Protein AF-0000000086880269 (afdb_homodimer)

InterPro domains:
  IPR013022 Xylose isomerase-like, TIM barrel domain [PF01261] (25-277)
  IPR036237 Xylose isomerase-like superfamily [SSF51658] (2-289)
  IPR050312 IolE/XylA/MocC-like [PTHR12110] (1-286)

Radius of gyration: 26.89 Å; Cα contacts (8 Å, |Δi|>4): 1208; chains: 2; bounding box: 51×84×59 Å

Solvent-accessible surface area (backbone atoms only — not comparable to full-atom values): 29644 Å² total; per-residue (Å²): 115,45,50,20,39,28,46,56,27,40,35,72,39,29,62,72,59,80,31,51,75,66,50,47,49,53,49,36,44,75,61,74,31,44,28,34,30,43,36,71,64,71,52,69,40,72,90,27,61,68,54,34,51,48,45,39,51,50,24,57,74,61,62,32,44,61,60,33,38,40,47,87,36,52,34,73,49,96,43,72,68,54,36,51,51,45,52,51,53,55,49,48,42,50,52,42,37,54,73,46,68,33,46,30,35,36,37,43,47,44,51,66,78,64,60,75,79,53,48,37,64,67,45,37,62,73,43,42,66,39,31,29,52,46,48,38,55,50,31,59,62,31,48,82,72,64,23,33,30,21,41,44,37,44,38,56,47,40,15,43,54,64,49,42,49,50,48,48,62,68,38,65,45,96,45,45,42,26,33,40,39,46,37,39,20,45,45,56,66,37,50,36,65,59,36,41,69,72,41,53,89,50,41,66,33,36,36,46,38,20,31,36,75,35,57,59,89,46,80,83,73,85,77,81,62,46,67,25,76,83,48,28,35,37,26,40,18,44,41,84,69,35,67,58,66,52,62,61,47,46,36,52,45,54,74,70,62,66,65,50,54,36,29,39,46,45,62,40,87,60,63,39,67,64,38,45,44,50,21,53,52,40,51,52,50,44,54,72,70,88,115,46,50,20,38,28,46,56,25,40,34,71,39,31,62,72,58,79,32,51,75,67,50,48,50,53,49,36,46,76,61,74,31,44,27,34,29,43,35,71,65,72,51,69,40,70,90,27,61,67,55,34,50,49,46,39,52,50,25,59,73,62,64,34,43,60,60,32,38,39,45,87,35,51,35,73,48,96,42,70,66,56,36,51,51,45,52,51,53,53,50,48,43,49,52,42,37,51,74,48,68,32,47,32,36,36,38,42,47,45,52,66,78,63,60,75,79,54,50,36,67,66,44,36,62,74,45,42,64,39,33,30,50,47,49,37,56,50,32,59,61,31,48,82,73,64,24,33,30,22,40,44,38,46,39,58,45,41,15,44,53,63,49,41,50,51,48,48,61,68,38,66,45,96,44,44,42,25,32,41,38,47,37,39,20,45,46,54,64,37,51,35,66,58,36,41,69,72,42,52,88,51,41,65,32,36,36,45,41,21,31,37,75,37,57,58,90,45,80,83,73,86,76,81,63,46,67,25,76,83,47,27,36,37,28,40,18,44,43,85,70,34,67,58,66,54,63,62,46,45,35,52,45,55,75,70,63,66,65,49,52,36,29,38,44,45,61,42,86,60,65,39,68,64,37,47,45,50,21,53,51,40,52,52,50,43,55,71,73,89

Organism: NCBI:txid248903

pLDDT: mean 97.68, std 1.97, range [80.81, 98.94]

Nearest PDB structures (foldseek):
  3dx5-assembly1_A  TM=8.070E-01  e=5.006E-14  Bacillus anthracis
  5zfs-assembly1_B  TM=7.781E-01  e=6.802E-12  Arthrobacter globiformis
  7cj9-assembly4_G  TM=7.634E-01  e=8.042E-12  Methylomonas sp. DH-1
  7cj8-assembly2_D  TM=7.614E-01  e=3.433E-11  Methylomonas sp. DH-1
  3vyl-assembly1_B  TM=7.298E-01  e=2.524E-09  Mesorhizobium loti

Structure (mmCIF, N/CA/C/O backbone):
data_AF-0000000086880269-model_v1
#
loop_
_entity.id
_entity.type
_entity.pdbx_description
1 polymer 'Sugar phosphate isomerase/epimerase'
#
loop_
_atom_site.group_PDB
_atom_site.id
_atom_site.type_symbol
_atom_site.label_atom_id
_atom_site.label_alt_id
_atom_site.label_comp_id
_atom_site.label_asym_id
_atom_site.label_entity_id
_atom_site.label_seq_id
_atom_site.pdbx_PDB_ins_code
_atom_site.Cartn_x
_atom_site.Cartn_y
_atom_site.Cartn_z
_atom_site.occupancy
_atom_site.B_iso_or_equiv
_atom_site.auth_seq_id
_atom_site.auth_comp_id
_atom_site.auth_asym_id
_atom_site.auth_atom_id
_atom_site.pdbx_PDB_model_num
ATOM 1 N N . MET A 1 1 ? 13.875 -26.578 0.627 1 81.06 1 MET A N 1
ATOM 2 C CA . MET A 1 1 ? 13.148 -25.797 -0.366 1 81.06 1 MET A CA 1
ATOM 3 C C . MET A 1 1 ? 13.242 -26.453 -1.745 1 81.06 1 MET A C 1
ATOM 5 O O . MET A 1 1 ? 14.305 -26.938 -2.127 1 81.06 1 MET A O 1
ATOM 9 N N . LYS A 1 2 ? 12.117 -26.656 -2.412 1 94.06 2 LYS A N 1
ATOM 10 C CA . LYS A 1 2 ? 12.086 -27.219 -3.76 1 94.06 2 LYS A CA 1
ATOM 11 C C . LYS A 1 2 ? 11.773 -26.141 -4.793 1 94.06 2 LYS A C 1
ATOM 13 O O . LYS A 1 2 ? 10.805 -25.391 -4.641 1 94.06 2 LYS A O 1
ATOM 18 N N . VAL A 1 3 ? 12.648 -26.141 -5.777 1 97.31 3 VAL A N 1
ATOM 19 C CA . VAL A 1 3 ? 12.43 -25.203 -6.879 1 97.31 3 VAL A CA 1
ATOM 20 C C . VAL A 1 3 ? 11.68 -25.906 -8.016 1 97.31 3 VAL A C 1
ATOM 22 O O . VAL A 1 3 ? 12.008 -27.047 -8.367 1 97.31 3 VAL A O 1
ATOM 25 N N . GLY A 1 4 ? 10.664 -25.312 -8.477 1 98.62 4 GLY A N 1
ATOM 26 C CA . GLY A 1 4 ? 9.906 -25.828 -9.602 1 98.62 4 GLY A CA 1
ATOM 27 C C . GLY A 1 4 ? 9.492 -24.734 -10.586 1 98.62 4 GLY A C 1
ATOM 28 O O . GLY A 1 4 ? 10 -23.609 -10.523 1 98.62 4 GLY A O 1
ATOM 29 N N . LEU A 1 5 ? 8.703 -25.109 -11.555 1 98.88 5 LEU A N 1
ATOM 30 C CA . LEU A 1 5 ? 8.352 -24.219 -12.656 1 98.88 5 LEU A CA 1
ATOM 31 C C . LEU A 1 5 ? 6.852 -24.266 -12.938 1 98.8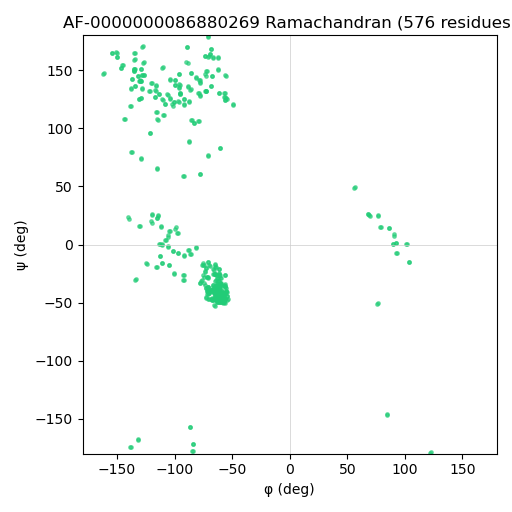8 5 LEU A C 1
ATOM 33 O O . LEU A 1 5 ? 6.25 -25.344 -12.922 1 98.88 5 LEU A O 1
ATOM 37 N N . SER A 1 6 ? 6.297 -23.094 -13.148 1 98.81 6 SER A N 1
ATOM 38 C CA . SER A 1 6 ? 4.93 -23.016 -13.656 1 98.81 6 SER A CA 1
ATOM 39 C C . SER A 1 6 ? 4.883 -23.281 -15.156 1 98.81 6 SER A C 1
ATOM 41 O O . SER A 1 6 ? 5.715 -22.766 -15.906 1 98.81 6 SER A O 1
ATOM 43 N N . THR A 1 7 ? 3.893 -24.016 -15.594 1 98.62 7 THR A N 1
ATOM 44 C CA . THR A 1 7 ? 3.752 -24.234 -17.031 1 98.62 7 THR A CA 1
ATOM 45 C C . THR A 1 7 ? 3.543 -22.922 -17.766 1 98.62 7 THR A C 1
ATOM 47 O O . THR A 1 7 ? 3.812 -22.828 -18.969 1 98.62 7 THR A O 1
ATOM 50 N N . TYR A 1 8 ? 3.107 -21.938 -17.031 1 98.06 8 TYR A N 1
ATOM 51 C CA . TYR A 1 8 ? 2.92 -20.609 -17.609 1 98.06 8 TYR A CA 1
ATOM 52 C C . TYR A 1 8 ? 4.23 -20.062 -18.172 1 98.06 8 TYR A C 1
ATOM 54 O O . TYR A 1 8 ? 4.23 -19.312 -19.141 1 98.06 8 TYR A O 1
ATOM 62 N N . SER A 1 9 ? 5.348 -20.438 -17.641 1 98.56 9 SER A N 1
ATOM 63 C CA . SER A 1 9 ? 6.664 -19.984 -18.047 1 98.56 9 SER A CA 1
ATOM 64 C C . SER A 1 9 ? 7.004 -20.453 -19.453 1 98.56 9 SER A C 1
ATOM 66 O O . SER A 1 9 ? 7.879 -19.891 -20.125 1 98.56 9 SER A O 1
ATOM 68 N N . LEU A 1 10 ? 6.332 -21.516 -19.891 1 98.25 10 LEU A N 1
ATOM 69 C CA . LEU A 1 10 ? 6.594 -22.109 -21.203 1 98.25 10 LEU A CA 1
ATOM 70 C C . LEU A 1 10 ? 5.379 -21.953 -22.109 1 98.25 10 LEU A C 1
ATOM 72 O O . LEU A 1 10 ? 5.168 -22.766 -23 1 98.25 10 LEU A O 1
ATOM 76 N N . LEU A 1 11 ? 4.605 -20.969 -21.812 1 96.62 11 LEU A N 1
ATOM 77 C CA . LEU A 1 11 ? 3.318 -20.766 -22.469 1 96.62 11 LEU A CA 1
ATOM 78 C C . LEU A 1 11 ? 3.494 -20.625 -23.984 1 96.62 11 LEU A C 1
ATOM 80 O O . LEU A 1 11 ? 2.699 -21.172 -24.75 1 96.62 11 LEU A O 1
ATOM 84 N N . ASN A 1 12 ? 4.508 -19.891 -24.438 1 95.5 12 ASN A N 1
ATOM 85 C CA . ASN A 1 12 ? 4.73 -19.703 -25.875 1 95.5 12 ASN A CA 1
ATOM 86 C C . ASN A 1 12 ? 4.906 -21.047 -26.594 1 95.5 12 ASN A C 1
ATOM 88 O O . ASN A 1 12 ? 4.352 -21.25 -27.672 1 95.5 12 ASN A O 1
ATOM 92 N N . ASP A 1 13 ? 5.641 -21.938 -25.984 1 97.06 13 ASP A N 1
ATOM 93 C CA . ASP A 1 13 ? 5.883 -23.25 -26.594 1 97.06 13 ASP A CA 1
ATOM 94 C C . ASP A 1 13 ? 4.645 -24.141 -26.5 1 97.06 13 ASP A C 1
ATOM 96 O O . ASP A 1 13 ? 4.395 -24.953 -27.391 1 97.06 13 ASP A O 1
ATOM 100 N N . LEU A 1 14 ? 3.867 -24.016 -25.438 1 97.06 14 LEU A N 1
ATOM 101 C CA . LEU A 1 14 ? 2.617 -24.75 -25.297 1 97.06 14 LEU A CA 1
ATOM 102 C C . LEU A 1 14 ? 1.605 -24.297 -26.344 1 97.06 14 LEU A C 1
ATOM 104 O O . LEU A 1 14 ? 0.978 -25.141 -27 1 97.06 14 LEU A O 1
ATOM 108 N N . LYS A 1 15 ? 1.557 -23 -26.562 1 95.75 15 LYS A N 1
ATOM 109 C CA . LYS A 1 15 ? 0.582 -22.438 -27.484 1 95.75 15 LYS A CA 1
ATOM 110 C C . LYS A 1 15 ? 0.965 -22.75 -28.938 1 95.75 15 LYS A C 1
ATOM 112 O O . LYS A 1 15 ? 0.097 -22.984 -29.781 1 95.75 15 LYS A O 1
ATOM 117 N N . SER A 1 16 ? 2.252 -22.734 -29.281 1 95.38 16 SER A N 1
ATOM 118 C CA . SER A 1 16 ? 2.723 -22.969 -30.641 1 95.38 16 SER A CA 1
ATOM 119 C C . SER A 1 16 ? 2.666 -24.453 -30.984 1 95.38 16 SER A C 1
ATOM 121 O O . SER A 1 16 ? 2.76 -24.828 -32.156 1 95.38 16 SER A O 1
ATOM 123 N N . GLY A 1 17 ? 2.576 -25.312 -29.938 1 95.38 17 GLY A N 1
ATOM 124 C CA . GLY A 1 17 ? 2.584 -26.75 -30.156 1 95.38 17 GLY A CA 1
ATOM 125 C C . GLY A 1 17 ? 3.979 -27.344 -30.141 1 95.38 17 GLY A C 1
ATOM 126 O O . GLY A 1 17 ? 4.145 -28.562 -30.312 1 95.38 17 GLY A O 1
ATOM 127 N N . GLU A 1 18 ? 4.934 -26.516 -29.938 1 96.94 18 GLU A N 1
ATOM 128 C CA . GLU A 1 18 ? 6.301 -27.016 -29.828 1 96.94 18 GLU A CA 1
ATOM 129 C C . GLU A 1 18 ? 6.438 -28 -28.672 1 96.94 18 GLU A C 1
ATOM 131 O O . GLU A 1 18 ? 7.23 -28.953 -28.75 1 96.94 18 GLU A O 1
ATOM 136 N N . MET A 1 19 ? 5.688 -27.812 -27.594 1 97.88 19 MET A N 1
ATOM 137 C CA . MET A 1 19 ? 5.652 -28.703 -26.438 1 97.88 19 MET A CA 1
ATOM 138 C C . MET A 1 19 ? 4.215 -29.031 -26.062 1 97.88 19 MET A C 1
ATOM 140 O O . MET A 1 19 ? 3.328 -28.188 -26.156 1 97.88 19 MET A O 1
ATOM 144 N N . THR A 1 20 ? 4.02 -30.25 -25.703 1 97.81 20 THR A N 1
ATOM 145 C CA . THR A 1 20 ? 2.828 -30.609 -24.938 1 97.81 20 THR A CA 1
ATOM 146 C C . THR A 1 20 ? 3.084 -30.469 -23.438 1 97.81 20 THR A C 1
ATOM 148 O O . THR A 1 20 ? 4.23 -30.297 -23.016 1 97.81 20 THR A O 1
ATOM 151 N N . VAL A 1 21 ? 1.998 -30.562 -22.656 1 98.44 21 VAL A N 1
ATOM 152 C CA . VAL A 1 21 ? 2.17 -30.453 -21.203 1 98.44 21 VAL A CA 1
ATOM 153 C C . VAL A 1 21 ? 2.99 -31.625 -20.703 1 98.44 21 VAL A C 1
ATOM 155 O O . VAL A 1 21 ? 3.742 -31.5 -19.734 1 98.44 21 VAL A O 1
ATOM 158 N N . LEU A 1 22 ? 2.889 -32.781 -21.344 1 98.69 22 LEU A N 1
ATOM 159 C CA . LEU A 1 22 ? 3.703 -33.938 -20.969 1 98.69 22 LEU A CA 1
ATOM 160 C C . LEU A 1 22 ? 5.176 -33.688 -21.266 1 98.69 22 LEU A C 1
ATOM 162 O O . LEU A 1 22 ? 6.047 -34.031 -20.484 1 98.69 22 LEU A O 1
ATOM 166 N N . ASP A 1 23 ? 5.461 -33.031 -22.375 1 98.62 23 ASP A N 1
ATOM 167 C CA . ASP A 1 23 ? 6.828 -32.625 -22.703 1 98.62 23 ASP A CA 1
ATOM 168 C C . ASP A 1 23 ? 7.375 -31.672 -21.641 1 98.62 23 ASP A C 1
ATOM 170 O O . ASP A 1 23 ? 8.57 -31.688 -21.344 1 98.62 23 ASP A O 1
ATOM 174 N N . VAL A 1 24 ? 6.527 -30.797 -21.172 1 98.69 24 VAL A N 1
ATOM 175 C CA . VAL A 1 24 ? 6.918 -29.812 -20.156 1 98.69 24 VAL A CA 1
ATOM 176 C C . VAL A 1 24 ? 7.406 -30.547 -18.906 1 98.69 24 VAL A C 1
ATOM 178 O O . VAL A 1 24 ? 8.406 -30.156 -18.297 1 98.69 24 VAL A O 1
ATOM 181 N N . ILE A 1 25 ? 6.723 -31.609 -18.484 1 98.81 25 ILE A N 1
ATOM 182 C CA . ILE A 1 25 ? 7.125 -32.406 -17.328 1 98.81 25 ILE A CA 1
ATOM 183 C C . ILE A 1 25 ? 8.547 -32.906 -17.531 1 98.81 25 ILE A C 1
ATOM 185 O O . ILE A 1 25 ? 9.406 -32.75 -16.656 1 98.81 25 ILE A O 1
ATOM 189 N N . ASP A 1 26 ? 8.766 -33.5 -18.688 1 98.75 26 ASP A N 1
ATOM 190 C CA . ASP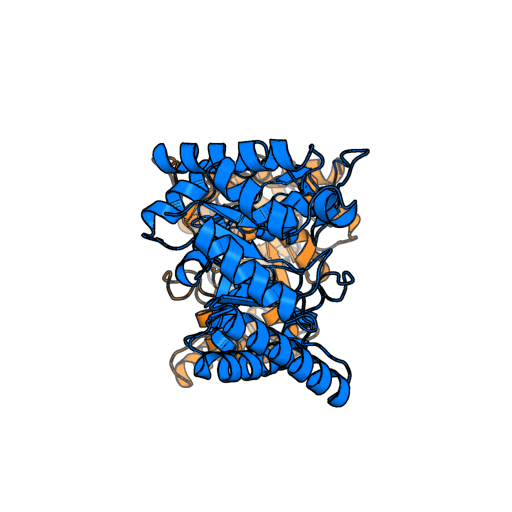 A 1 26 ? 10.078 -34.062 -19 1 98.75 26 ASP A CA 1
ATOM 191 C C . ASP A 1 26 ? 11.148 -32.969 -19 1 98.75 26 ASP A C 1
ATOM 193 O O . ASP A 1 26 ? 12.258 -33.188 -18.516 1 98.75 26 ASP A O 1
ATOM 197 N N . TRP A 1 27 ? 10.789 -31.875 -19.594 1 98.75 27 TRP A N 1
ATOM 198 C CA . TRP A 1 27 ? 11.742 -30.766 -19.672 1 98.75 27 TRP A CA 1
ATOM 199 C C . TRP A 1 27 ? 12.117 -30.25 -18.297 1 98.75 27 TRP A C 1
ATOM 201 O O . TRP A 1 27 ? 13.289 -30.016 -18.016 1 98.75 27 TRP A O 1
ATOM 211 N N . ILE A 1 28 ? 11.141 -30.031 -17.406 1 98.81 28 ILE A N 1
ATOM 212 C CA . ILE A 1 28 ? 11.383 -29.562 -16.047 1 98.81 28 ILE A CA 1
ATOM 213 C C . ILE A 1 28 ? 12.312 -30.547 -15.328 1 98.81 28 ILE A C 1
ATOM 215 O O . ILE A 1 28 ? 13.289 -30.125 -14.703 1 98.81 28 ILE A O 1
ATOM 219 N N . ALA A 1 29 ? 12.016 -31.812 -15.461 1 98.5 29 ALA A N 1
ATOM 220 C CA . ALA A 1 29 ? 12.836 -32.844 -14.828 1 98.5 29 ALA A CA 1
ATOM 221 C C . ALA A 1 29 ? 14.273 -32.812 -15.352 1 98.5 29 ALA A C 1
ATOM 223 O O . ALA A 1 29 ? 15.227 -32.906 -14.57 1 98.5 29 ALA A O 1
ATOM 224 N N . ALA A 1 30 ? 14.438 -32.625 -16.562 1 98.56 30 ALA A N 1
ATOM 225 C CA . ALA A 1 30 ? 15.75 -32.656 -17.219 1 98.56 30 ALA A CA 1
ATOM 226 C C . ALA A 1 30 ? 16.547 -31.391 -16.906 1 98.56 30 ALA A C 1
ATOM 228 O O . ALA A 1 30 ? 17.75 -31.344 -17.125 1 98.56 30 ALA A O 1
ATOM 229 N N . ASN A 1 31 ? 15.875 -30.359 -16.438 1 98.31 31 ASN A N 1
ATOM 230 C CA . ASN A 1 31 ? 16.562 -29.078 -16.266 1 98.31 31 ASN A CA 1
ATOM 231 C C . ASN A 1 31 ? 16.531 -28.625 -14.805 1 98.31 31 ASN A C 1
ATOM 233 O O . ASN A 1 31 ? 16.5 -27.422 -14.523 1 98.31 31 ASN A O 1
ATOM 237 N N . GLY A 1 32 ? 16.438 -29.531 -13.945 1 96.19 32 GLY A N 1
ATOM 238 C CA . GLY A 1 32 ? 16.719 -29.281 -12.539 1 96.19 32 GLY A CA 1
ATOM 239 C C . GLY A 1 32 ? 15.484 -28.906 -11.742 1 96.19 32 GLY A C 1
ATOM 240 O O . GLY A 1 32 ? 15.57 -28.609 -10.555 1 96.19 32 GLY A O 1
ATOM 241 N N . GLY A 1 33 ? 14.297 -28.859 -12.359 1 98.19 33 GLY A N 1
ATOM 242 C CA . GLY A 1 33 ? 13.07 -28.625 -11.617 1 98.19 33 GLY A CA 1
ATOM 243 C C . GLY A 1 33 ? 12.633 -29.812 -10.789 1 98.19 33 GLY A C 1
ATOM 244 O O . GLY A 1 33 ? 12.812 -30.953 -11.195 1 98.19 33 GLY A O 1
ATOM 245 N N . GLU A 1 34 ? 12.039 -29.438 -9.617 1 98.25 34 GLU A N 1
ATOM 246 C CA . GLU A 1 34 ? 11.648 -30.516 -8.711 1 98.25 34 GLU A CA 1
ATOM 247 C C . GLU A 1 34 ? 10.133 -30.641 -8.633 1 98.25 34 GLU A C 1
ATOM 249 O O . GLU A 1 34 ? 9.617 -31.656 -8.141 1 98.25 34 GLU A O 1
ATOM 254 N N . HIS A 1 35 ? 9.461 -29.688 -9.062 1 98.75 35 HIS A N 1
ATOM 255 C CA . HIS A 1 35 ? 8.008 -29.734 -9.102 1 98.75 35 HIS A CA 1
ATOM 256 C C . HIS A 1 35 ? 7.449 -28.891 -10.234 1 98.75 35 HIS A C 1
ATOM 258 O O . HIS A 1 35 ? 8.18 -28.094 -10.844 1 98.75 35 HIS A O 1
ATOM 264 N N . MET A 1 36 ? 6.152 -29.094 -10.562 1 98.81 36 MET A N 1
ATOM 265 C CA . MET A 1 36 ? 5.469 -28.359 -11.625 1 98.81 36 MET A CA 1
ATOM 266 C C . MET A 1 36 ? 4.133 -27.812 -11.133 1 98.81 36 MET A C 1
ATOM 268 O O . MET A 1 36 ? 3.354 -28.531 -10.508 1 98.81 36 MET A O 1
ATOM 272 N N . GLU A 1 37 ? 3.979 -26.531 -11.281 1 98.81 37 GLU A N 1
ATOM 273 C CA . GLU A 1 37 ? 2.65 -25.938 -11.18 1 98.81 37 GLU A CA 1
ATOM 274 C C . GLU A 1 37 ? 1.95 -25.938 -12.539 1 98.81 37 GLU A C 1
ATOM 276 O O . GLU A 1 37 ? 2.555 -25.578 -13.555 1 98.81 37 GLU A O 1
ATOM 281 N N . MET A 1 38 ? 0.713 -26.297 -12.531 1 98.69 38 MET A N 1
ATOM 282 C CA . MET A 1 38 ? -0.041 -26.359 -13.773 1 98.69 38 MET A CA 1
ATOM 283 C C . MET A 1 38 ? -0.924 -25.125 -13.938 1 98.69 38 MET A C 1
ATOM 285 O O . MET A 1 38 ? -1.712 -24.797 -13.047 1 98.69 38 MET A O 1
ATOM 289 N N . VAL A 1 39 ? -0.792 -24.422 -14.945 1 98 39 VAL A N 1
ATOM 290 C CA . VAL A 1 39 ? -1.706 -23.391 -15.438 1 98 39 VAL A CA 1
ATOM 291 C C . VAL A 1 39 ? -2.283 -23.812 -16.781 1 98 39 VAL A C 1
ATOM 293 O O . VAL A 1 39 ? -1.59 -23.781 -17.812 1 98 39 VAL A O 1
ATOM 296 N N . PRO A 1 40 ? -3.5 -24.156 -16.781 1 95.12 40 PRO A N 1
ATOM 297 C CA . PRO A 1 40 ? -4.023 -24.812 -17.984 1 95.12 40 PRO A CA 1
ATOM 298 C C . PRO A 1 40 ? -4.309 -23.828 -19.109 1 95.12 40 PRO A C 1
ATOM 300 O O . PRO A 1 40 ? -5.453 -23.703 -19.562 1 95.12 40 PRO A O 1
ATOM 303 N N . TYR A 1 41 ? -3.299 -23.141 -19.562 1 92.56 41 TYR A N 1
ATOM 304 C CA . TYR A 1 41 ? -3.27 -22.391 -20.797 1 92.56 41 TYR A CA 1
ATOM 305 C C . TYR A 1 41 ? -2.615 -23.203 -21.922 1 92.56 41 TYR A C 1
ATOM 307 O O . TYR A 1 41 ? -1.506 -23.703 -21.75 1 92.56 41 TYR A O 1
ATOM 315 N N . GLY A 1 42 ? -3.283 -23.422 -23.031 1 90.25 42 GLY A N 1
ATOM 316 C CA . GLY A 1 42 ? -2.773 -24.219 -24.125 1 90.25 42 GLY A CA 1
ATOM 317 C C . GLY A 1 42 ? -3.178 -25.688 -24.031 1 90.25 42 GLY A C 1
ATOM 318 O O . GLY A 1 42 ? -2.838 -26.484 -24.906 1 90.25 42 GLY A O 1
ATOM 319 N N . TYR A 1 43 ? -3.809 -26.125 -22.938 1 93.69 43 TYR A N 1
ATOM 320 C CA . TYR A 1 43 ? -4.363 -27.453 -22.703 1 93.69 43 TYR A CA 1
ATOM 321 C C . TYR A 1 43 ? -5.5 -27.406 -21.688 1 93.69 43 TYR A C 1
ATOM 323 O O . TYR A 1 43 ? -5.707 -26.391 -21.031 1 93.69 43 TYR A O 1
ATOM 331 N N . THR A 1 44 ? -6.285 -28.469 -21.625 1 93.88 44 THR A N 1
ATOM 332 C CA . THR A 1 44 ? -7.375 -28.547 -20.656 1 93.88 44 THR A CA 1
ATOM 333 C C . THR A 1 44 ? -7.426 -29.922 -20.016 1 93.88 44 THR A C 1
ATOM 335 O O . THR A 1 44 ? -7.18 -30.938 -20.672 1 93.88 44 THR A O 1
ATOM 338 N N . VAL A 1 45 ? -7.742 -29.922 -18.719 1 95.94 45 VAL A N 1
ATOM 339 C CA . VAL A 1 45 ? -7.844 -31.203 -18.031 1 95.94 45 VAL A CA 1
ATOM 340 C C . VAL A 1 45 ? -9.219 -31.328 -17.375 1 95.94 45 VAL A C 1
ATOM 342 O O . VAL A 1 45 ? -9.633 -32.438 -17 1 95.94 45 VAL A O 1
ATOM 345 N N . GLU A 1 46 ? -9.914 -30.25 -17.25 1 93.5 46 GLU A N 1
ATOM 346 C CA . GLU A 1 46 ? -11.234 -30.297 -16.641 1 93.5 46 GLU A CA 1
ATOM 347 C C . GLU A 1 46 ? -12.195 -31.156 -17.438 1 93.5 46 GLU A C 1
ATOM 349 O O . GLU A 1 46 ? -13.039 -31.859 -16.875 1 93.5 46 GLU A O 1
ATOM 354 N N . ASP A 1 47 ? -12.141 -31.141 -18.719 1 93.62 47 ASP A N 1
ATOM 355 C CA . ASP A 1 47 ? -12.992 -31.953 -19.578 1 93.62 47 ASP A CA 1
ATOM 356 C C . ASP A 1 47 ? -12.18 -33.031 -20.312 1 93.62 47 ASP A C 1
ATOM 358 O O . ASP A 1 47 ? -12.617 -33.562 -21.344 1 93.62 47 ASP A O 1
ATOM 362 N N . ASN A 1 48 ? -11.016 -33.281 -19.891 1 96.75 48 ASN A N 1
ATOM 363 C CA . ASN A 1 48 ? -10.109 -34.281 -20.469 1 96.75 48 ASN A CA 1
ATOM 364 C C . ASN A 1 48 ? -9.398 -35.094 -19.391 1 96.75 48 ASN A C 1
ATOM 366 O O . ASN A 1 48 ? -8.195 -34.938 -19.188 1 96.75 48 ASN A O 1
ATOM 370 N N . HIS A 1 49 ? -10.109 -36.031 -18.875 1 97.5 49 HIS A N 1
ATOM 371 C CA . HIS A 1 49 ? -9.625 -36.781 -17.734 1 97.5 49 HIS A CA 1
ATOM 372 C C . HIS A 1 49 ? -8.477 -37.719 -18.125 1 97.5 49 HIS A C 1
ATOM 374 O O . HIS A 1 49 ? -7.613 -38.031 -17.312 1 97.5 49 HIS A O 1
ATOM 380 N N . GLU A 1 50 ? -8.508 -38.125 -19.375 1 98.19 50 GLU A N 1
ATOM 381 C CA . GLU A 1 50 ? -7.398 -38.938 -19.875 1 98.19 50 GLU A CA 1
ATOM 382 C C . GLU A 1 50 ? -6.074 -38.188 -19.781 1 98.19 50 GLU A C 1
ATOM 384 O O . GLU A 1 50 ? -5.062 -38.75 -19.344 1 98.19 50 GLU A O 1
ATOM 389 N N . LEU A 1 51 ? -6.113 -36.969 -20.188 1 98.31 51 LEU A N 1
ATOM 390 C CA . LEU A 1 51 ? -4.91 -36.156 -20.094 1 98.31 51 LEU A CA 1
ATOM 391 C C . LEU A 1 51 ? -4.523 -35.906 -18.625 1 98.31 51 LEU A C 1
ATOM 393 O O . LEU A 1 51 ? -3.34 -35.906 -18.281 1 98.31 51 LEU A O 1
ATOM 397 N N . ALA A 1 52 ? -5.504 -35.688 -17.766 1 98.5 52 ALA A N 1
ATOM 398 C CA . ALA A 1 52 ? -5.238 -35.5 -16.344 1 98.5 52 ALA A CA 1
ATOM 399 C C . ALA A 1 52 ? -4.477 -36.719 -15.781 1 98.5 52 ALA A C 1
ATOM 401 O O . ALA A 1 52 ? -3.477 -36.562 -15.078 1 98.5 52 ALA A O 1
ATOM 402 N N . ASP A 1 53 ? -4.973 -37.875 -16.156 1 98.69 53 ASP A N 1
ATOM 403 C CA . ASP A 1 53 ? -4.328 -39.094 -15.719 1 98.69 53 ASP A CA 1
ATOM 404 C C . ASP A 1 53 ? -2.918 -39.219 -16.297 1 98.69 53 ASP A C 1
ATOM 406 O O . ASP A 1 53 ? -1.986 -39.625 -15.594 1 98.69 53 ASP A O 1
ATOM 410 N N . ALA A 1 54 ? -2.805 -38.875 -17.531 1 98.75 54 ALA A N 1
ATOM 411 C CA . ALA A 1 54 ? -1.503 -38.969 -18.188 1 98.75 54 ALA A CA 1
ATOM 412 C C . ALA A 1 54 ? -0.496 -38.031 -17.516 1 98.75 54 ALA A C 1
ATOM 414 O O . ALA A 1 54 ? 0.674 -38.375 -17.359 1 98.75 54 ALA A O 1
ATOM 415 N N . ILE A 1 55 ? -0.91 -36.844 -17.172 1 98.75 55 ILE A N 1
ATOM 416 C CA . ILE A 1 55 ? -0.054 -35.875 -16.5 1 98.75 55 ILE A CA 1
ATOM 417 C C . ILE A 1 55 ? 0.4 -36.438 -15.156 1 98.75 55 ILE A C 1
ATOM 419 O O . ILE A 1 55 ? 1.59 -36.406 -14.836 1 98.75 55 ILE A O 1
ATOM 423 N N . ARG A 1 56 ? -0.54 -36.938 -14.367 1 98.69 56 ARG A N 1
ATOM 424 C CA . ARG A 1 56 ? -0.233 -37.5 -13.062 1 98.69 56 ARG A CA 1
ATOM 425 C C . ARG A 1 56 ? 0.796 -38.625 -13.195 1 98.69 56 ARG A C 1
ATOM 427 O O . ARG A 1 56 ? 1.789 -38.656 -12.461 1 98.69 56 ARG A O 1
ATOM 434 N N . GLU A 1 57 ? 0.575 -39.5 -14.125 1 98.69 57 GLU A N 1
ATOM 435 C CA . GLU A 1 57 ? 1.443 -40.688 -14.312 1 98.69 57 GLU A CA 1
ATOM 436 C C . GLU A 1 57 ? 2.826 -40.25 -14.805 1 98.69 57 GLU A C 1
ATOM 438 O O . GLU A 1 57 ? 3.842 -40.781 -14.328 1 98.69 57 GLU A O 1
ATOM 443 N N . ARG A 1 58 ? 2.85 -39.375 -15.797 1 98.75 58 ARG A N 1
ATOM 444 C CA . ARG A 1 58 ? 4.125 -38.906 -16.328 1 98.75 58 ARG A CA 1
ATOM 445 C C . ARG A 1 58 ? 4.941 -38.219 -15.25 1 98.75 58 ARG A C 1
ATOM 447 O O . ARG A 1 58 ? 6.156 -38.406 -15.156 1 98.75 58 ARG A O 1
ATOM 454 N N . ALA A 1 59 ? 4.285 -37.312 -14.516 1 98.81 59 ALA A N 1
ATOM 455 C CA . ALA A 1 59 ? 4.961 -36.594 -13.438 1 98.81 59 ALA A CA 1
ATOM 456 C C . ALA A 1 59 ? 5.57 -37.594 -12.438 1 98.81 59 ALA A C 1
ATOM 458 O O . ALA A 1 59 ? 6.723 -37.438 -12.031 1 98.81 59 ALA A O 1
ATOM 459 N N . ALA A 1 60 ? 4.789 -38.594 -12.039 1 98.44 60 ALA A N 1
ATOM 460 C CA . ALA A 1 60 ? 5.273 -39.625 -11.109 1 98.44 60 ALA A CA 1
ATOM 461 C C . ALA A 1 60 ? 6.496 -40.344 -11.68 1 98.44 60 ALA A C 1
ATOM 463 O O . ALA A 1 60 ? 7.488 -40.531 -10.969 1 98.44 60 ALA A O 1
ATOM 464 N N . SER A 1 61 ? 6.398 -40.719 -12.883 1 98.5 61 SER A N 1
ATOM 465 C CA . SER A 1 61 ? 7.48 -41.438 -13.531 1 98.5 61 SER A CA 1
ATOM 466 C C . SER A 1 61 ? 8.742 -40.594 -13.633 1 98.5 61 SER A C 1
ATOM 468 O O . SER A 1 61 ? 9.859 -41.125 -13.555 1 98.5 61 SER A O 1
ATOM 470 N N . ALA A 1 62 ? 8.57 -39.312 -13.836 1 98.44 62 ALA A N 1
ATOM 471 C CA . ALA A 1 62 ? 9.688 -38.406 -14.023 1 98.44 62 ALA A CA 1
ATOM 472 C C . ALA A 1 62 ? 10.219 -37.906 -12.688 1 98.44 62 ALA A C 1
ATOM 474 O O . ALA A 1 62 ? 11.234 -37.188 -12.641 1 98.44 62 ALA A O 1
ATOM 475 N N . GLY A 1 63 ? 9.492 -38.219 -11.609 1 98 63 GLY A N 1
ATOM 476 C CA . GLY A 1 63 ? 9.883 -37.719 -10.297 1 98 63 GLY A CA 1
ATOM 477 C C . GLY A 1 63 ? 9.547 -36.281 -10.062 1 98 63 GLY A C 1
ATOM 478 O O . GLY A 1 63 ? 10.273 -35.562 -9.352 1 98 63 GLY A O 1
ATOM 479 N N . ILE A 1 64 ? 8.594 -35.75 -10.719 1 98.56 64 ILE A N 1
ATOM 480 C CA . ILE A 1 64 ? 8.156 -34.375 -10.594 1 98.56 64 ILE A CA 1
ATOM 481 C C . ILE A 1 64 ? 6.891 -34.281 -9.75 1 98.56 64 ILE A C 1
ATOM 483 O O . ILE A 1 64 ? 5.887 -34.938 -10.07 1 98.56 64 ILE A O 1
ATOM 487 N N . GLU A 1 65 ? 6.98 -33.562 -8.656 1 98.44 65 GLU A N 1
ATOM 488 C CA . GLU A 1 65 ? 5.789 -33.312 -7.844 1 98.44 65 GLU A CA 1
ATOM 489 C C . GLU A 1 65 ? 4.844 -32.312 -8.539 1 98.44 65 GLU A C 1
ATOM 491 O O . GLU A 1 65 ? 5.281 -31.297 -9.07 1 98.44 65 GLU A O 1
ATOM 496 N N . LEU A 1 66 ? 3.566 -32.625 -8.609 1 98.62 66 LEU A N 1
ATOM 497 C CA . LEU A 1 66 ? 2.566 -31.656 -9.031 1 98.62 66 LEU A CA 1
ATOM 498 C C . LEU A 1 66 ? 2.15 -30.766 -7.859 1 98.62 66 LEU A C 1
ATOM 500 O O . LEU A 1 66 ? 1.354 -31.188 -7.016 1 98.62 66 LEU A O 1
ATOM 504 N N . SER A 1 67 ? 2.641 -29.578 -7.879 1 98.25 67 SER A N 1
ATOM 505 C CA . SER A 1 67 ? 2.648 -28.781 -6.648 1 98.25 67 SER A CA 1
ATOM 506 C C . SER A 1 67 ? 1.396 -27.922 -6.543 1 98.25 67 SER A C 1
ATOM 508 O O . SER A 1 67 ? 0.969 -27.562 -5.438 1 98.25 67 SER A O 1
ATOM 510 N N . ASN A 1 68 ? 0.855 -27.5 -7.68 1 98.62 68 ASN A N 1
ATOM 511 C CA . ASN A 1 68 ? -0.251 -26.547 -7.68 1 98.62 68 ASN A CA 1
ATOM 512 C C . ASN A 1 68 ? -0.992 -26.562 -9.016 1 98.62 68 ASN A C 1
ATOM 514 O O . ASN A 1 68 ? -0.431 -26.953 -10.039 1 98.62 68 ASN A O 1
ATOM 518 N N . TYR A 1 69 ? -2.225 -26.328 -8.977 1 98.75 69 TYR A N 1
ATOM 519 C CA . TYR A 1 69 ? -3.092 -26.062 -10.117 1 98.75 69 TYR A CA 1
ATOM 520 C C . TYR A 1 69 ? -3.666 -24.656 -10.055 1 98.75 69 TYR A C 1
ATOM 522 O O . TYR A 1 69 ? -4.395 -24.328 -9.117 1 98.75 69 TYR A O 1
ATOM 530 N N . SER A 1 70 ? -3.266 -23.797 -11.016 1 98.19 70 SER A N 1
ATOM 531 C CA . SER A 1 70 ? -3.66 -22.391 -10.992 1 98.19 70 SER A CA 1
ATOM 532 C C . SER A 1 70 ? -4.578 -22.047 -12.156 1 98.19 70 SER A C 1
ATOM 534 O O . SER A 1 70 ? -4.238 -22.312 -13.312 1 98.19 70 SER A O 1
ATOM 536 N N . MET A 1 71 ? -5.695 -21.422 -11.844 1 96.81 71 MET A N 1
ATOM 537 C CA . MET A 1 71 ? -6.656 -21.109 -12.906 1 96.81 71 MET A CA 1
ATOM 538 C C . MET A 1 71 ? -7.355 -19.781 -12.633 1 96.81 71 MET A C 1
ATOM 540 O O . MET A 1 71 ? -7.461 -19.359 -11.484 1 96.81 71 MET A O 1
ATOM 544 N N . PRO A 1 72 ? -7.816 -19.141 -13.703 1 96.44 72 PRO A N 1
ATOM 545 C CA . PRO A 1 72 ? -8.602 -17.922 -13.484 1 96.44 72 PRO A CA 1
ATOM 546 C C . PRO A 1 72 ? -9.992 -18.203 -12.93 1 96.44 72 PRO A C 1
ATOM 548 O O . PRO A 1 72 ? -10.539 -19.281 -13.156 1 96.44 72 PRO A O 1
ATOM 551 N N . ALA A 1 73 ? -10.5 -17.359 -12.188 1 97.5 73 ALA A N 1
ATOM 552 C CA . ALA A 1 73 ? -11.883 -17.312 -11.719 1 97.5 73 ALA A CA 1
ATOM 553 C C . ALA A 1 73 ? -12.336 -15.875 -11.477 1 97.5 73 ALA A C 1
ATOM 555 O O . ALA A 1 73 ? -11.523 -14.945 -11.516 1 97.5 73 ALA A O 1
ATOM 556 N N . ASN A 1 74 ? -13.625 -15.656 -11.43 1 98.19 74 ASN A N 1
ATOM 557 C CA . ASN A 1 74 ? -14.234 -14.367 -11.125 1 98.19 74 ASN A CA 1
ATOM 558 C C . ASN A 1 74 ? -15.508 -14.531 -10.305 1 98.19 74 ASN A C 1
ATOM 560 O O . ASN A 1 74 ? -16.547 -14.914 -10.828 1 98.19 74 ASN A O 1
ATOM 564 N N . PHE A 1 75 ? -15.414 -14.18 -9.078 1 98.56 75 PHE A N 1
ATOM 565 C CA . PHE A 1 75 ? -16.547 -14.367 -8.18 1 98.56 75 PHE A CA 1
ATOM 566 C C . PHE A 1 75 ? -17.422 -13.117 -8.141 1 98.56 75 PHE A C 1
ATOM 568 O O . PHE A 1 75 ? -18.5 -13.133 -7.555 1 98.56 75 PHE A O 1
ATOM 575 N N . VAL A 1 76 ? -16.953 -12.062 -8.727 1 98.19 76 VAL A N 1
ATOM 576 C CA . VAL A 1 76 ? -17.75 -10.844 -8.844 1 98.19 76 VAL A CA 1
ATOM 577 C C . VAL A 1 76 ? -18.609 -10.906 -10.102 1 98.19 76 VAL A C 1
ATOM 579 O O . VAL A 1 76 ? -18.203 -10.43 -11.164 1 98.19 76 VAL A O 1
ATOM 582 N N . GLN A 1 77 ? -19.781 -11.492 -9.883 1 97.94 77 GLN A N 1
ATOM 583 C CA . GLN A 1 77 ? -20.719 -11.68 -10.992 1 97.94 77 GLN A CA 1
ATOM 584 C C . GLN A 1 77 ? -21.938 -10.773 -10.836 1 97.94 77 GLN A C 1
ATOM 586 O O . GLN A 1 77 ? -22.375 -10.484 -9.719 1 97.94 77 GLN A O 1
ATOM 591 N N . GLU A 1 78 ? -22.531 -10.438 -11.906 1 96.44 78 GLU A N 1
ATOM 592 C CA . GLU A 1 78 ? -23.625 -9.484 -11.93 1 96.44 78 GLU A CA 1
ATOM 593 C C . GLU A 1 78 ? -24.922 -10.125 -11.438 1 96.44 78 GLU A C 1
ATOM 595 O O . GLU A 1 78 ? -25.797 -9.445 -10.891 1 96.44 78 GLU A O 1
ATOM 600 N N . THR A 1 79 ? -25.109 -11.453 -11.664 1 98.31 79 THR A N 1
ATOM 601 C CA . THR A 1 79 ? -26.344 -12.148 -11.281 1 98.31 79 THR A CA 1
ATOM 602 C C . THR A 1 79 ? -26.016 -13.375 -10.43 1 98.31 79 THR A C 1
ATOM 604 O O . THR A 1 79 ? -24.922 -13.93 -10.516 1 98.31 79 THR A O 1
ATOM 607 N N . GLU A 1 80 ? -27.016 -13.766 -9.664 1 98.25 80 GLU A N 1
ATOM 608 C CA . GLU A 1 80 ? -26.875 -14.977 -8.859 1 98.25 80 GLU A CA 1
ATOM 609 C C . GLU A 1 80 ? -26.656 -16.203 -9.75 1 98.25 80 GLU A C 1
ATOM 611 O O . GLU A 1 80 ? -25.875 -17.094 -9.406 1 98.25 80 GLU A O 1
ATOM 616 N N . GLU A 1 81 ? -27.312 -16.219 -10.828 1 98.62 81 GLU A N 1
ATOM 617 C CA . GLU A 1 81 ? -27.172 -17.328 -11.766 1 98.62 81 GLU A CA 1
ATOM 618 C C . GLU A 1 81 ? -25.734 -17.422 -12.281 1 98.62 81 GLU A C 1
ATOM 620 O O . GLU A 1 81 ? -25.156 -18.516 -12.328 1 98.62 81 GLU A O 1
ATOM 625 N N . ALA A 1 82 ? -25.203 -16.312 -12.68 1 98.69 82 ALA A N 1
ATOM 626 C CA . ALA A 1 82 ? -23.828 -16.281 -13.164 1 98.69 82 ALA A CA 1
ATOM 627 C C . ALA A 1 82 ? -22.844 -16.688 -12.062 1 98.69 82 ALA A C 1
ATOM 629 O O . ALA A 1 82 ? -21.859 -17.375 -12.328 1 98.69 82 ALA A O 1
ATOM 630 N N . PHE A 1 83 ? -23.156 -16.25 -10.883 1 98.62 83 PHE A N 1
ATOM 631 C CA . PHE A 1 83 ? -22.344 -16.609 -9.727 1 98.62 83 PHE A CA 1
ATOM 632 C C . PHE A 1 83 ? -22.359 -18.125 -9.508 1 98.62 83 PHE A C 1
ATOM 634 O O . PHE A 1 83 ? -21.297 -18.734 -9.352 1 98.62 83 PHE A O 1
ATOM 641 N N . GLU A 1 84 ? -23.484 -18.719 -9.562 1 98.69 84 GLU A N 1
ATOM 642 C CA . GLU A 1 84 ? -23.625 -20.141 -9.344 1 98.69 84 GLU A CA 1
ATOM 643 C C . GLU A 1 84 ? -22.922 -20.938 -10.445 1 98.69 84 GLU A C 1
ATOM 645 O O . GLU A 1 84 ? -22.359 -22 -10.188 1 98.69 84 GLU A O 1
ATOM 650 N N . GLU A 1 85 ? -23.031 -20.422 -11.609 1 98.69 85 GLU A N 1
ATOM 651 C CA . GLU A 1 85 ? -22.344 -21.078 -12.719 1 98.69 85 GLU A CA 1
ATOM 652 C C . GLU A 1 85 ? -20.844 -21.062 -12.516 1 98.69 85 GLU A C 1
ATOM 654 O O . GLU A 1 85 ? -20.156 -22.047 -12.812 1 98.69 85 GLU A O 1
ATOM 659 N N . GLU A 1 86 ? -20.359 -19.984 -12.078 1 98.75 86 GLU A N 1
ATOM 660 C CA . GLU A 1 86 ? -18.922 -19.875 -11.797 1 98.75 86 GLU A C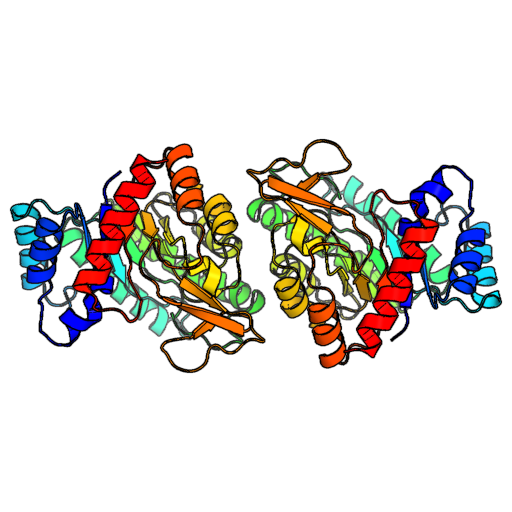A 1
ATOM 661 C C . GLU A 1 86 ? -18.5 -20.812 -10.672 1 98.75 86 GLU A C 1
ATOM 663 O O . GLU A 1 86 ? -17.469 -21.469 -10.758 1 98.75 86 GLU A O 1
ATOM 668 N N . MET A 1 87 ? -19.312 -20.922 -9.633 1 98.75 87 MET A N 1
ATOM 669 C CA . MET A 1 87 ? -19.031 -21.859 -8.547 1 98.75 87 MET A CA 1
ATOM 670 C C . MET A 1 87 ? -18.969 -23.281 -9.062 1 98.75 87 MET A C 1
ATOM 672 O O . MET A 1 87 ? -18.047 -24.031 -8.727 1 98.75 87 MET A O 1
ATOM 676 N N . ALA A 1 88 ? -19.906 -23.562 -9.883 1 98.75 88 ALA A N 1
ATOM 677 C CA . ALA A 1 88 ? -19.953 -24.922 -10.445 1 98.75 88 ALA A CA 1
ATOM 678 C C . ALA A 1 88 ? -18.719 -25.203 -11.289 1 98.75 88 ALA A C 1
ATOM 680 O O . ALA A 1 88 ? -18.141 -26.297 -11.219 1 98.75 88 ALA A O 1
ATOM 681 N N . ARG A 1 89 ? -18.359 -24.266 -12.039 1 98.38 89 ARG A N 1
ATOM 682 C CA . ARG A 1 89 ? -17.172 -24.422 -12.875 1 98.38 89 ARG A CA 1
ATOM 683 C C . ARG A 1 89 ? -15.922 -24.656 -12.031 1 98.38 89 ARG A C 1
ATOM 685 O O . ARG A 1 89 ? -15.156 -25.578 -12.297 1 98.38 89 ARG A O 1
ATOM 692 N N . VAL A 1 90 ? -15.703 -23.844 -11.023 1 98.69 90 VAL A N 1
ATOM 693 C CA . VAL A 1 90 ? -14.516 -23.953 -10.18 1 98.69 90 VAL A CA 1
ATOM 694 C C . VAL A 1 90 ? -14.523 -25.297 -9.445 1 98.69 90 VAL A C 1
ATOM 696 O O . VAL A 1 90 ? -13.477 -25.922 -9.281 1 98.69 90 VAL A O 1
ATOM 699 N N . LYS A 1 91 ? -15.656 -25.781 -9.055 1 98.75 91 LYS A N 1
ATOM 700 C CA . LYS A 1 91 ? -15.766 -27.062 -8.383 1 98.75 91 LYS A CA 1
ATOM 701 C C . LYS A 1 91 ? -15.352 -28.203 -9.305 1 98.75 91 LYS A C 1
ATOM 703 O O . LYS A 1 91 ? -14.727 -29.172 -8.867 1 98.75 91 LYS A O 1
ATOM 708 N N . ARG A 1 92 ? -15.68 -28.094 -10.562 1 98.25 92 ARG A N 1
ATOM 709 C CA . ARG A 1 92 ? -15.242 -29.125 -11.5 1 98.25 92 ARG A CA 1
ATOM 710 C C . ARG A 1 92 ? -13.719 -29.172 -11.586 1 98.25 92 ARG A C 1
ATOM 712 O O . ARG A 1 92 ? -13.141 -30.25 -11.742 1 98.25 92 ARG A O 1
ATOM 719 N N . HIS A 1 93 ? -13.117 -28.047 -11.445 1 98.56 93 HIS A N 1
ATOM 720 C CA . HIS A 1 93 ? -11.656 -28.031 -11.43 1 98.56 93 HIS A CA 1
ATOM 721 C C . HIS A 1 93 ? -11.109 -28.641 -10.148 1 98.56 93 HIS A C 1
ATOM 723 O O . HIS A 1 93 ? -10.086 -29.328 -10.172 1 98.56 93 HIS A O 1
ATOM 729 N N . ILE A 1 94 ? -11.773 -28.422 -9.031 1 98.62 94 ILE A N 1
ATOM 730 C CA . ILE A 1 94 ? -11.367 -29.062 -7.793 1 98.62 94 ILE A CA 1
ATOM 731 C C . ILE A 1 94 ? -11.414 -30.578 -7.969 1 98.62 94 ILE A C 1
ATOM 733 O O . ILE A 1 94 ? -10.508 -31.297 -7.523 1 98.62 94 ILE A O 1
ATOM 737 N N . ASP A 1 95 ? -12.422 -31.078 -8.633 1 98.56 95 ASP A N 1
ATOM 738 C CA . ASP A 1 95 ? -12.555 -32.5 -8.859 1 98.56 95 ASP A CA 1
ATOM 739 C C . ASP A 1 95 ? -11.367 -33.062 -9.656 1 98.56 95 ASP A C 1
ATOM 741 O O . ASP A 1 95 ? -10.836 -34.125 -9.328 1 98.56 95 ASP A O 1
ATOM 745 N N . VAL A 1 96 ? -11.008 -32.344 -10.672 1 98.12 96 VAL A N 1
ATOM 746 C CA . VAL A 1 96 ? -9.906 -32.781 -11.508 1 98.12 96 VAL A CA 1
ATOM 747 C C . VAL A 1 96 ? -8.594 -32.688 -10.734 1 98.12 96 VAL A C 1
ATOM 749 O O . VAL A 1 96 ? -7.707 -33.531 -10.875 1 98.12 96 VAL A O 1
ATOM 752 N N . VAL A 1 97 ? -8.43 -31.641 -9.938 1 98.44 97 VAL A N 1
ATOM 753 C CA . VAL A 1 97 ? -7.262 -31.469 -9.086 1 98.44 97 VAL A CA 1
ATOM 754 C C . VAL A 1 97 ? -7.145 -32.656 -8.133 1 98.44 97 VAL A C 1
ATOM 756 O O . VAL A 1 97 ? -6.059 -33.219 -7.957 1 98.44 97 VAL A O 1
ATOM 759 N N . HIS A 1 98 ? -8.242 -33.031 -7.531 1 98.56 98 HIS A N 1
ATOM 760 C CA . HIS A 1 98 ? -8.297 -34.219 -6.664 1 98.56 98 HIS A CA 1
ATOM 761 C C . HIS A 1 98 ? -7.91 -35.469 -7.418 1 98.56 98 HIS A C 1
ATOM 763 O O . HIS A 1 98 ? -7.129 -36.281 -6.918 1 98.56 98 HIS A O 1
ATOM 769 N N . ARG A 1 99 ? -8.461 -35.625 -8.594 1 98.12 99 ARG A N 1
ATOM 770 C CA . ARG A 1 99 ? -8.156 -36.781 -9.438 1 98.12 99 ARG A CA 1
ATOM 771 C C . ARG A 1 99 ? -6.66 -36.906 -9.695 1 98.12 99 ARG A C 1
ATOM 773 O O . ARG A 1 99 ? -6.109 -38 -9.727 1 98.12 99 ARG A O 1
ATOM 780 N N . MET A 1 100 ? -5.973 -35.781 -9.82 1 98.38 100 MET A N 1
ATOM 781 C CA . MET A 1 100 ? -4.559 -35.75 -10.18 1 98.38 100 MET A CA 1
ATOM 782 C C . MET A 1 100 ? -3.68 -35.844 -8.938 1 98.38 100 MET A C 1
ATOM 784 O O . MET A 1 100 ? -2.455 -35.938 -9.047 1 98.38 100 MET A O 1
ATOM 788 N N . GLY A 1 101 ? -4.305 -35.844 -7.766 1 97.94 101 GLY A N 1
ATOM 789 C CA . GLY A 1 101 ? -3.57 -35.969 -6.52 1 97.94 101 GLY A CA 1
ATOM 790 C C . GLY A 1 101 ? -2.898 -34.688 -6.066 1 97.94 101 GLY A C 1
ATOM 791 O O . GLY A 1 101 ? -2.006 -34.719 -5.215 1 97.94 101 GLY A O 1
ATOM 792 N N . VAL A 1 102 ? -3.271 -33.594 -6.613 1 98.44 102 VAL A N 1
ATOM 793 C CA . VAL A 1 102 ? -2.719 -32.281 -6.254 1 98.44 102 VAL A CA 1
ATOM 794 C C . VAL A 1 102 ? -3.406 -31.766 -4.996 1 98.44 102 VAL A C 1
ATOM 796 O O . VAL A 1 102 ? -4.621 -31.906 -4.836 1 98.44 102 VAL A O 1
ATOM 799 N N . LYS A 1 103 ? -2.668 -31.078 -4.129 1 98.25 103 LYS A N 1
ATOM 800 C CA . LYS A 1 103 ? -3.211 -30.719 -2.822 1 98.25 103 LYS A CA 1
ATOM 801 C C . LYS A 1 103 ? -3.373 -29.203 -2.701 1 98.25 103 LYS A C 1
ATOM 803 O O . LYS A 1 103 ? -3.828 -28.703 -1.671 1 98.25 103 LYS A O 1
ATOM 808 N N . HIS A 1 104 ? -3.004 -28.469 -3.793 1 98.69 104 HIS A N 1
ATOM 809 C CA . HIS A 1 104 ? -3.191 -27.031 -3.83 1 98.69 104 HIS A CA 1
ATOM 810 C C . HIS A 1 104 ? -3.889 -26.594 -5.117 1 98.69 104 HIS A C 1
ATOM 812 O O . HIS A 1 104 ? -3.607 -27.141 -6.191 1 98.69 104 HIS A O 1
ATOM 818 N N . MET A 1 105 ? -4.789 -25.625 -4.996 1 98.88 105 MET A N 1
ATOM 819 C CA . MET A 1 105 ? -5.398 -24.984 -6.156 1 98.88 105 MET A CA 1
ATOM 820 C C . MET A 1 105 ? -5.5 -23.469 -5.957 1 98.88 105 MET A C 1
ATOM 822 O O . MET A 1 105 ? -6.141 -23.016 -5.012 1 98.88 105 MET A O 1
ATOM 826 N N . ARG A 1 106 ? -4.859 -22.766 -6.801 1 98.75 106 ARG A N 1
ATOM 827 C CA . ARG A 1 106 ? -4.969 -21.312 -6.82 1 98.75 106 ARG A CA 1
ATOM 828 C C . ARG A 1 106 ? -6.074 -20.859 -7.77 1 98.75 106 ARG A C 1
ATOM 830 O O . ARG A 1 106 ? -6.137 -21.312 -8.914 1 98.75 106 ARG A O 1
ATOM 837 N N . HIS A 1 107 ? -6.977 -20.109 -7.297 1 97.88 107 HIS A N 1
ATOM 838 C CA . HIS A 1 107 ? -7.984 -19.484 -8.148 1 97.88 107 HIS A CA 1
ATOM 839 C C . HIS A 1 107 ? -8.047 -17.984 -7.93 1 97.88 107 HIS A C 1
ATOM 841 O O . HIS A 1 107 ? -7.824 -17.5 -6.812 1 97.88 107 HIS A O 1
ATOM 847 N N . ASP A 1 108 ? -8.328 -17.25 -8.992 1 97.12 108 ASP A N 1
ATOM 848 C CA . ASP A 1 108 ? -8.602 -15.828 -8.828 1 97.12 108 ASP A CA 1
ATOM 849 C C . ASP A 1 108 ? -9.945 -15.602 -8.148 1 97.12 108 ASP A C 1
ATOM 851 O O . ASP A 1 108 ? -10.773 -16.516 -8.07 1 97.12 108 ASP A O 1
ATOM 855 N N . VAL A 1 109 ? -10.148 -14.438 -7.617 1 97.81 109 VAL A N 1
ATOM 856 C CA . VAL A 1 109 ? -11.43 -14.109 -7.008 1 97.81 109 VAL A CA 1
ATOM 857 C C . VAL A 1 109 ? -12.102 -12.984 -7.793 1 97.81 109 VAL A C 1
ATOM 859 O O . VAL A 1 109 ? -13.305 -12.758 -7.652 1 97.81 109 VAL A O 1
ATOM 862 N N . THR A 1 110 ? -11.328 -12.289 -8.547 1 96.94 110 THR A N 1
ATOM 863 C CA . THR A 1 110 ? -11.812 -11.289 -9.492 1 96.94 110 THR A CA 1
ATOM 864 C C . THR A 1 110 ? -11.242 -11.539 -10.891 1 96.94 110 THR A C 1
ATOM 866 O O . THR A 1 110 ? -10.328 -12.352 -11.047 1 96.94 110 THR A O 1
ATOM 869 N N . ALA A 1 111 ? -11.812 -10.773 -11.836 1 93.94 111 ALA A N 1
ATOM 870 C CA . ALA A 1 111 ? -11.258 -10.836 -13.18 1 93.94 111 ALA A CA 1
ATOM 871 C C . ALA A 1 111 ? -9.805 -10.367 -13.195 1 93.94 111 ALA A C 1
ATOM 873 O O . ALA A 1 111 ? -9.406 -9.523 -12.383 1 93.94 111 ALA A O 1
ATOM 874 N N . PHE A 1 112 ? -9.062 -10.922 -14.102 1 88.94 112 PHE A N 1
ATOM 875 C CA . PHE A 1 112 ? -7.637 -10.641 -14.219 1 88.94 112 PHE A CA 1
ATOM 876 C C . PHE A 1 112 ? -7.41 -9.219 -14.734 1 88.94 112 PHE A C 1
ATOM 878 O O . PHE A 1 112 ? -6.492 -8.531 -14.281 1 88.94 112 PHE A O 1
ATOM 885 N N . THR A 1 113 ? -8.102 -8.828 -15.742 1 87.69 113 THR A N 1
ATOM 886 C CA . THR A 1 113 ? -8.031 -7.484 -16.297 1 87.69 113 THR A CA 1
ATOM 887 C C . THR A 1 113 ? -9.25 -6.66 -15.883 1 87.69 113 THR A C 1
ATOM 889 O O . THR A 1 113 ? -10.383 -7.105 -16.047 1 87.69 113 THR A O 1
ATOM 892 N N . LEU A 1 114 ? -8.93 -5.578 -15.328 1 92.56 114 LEU A N 1
ATOM 893 C CA . LEU A 1 114 ? -9.984 -4.695 -14.836 1 92.56 114 LEU A CA 1
ATOM 894 C C . LEU A 1 114 ? -9.781 -3.27 -15.336 1 92.56 114 LEU A C 1
ATOM 896 O O . LEU A 1 114 ? -8.648 -2.799 -15.445 1 92.56 114 LEU A O 1
ATOM 900 N N . PRO A 1 115 ? -10.906 -2.633 -15.688 1 94.44 115 PRO A N 1
ATOM 901 C CA . PRO A 1 115 ? -10.75 -1.195 -15.922 1 94.44 115 PRO A CA 1
ATOM 902 C C . PRO A 1 115 ? -10.305 -0.44 -14.672 1 94.44 115 PRO A C 1
ATOM 904 O O . PRO A 1 115 ? -10.477 -0.934 -13.555 1 94.44 115 PRO A O 1
ATOM 907 N N . LYS A 1 116 ? -9.773 0.741 -14.867 1 93.75 116 LYS A N 1
ATOM 908 C CA . LYS A 1 116 ? -9.18 1.532 -13.789 1 93.75 116 LYS A CA 1
ATOM 909 C C . LYS A 1 116 ? -10.18 1.75 -12.656 1 93.75 116 LYS A C 1
ATOM 911 O O . LYS A 1 116 ? -9.805 1.721 -11.477 1 93.75 116 LYS A O 1
ATOM 916 N N . GLU A 1 117 ? -11.414 1.938 -12.984 1 94.38 117 GLU A N 1
ATOM 917 C CA . GLU A 1 117 ? -12.445 2.25 -11.992 1 94.38 117 GLU A CA 1
ATOM 918 C C . GLU A 1 117 ? -12.719 1.05 -11.094 1 94.38 117 GLU A C 1
ATOM 920 O O . GLU A 1 117 ? -13.297 1.199 -10.008 1 94.38 117 GLU A O 1
ATOM 925 N N . ASN A 1 118 ? -12.312 -0.163 -11.555 1 95.25 118 ASN A N 1
ATOM 926 C CA . ASN A 1 118 ? -12.531 -1.376 -10.773 1 95.25 118 ASN A CA 1
ATOM 927 C C . ASN A 1 118 ? -11.289 -1.759 -9.977 1 95.25 118 ASN A C 1
ATOM 929 O O . ASN A 1 118 ? -11.227 -2.846 -9.398 1 95.25 118 ASN A O 1
ATOM 933 N N . MET A 1 119 ? -10.273 -0.87 -9.922 1 96.31 119 MET A N 1
ATOM 934 C CA . MET A 1 119 ? -9.031 -1.15 -9.211 1 96.31 119 MET A CA 1
ATOM 935 C C . MET A 1 119 ? -8.961 -0.366 -7.902 1 96.31 119 MET A C 1
ATOM 937 O O . MET A 1 119 ? -7.957 -0.419 -7.191 1 96.31 119 MET A O 1
ATOM 941 N N . THR A 1 120 ? -10.055 0.349 -7.512 1 97 120 THR A N 1
ATOM 942 C CA . THR A 1 120 ? -10.062 1.256 -6.371 1 97 120 THR A CA 1
ATOM 943 C C . THR A 1 120 ? -10.422 0.507 -5.09 1 97 120 THR A C 1
ATOM 945 O O . THR A 1 120 ? -11.031 -0.562 -5.141 1 97 120 THR A O 1
ATOM 948 N N . ILE A 1 121 ? -10.016 1.05 -3.965 1 98 121 ILE A N 1
ATOM 949 C CA . ILE A 1 121 ? -10.383 0.479 -2.674 1 98 121 ILE A CA 1
ATOM 950 C C . ILE A 1 121 ? -11.906 0.513 -2.51 1 98 121 ILE A C 1
ATOM 952 O O . ILE A 1 121 ? -12.492 -0.39 -1.906 1 98 121 ILE A O 1
ATOM 956 N N . ALA A 1 122 ? -12.586 1.512 -3.092 1 97.31 122 ALA A N 1
ATOM 957 C CA . ALA A 1 122 ? -14.047 1.594 -3.035 1 97.31 122 ALA A CA 1
ATOM 958 C C . ALA A 1 122 ? -14.688 0.402 -3.736 1 97.31 122 ALA A C 1
ATOM 960 O O . ALA A 1 122 ? -15.602 -0.23 -3.193 1 97.31 122 ALA A O 1
ATOM 961 N N . TRP A 1 123 ? -14.242 0.126 -4.922 1 97.62 123 TRP A N 1
ATOM 962 C CA . TRP A 1 123 ? -14.766 -1.012 -5.668 1 97.62 123 TRP A CA 1
ATOM 963 C C . TRP A 1 123 ? -14.508 -2.318 -4.926 1 97.62 123 TRP A C 1
ATOM 965 O O . TRP A 1 123 ? -15.383 -3.178 -4.84 1 97.62 123 TRP A O 1
ATOM 975 N N . PHE A 1 124 ? -13.297 -2.441 -4.355 1 98.19 124 PHE A N 1
ATOM 976 C CA . PHE A 1 124 ? -12.922 -3.621 -3.586 1 98.19 124 PHE A CA 1
ATOM 977 C C . PHE A 1 124 ? -13.898 -3.852 -2.439 1 98.19 124 PHE A C 1
ATOM 979 O O . PHE A 1 124 ? -14.43 -4.953 -2.279 1 98.19 124 PHE A O 1
ATOM 986 N N . GLU A 1 125 ? -14.141 -2.826 -1.709 1 97.69 125 GLU A N 1
ATOM 987 C CA . GLU A 1 125 ? -15.023 -2.947 -0.549 1 97.69 125 GLU A CA 1
ATOM 988 C C . GLU A 1 125 ? -16.453 -3.301 -0.969 1 97.69 125 GLU A C 1
ATOM 990 O O . GLU A 1 125 ? -17.109 -4.102 -0.312 1 97.69 125 GLU A O 1
ATOM 995 N N . GLN A 1 126 ? -16.875 -2.703 -2.012 1 97.56 126 GLN A N 1
ATOM 996 C CA . GLN A 1 126 ? -18.219 -2.955 -2.516 1 97.56 126 GLN A CA 1
ATOM 997 C C . GLN A 1 126 ? -18.406 -4.422 -2.893 1 97.56 126 GLN A C 1
ATOM 999 O O . GLN A 1 126 ? -19.484 -4.988 -2.711 1 97.56 126 GLN A O 1
ATOM 1004 N N . HIS A 1 127 ? -17.359 -5.094 -3.369 1 98.06 127 HIS A N 1
ATOM 1005 C CA . HIS A 1 127 ? -17.516 -6.426 -3.949 1 98.06 127 HIS A CA 1
ATOM 1006 C C . HIS A 1 127 ? -16.875 -7.488 -3.068 1 98.06 127 HIS A C 1
ATOM 1008 O O . HIS A 1 127 ? -16.938 -8.68 -3.379 1 98.06 127 HIS A O 1
ATOM 1014 N N . LEU A 1 128 ? -16.281 -7.098 -1.947 1 98.31 128 LEU A N 1
ATOM 1015 C CA . LEU A 1 128 ? -15.625 -8.016 -1.02 1 98.31 128 LEU A CA 1
ATOM 1016 C C . LEU A 1 128 ? -16.578 -9.125 -0.593 1 98.31 128 LEU A C 1
ATOM 1018 O O . LEU A 1 128 ? -16.188 -10.297 -0.554 1 98.31 128 LEU A O 1
ATOM 1022 N N . PRO A 1 129 ? -17.875 -8.867 -0.312 1 98.25 129 PRO A N 1
ATOM 1023 C CA . PRO A 1 129 ? -18.766 -9.938 0.134 1 98.25 129 PRO A CA 1
ATOM 1024 C C . PRO A 1 129 ? -18.891 -11.055 -0.896 1 98.25 129 PRO A C 1
ATOM 1026 O O . PRO A 1 129 ? -18.953 -12.234 -0.531 1 98.25 129 PRO A O 1
ATOM 1029 N N . LEU A 1 130 ? -18.875 -10.719 -2.162 1 98.62 130 LEU A N 1
ATOM 1030 C CA . LEU A 1 130 ? -18.984 -11.734 -3.205 1 98.62 130 LEU A CA 1
ATOM 1031 C C . LEU A 1 130 ? -17.703 -12.562 -3.291 1 98.62 130 LEU A C 1
ATOM 1033 O O . LEU A 1 130 ? -17.766 -13.789 -3.434 1 98.62 130 LEU A O 1
ATOM 1037 N N . MET A 1 131 ? -16.578 -11.922 -3.211 1 98.62 131 MET A N 1
ATOM 1038 C CA . MET A 1 131 ? -15.297 -12.617 -3.234 1 98.62 131 MET A CA 1
ATOM 1039 C C . MET A 1 131 ? -15.188 -13.594 -2.068 1 98.62 131 MET A C 1
ATOM 1041 O O . MET A 1 131 ? -14.734 -14.727 -2.244 1 98.62 131 MET A O 1
ATOM 1045 N N . VAL A 1 132 ? -15.641 -13.094 -0.909 1 98.81 132 VAL A N 1
ATOM 1046 C CA . VAL A 1 132 ? -15.578 -13.898 0.307 1 98.81 132 VAL A CA 1
ATOM 1047 C C . VAL A 1 132 ? -16.531 -15.086 0.188 1 98.81 132 VAL A C 1
ATOM 1049 O O . VAL A 1 132 ? -16.141 -16.234 0.445 1 98.81 132 VAL A O 1
ATOM 1052 N N . ARG A 1 133 ? -17.734 -14.859 -0.23 1 98.88 133 ARG A N 1
ATOM 1053 C CA . ARG A 1 133 ? -18.734 -15.914 -0.38 1 98.88 133 ARG A CA 1
ATOM 1054 C C . ARG A 1 133 ? -18.234 -17 -1.331 1 98.88 133 ARG A C 1
ATOM 1056 O O . ARG A 1 133 ? -18.297 -18.188 -1.004 1 98.88 133 ARG A O 1
ATOM 1063 N N . GLY A 1 134 ? -17.766 -16.562 -2.479 1 98.88 134 GLY A N 1
ATOM 1064 C CA . GLY A 1 134 ? -17.234 -17.531 -3.436 1 98.88 134 GLY A CA 1
ATOM 1065 C C . GLY A 1 134 ? -16.062 -18.328 -2.9 1 98.88 134 GLY A C 1
ATOM 1066 O O . GLY A 1 134 ? -16.016 -19.547 -3.057 1 98.88 134 GLY A O 1
ATOM 1067 N N . SER A 1 135 ? -15.188 -17.656 -2.246 1 98.94 135 SER A N 1
ATOM 1068 C CA . SER A 1 135 ? -14 -18.297 -1.699 1 98.94 135 SER A CA 1
ATOM 1069 C C . SER A 1 135 ? -14.375 -19.312 -0.617 1 98.94 135 SER A C 1
ATOM 1071 O O . SER A 1 135 ? -13.766 -20.375 -0.52 1 98.94 135 SER A O 1
ATOM 1073 N N . GLN A 1 136 ? -15.32 -18.953 0.24 1 98.94 136 GLN A N 1
ATOM 1074 C CA . GLN A 1 136 ? -15.781 -19.859 1.284 1 98.94 136 GLN A CA 1
ATOM 1075 C C . GLN A 1 136 ? -16.406 -21.109 0.683 1 98.94 136 GLN A C 1
ATOM 1077 O O . GLN A 1 136 ? -16.109 -22.234 1.116 1 98.94 136 GLN A O 1
ATOM 1082 N N . ILE A 1 137 ? -17.266 -20.953 -0.308 1 98.94 137 ILE A N 1
ATOM 1083 C CA . ILE A 1 137 ? -17.922 -22.078 -0.966 1 98.94 137 ILE A CA 1
ATOM 1084 C C . ILE A 1 137 ? -16.875 -23.031 -1.553 1 98.94 137 ILE A C 1
ATOM 1086 O O . ILE A 1 137 ? -16.953 -24.234 -1.364 1 98.94 137 ILE A O 1
ATOM 1090 N N . ILE A 1 138 ? -15.898 -22.453 -2.178 1 98.94 138 ILE A N 1
ATOM 1091 C CA . ILE A 1 138 ? -14.883 -23.234 -2.865 1 98.94 138 ILE A CA 1
ATOM 1092 C C . ILE A 1 138 ? -13.969 -23.906 -1.842 1 98.94 138 ILE A C 1
ATOM 1094 O O . ILE A 1 138 ? -13.641 -25.094 -1.971 1 98.94 138 ILE A O 1
ATOM 1098 N N . ALA A 1 139 ? -13.523 -23.172 -0.842 1 98.94 139 ALA A N 1
ATOM 1099 C CA . ALA A 1 139 ? -12.68 -23.75 0.205 1 98.94 139 ALA A CA 1
ATOM 1100 C C . ALA A 1 139 ? -13.391 -24.891 0.918 1 98.94 139 ALA A C 1
ATOM 1102 O O . ALA A 1 139 ? -12.781 -25.938 1.197 1 98.94 139 ALA A O 1
ATOM 1103 N N . ASP A 1 140 ? -14.641 -24.688 1.248 1 98.94 140 ASP A N 1
ATOM 1104 C CA . ASP A 1 140 ? -15.422 -25.734 1.9 1 98.94 140 ASP A CA 1
ATOM 1105 C C . ASP A 1 140 ? -15.5 -27 1.033 1 98.94 140 ASP A C 1
ATOM 1107 O O . ASP A 1 140 ? -15.344 -28.109 1.532 1 98.94 140 ASP A O 1
ATOM 1111 N N . TYR A 1 141 ? -15.734 -26.812 -0.226 1 98.94 141 TYR A N 1
ATOM 1112 C CA . TYR A 1 141 ? -15.797 -27.938 -1.146 1 98.94 141 TYR A CA 1
ATOM 1113 C C . TYR A 1 141 ? -14.453 -28.641 -1.234 1 98.94 141 TYR A C 1
ATOM 1115 O O . TYR A 1 141 ? -14.398 -29.875 -1.235 1 98.94 141 TYR A O 1
ATOM 1123 N N . ALA A 1 142 ? -13.414 -27.938 -1.261 1 98.88 142 ALA A N 1
ATOM 1124 C CA . ALA A 1 142 ? -12.062 -28.469 -1.42 1 98.88 142 ALA A CA 1
ATOM 1125 C C . ALA A 1 142 ? -11.609 -29.188 -0.157 1 98.88 142 ALA A C 1
ATOM 1127 O O . ALA A 1 142 ? -10.797 -30.109 -0.224 1 98.88 142 ALA A O 1
ATOM 1128 N N . ALA A 1 143 ? -12.125 -28.797 0.985 1 98.69 143 ALA A N 1
ATOM 1129 C CA . ALA A 1 143 ? -11.711 -29.328 2.277 1 98.69 143 ALA A CA 1
ATOM 1130 C C . ALA A 1 143 ? -11.961 -30.828 2.346 1 98.69 143 ALA A C 1
ATOM 1132 O O . ALA A 1 143 ? -11.188 -31.562 2.969 1 98.69 143 ALA A O 1
ATOM 1133 N N . GLN A 1 144 ? -12.992 -31.312 1.72 1 97.94 144 GLN A N 1
ATOM 1134 C CA . GLN A 1 144 ? -13.344 -32.75 1.767 1 97.94 144 GLN A CA 1
ATOM 1135 C C . GLN A 1 144 ? -12.266 -33.594 1.1 1 97.94 144 GLN A C 1
ATOM 1137 O O . GLN A 1 144 ? -12.141 -34.781 1.387 1 97.94 144 GLN A O 1
ATOM 1142 N N . PHE A 1 145 ? -11.461 -32.938 0.289 1 98.56 145 PHE A N 1
ATOM 1143 C CA . PHE A 1 145 ? -10.422 -33.656 -0.449 1 98.56 145 PHE A CA 1
ATOM 1144 C C . PHE A 1 145 ? -9.047 -33.344 0.112 1 98.56 145 PHE A C 1
ATOM 1146 O O . PHE A 1 145 ? -8.031 -33.75 -0.458 1 98.56 145 PHE A O 1
ATOM 1153 N N . GLY A 1 146 ? -9.008 -32.531 1.229 1 98.5 146 GLY A N 1
ATOM 1154 C CA . GLY A 1 146 ? -7.723 -32.125 1.783 1 98.5 146 GLY A CA 1
ATOM 1155 C C . GLY A 1 146 ? -6.969 -31.172 0.896 1 98.5 146 GLY A C 1
ATOM 1156 O O . GLY A 1 146 ? -5.734 -31.141 0.906 1 98.5 146 GLY A O 1
ATOM 1157 N N . ILE A 1 147 ? -7.66 -30.469 0.09 1 98.88 147 ILE A N 1
ATOM 1158 C CA . ILE A 1 147 ? -7.059 -29.516 -0.837 1 98.88 147 ILE A CA 1
ATOM 1159 C C . ILE A 1 147 ? -7.078 -28.109 -0.224 1 98.88 147 ILE A C 1
ATOM 1161 O O . ILE A 1 147 ? -8.109 -27.672 0.293 1 98.88 147 ILE A O 1
ATOM 1165 N N . THR A 1 148 ? -5.938 -27.438 -0.231 1 98.81 148 THR A N 1
ATOM 1166 C CA . THR A 1 148 ? -5.828 -26.031 0.13 1 98.81 148 THR A CA 1
ATOM 1167 C C . THR A 1 148 ? -6.074 -25.141 -1.085 1 98.81 148 THR A C 1
ATOM 1169 O O . THR A 1 148 ? -5.438 -25.312 -2.127 1 98.81 148 THR A O 1
ATOM 1172 N N . THR A 1 149 ? -7.031 -24.25 -1.003 1 98.88 149 THR A N 1
ATOM 1173 C CA . THR A 1 149 ? -7.227 -23.25 -2.051 1 98.88 149 THR A CA 1
ATOM 1174 C C . THR A 1 149 ? -6.547 -21.938 -1.683 1 98.88 149 THR A C 1
ATOM 1176 O O . THR A 1 149 ? -6.434 -21.609 -0.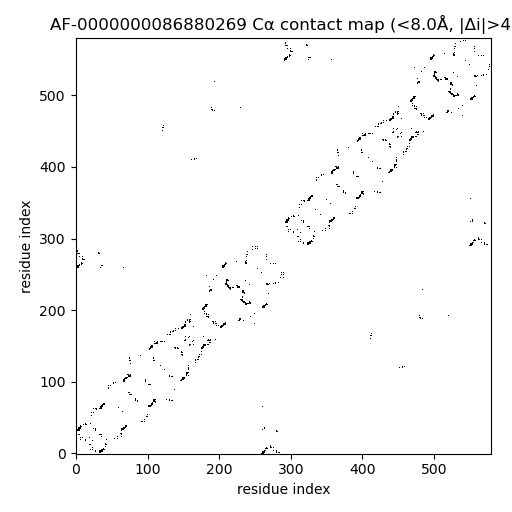502 1 98.88 149 THR A O 1
ATOM 1179 N N . THR A 1 150 ? -6.062 -21.25 -2.723 1 98.69 150 THR A N 1
ATOM 1180 C CA . THR A 1 150 ? -5.285 -20.047 -2.449 1 98.69 150 THR A CA 1
ATOM 1181 C C . THR A 1 150 ? -5.715 -18.906 -3.371 1 98.69 150 THR A C 1
ATOM 1183 O O . THR A 1 150 ? -6.215 -19.141 -4.469 1 98.69 150 THR A O 1
ATOM 1186 N N . ILE A 1 151 ? -5.578 -17.734 -2.875 1 98.44 151 ILE A N 1
ATOM 1187 C CA . ILE A 1 151 ? -5.602 -16.578 -3.764 1 98.44 151 ILE A CA 1
ATOM 1188 C C . ILE A 1 151 ? -4.184 -16.047 -3.969 1 98.44 151 ILE A C 1
ATOM 1190 O O . ILE A 1 151 ? -3.361 -16.094 -3.051 1 98.44 151 ILE A O 1
ATOM 1194 N N . GLU A 1 152 ? -3.953 -15.648 -5.141 1 98.44 152 GLU A N 1
ATOM 1195 C CA . GLU A 1 152 ? -2.703 -14.984 -5.504 1 98.44 152 GLU A CA 1
ATOM 1196 C C . GLU A 1 152 ? -2.875 -13.469 -5.559 1 98.44 152 GLU A C 1
ATOM 1198 O O . GLU A 1 152 ? -3.922 -12.977 -5.977 1 98.44 152 GLU A O 1
ATOM 1203 N N . ASN A 1 153 ? -1.898 -12.648 -5.02 1 98.19 153 ASN A N 1
ATOM 1204 C CA . ASN A 1 153 ? -1.922 -11.211 -5.223 1 98.19 153 ASN A CA 1
ATOM 1205 C C . ASN A 1 153 ? -1.831 -10.852 -6.703 1 98.19 153 ASN A C 1
ATOM 1207 O O . ASN A 1 153 ? -0.753 -10.516 -7.199 1 98.19 153 ASN A O 1
ATOM 1211 N N . HIS A 1 154 ? -3.002 -10.914 -7.273 1 95.25 154 HIS A N 1
ATOM 1212 C CA . HIS A 1 154 ? -3.139 -10.875 -8.727 1 95.25 154 HIS A CA 1
ATOM 1213 C C . HIS A 1 154 ? -4.422 -10.156 -9.133 1 95.25 154 HIS A C 1
ATOM 1215 O O . HIS A 1 154 ? -5.328 -9.977 -8.32 1 95.25 154 HIS A O 1
ATOM 1221 N N . GLY A 1 155 ? -4.438 -9.539 -10.305 1 92.19 155 GLY A N 1
ATOM 1222 C CA . GLY A 1 155 ? -5.672 -9 -10.867 1 92.19 155 GLY A CA 1
ATOM 1223 C C . GLY A 1 155 ? -5.992 -7.602 -10.383 1 92.19 155 GLY A C 1
ATOM 1224 O O . GLY A 1 155 ? -7.152 -7.184 -10.398 1 92.19 155 GLY A O 1
ATOM 1225 N N . PHE A 1 156 ? -5.168 -6.871 -9.789 1 94.06 156 PHE A N 1
ATOM 1226 C CA . PHE A 1 156 ? -5.195 -5.461 -9.414 1 94.06 156 PHE A CA 1
ATOM 1227 C C . PHE A 1 156 ? -6.09 -5.242 -8.203 1 94.06 156 PHE A C 1
ATOM 1229 O O . PHE A 1 156 ? -5.66 -4.672 -7.199 1 94.06 156 PHE A O 1
ATOM 1236 N N . SER A 1 157 ? -7.359 -5.77 -8.25 1 95 157 SER A N 1
ATOM 1237 C CA . SER A 1 157 ? -8.305 -5.48 -7.176 1 95 157 SER A CA 1
ATOM 1238 C C . SER A 1 157 ? -7.914 -6.207 -5.891 1 95 157 SER A C 1
ATOM 1240 O O . SER A 1 157 ? -8.07 -5.664 -4.793 1 95 157 SER A O 1
ATOM 1242 N N . VAL A 1 158 ? -7.496 -7.41 -6.02 1 97.06 158 VAL A N 1
ATOM 1243 C CA . VAL A 1 158 ? -7.02 -8.195 -4.887 1 97.06 158 VAL A CA 1
ATOM 1244 C C . VAL A 1 158 ? -5.535 -8.516 -5.066 1 97.06 158 VAL A C 1
ATOM 1246 O O . VAL A 1 158 ? -5.16 -9.672 -5.25 1 97.06 158 VAL A O 1
ATOM 1249 N N . GLN A 1 159 ? -4.734 -7.461 -5.051 1 98.12 159 GLN A N 1
ATOM 1250 C CA . GLN A 1 159 ? -3.32 -7.633 -5.363 1 98.12 159 GLN A CA 1
ATOM 1251 C C . GLN A 1 159 ? -2.439 -6.91 -4.352 1 98.12 159 GLN A C 1
ATOM 1253 O O . GLN A 1 159 ? -1.31 -7.328 -4.09 1 98.12 159 GLN A O 1
ATOM 1258 N N . ALA A 1 160 ? -2.93 -5.801 -3.771 1 98.31 160 ALA A N 1
ATOM 1259 C CA . ALA A 1 160 ? -2.229 -5.156 -2.666 1 98.31 160 ALA A CA 1
ATOM 1260 C C . ALA A 1 160 ? -2.25 -6.031 -1.416 1 98.31 160 ALA A C 1
ATOM 1262 O O . ALA A 1 160 ? -3.254 -6.688 -1.13 1 98.31 160 ALA A O 1
ATOM 1263 N N . SER A 1 161 ? -1.155 -5.992 -0.633 1 98.62 161 SER A N 1
ATOM 1264 C CA . SER A 1 161 ? -0.97 -6.906 0.489 1 98.62 161 SER A CA 1
ATOM 1265 C C . SER A 1 161 ? -2.115 -6.793 1.489 1 98.62 161 SER A C 1
ATOM 1267 O O . SER A 1 161 ? -2.641 -7.805 1.959 1 98.62 161 SER A O 1
ATOM 1269 N N . ASP A 1 162 ? -2.564 -5.527 1.851 1 98.5 162 ASP A N 1
ATOM 1270 C CA . ASP A 1 162 ? -3.648 -5.336 2.809 1 98.5 162 ASP A CA 1
ATOM 1271 C C . ASP A 1 162 ? -4.953 -5.934 2.287 1 98.5 162 ASP A C 1
ATOM 1273 O O . ASP A 1 162 ? -5.734 -6.5 3.057 1 98.5 162 ASP A O 1
ATOM 1277 N N . ARG A 1 163 ? -5.188 -5.801 1.009 1 98.62 163 ARG A N 1
ATOM 1278 C CA . ARG A 1 163 ? -6.43 -6.309 0.435 1 98.62 163 ARG A CA 1
ATOM 1279 C C . ARG A 1 163 ? -6.438 -7.832 0.413 1 98.62 163 ARG A C 1
ATOM 1281 O O . ARG A 1 163 ? -7.473 -8.453 0.666 1 98.62 163 ARG A O 1
ATOM 1288 N N . VAL A 1 164 ? -5.305 -8.414 0.117 1 98.81 164 VAL A N 1
ATOM 1289 C CA . VAL A 1 164 ? -5.172 -9.867 0.181 1 98.81 164 VAL A CA 1
ATOM 1290 C C . VAL A 1 164 ? -5.477 -10.352 1.598 1 98.81 164 VAL A C 1
ATOM 1292 O O . VAL A 1 164 ? -6.258 -11.281 1.786 1 98.81 164 VAL A O 1
ATOM 1295 N N . GLN A 1 165 ? -4.926 -9.727 2.582 1 98.69 165 GLN A N 1
ATOM 1296 C CA . GLN A 1 165 ? -5.152 -10.102 3.975 1 98.69 165 GLN A CA 1
ATOM 1297 C C . GLN A 1 165 ? -6.625 -9.961 4.348 1 98.69 165 GLN A C 1
ATOM 1299 O O . GLN A 1 165 ? -7.164 -10.789 5.082 1 98.69 165 GLN A O 1
ATOM 1304 N N . ARG A 1 166 ? -7.277 -8.938 3.84 1 98.62 166 ARG A N 1
ATOM 1305 C CA . ARG A 1 166 ? -8.695 -8.734 4.113 1 98.62 166 ARG A CA 1
ATOM 1306 C C . ARG A 1 166 ? -9.523 -9.914 3.619 1 98.62 166 ARG A C 1
ATOM 1308 O O . ARG A 1 166 ? -10.43 -10.383 4.316 1 98.62 166 ARG A O 1
ATOM 1315 N N . VAL A 1 167 ? -9.18 -10.336 2.43 1 98.75 167 VAL A N 1
ATOM 1316 C CA . VAL A 1 167 ? -9.914 -11.477 1.884 1 98.75 167 VAL A CA 1
ATOM 1317 C C . VAL A 1 167 ? -9.648 -12.719 2.734 1 98.75 167 VAL A C 1
ATOM 1319 O O . VAL A 1 167 ? -10.586 -13.422 3.117 1 98.75 167 VAL A O 1
ATOM 1322 N N . LEU A 1 168 ? -8.375 -12.969 3.08 1 98.75 168 LEU A N 1
ATOM 1323 C CA . LEU A 1 168 ? -8.008 -14.133 3.877 1 98.75 168 LEU A CA 1
ATOM 1324 C C . LEU A 1 168 ? -8.742 -14.133 5.215 1 98.75 168 LEU A C 1
ATOM 1326 O O . LEU A 1 168 ? -9.328 -15.148 5.605 1 98.75 168 LEU A O 1
ATOM 1330 N N . GLN A 1 169 ? -8.75 -13.016 5.867 1 98.19 169 GLN A N 1
ATOM 1331 C CA . GLN A 1 169 ? -9.344 -12.906 7.191 1 98.19 169 GLN A CA 1
ATOM 1332 C C . GLN A 1 169 ? -10.859 -13.062 7.133 1 98.19 169 GLN A C 1
ATOM 1334 O O . GLN A 1 169 ? -11.453 -13.742 7.977 1 98.19 169 GLN A O 1
ATOM 1339 N N . ALA A 1 170 ? -11.461 -12.492 6.105 1 98.44 170 ALA A N 1
ATOM 1340 C CA . ALA A 1 170 ? -12.914 -12.555 5.984 1 98.44 170 ALA A CA 1
ATOM 1341 C C . ALA A 1 170 ? -13.375 -13.961 5.613 1 98.44 170 ALA A C 1
ATOM 1343 O O . ALA A 1 170 ? -14.438 -14.406 6.059 1 98.44 170 ALA A O 1
ATOM 1344 N N . VAL A 1 171 ? -12.656 -14.617 4.742 1 98.81 171 VAL A N 1
ATOM 1345 C CA . VAL A 1 171 ? -13.016 -15.977 4.352 1 98.81 171 VAL A CA 1
ATOM 1346 C C . VAL A 1 171 ? -12.93 -16.906 5.562 1 98.81 171 VAL A C 1
ATOM 1348 O O . VAL A 1 171 ? -13.805 -17.734 5.777 1 98.81 171 VAL A O 1
ATOM 1351 N N . ASP A 1 172 ? -11.867 -16.797 6.32 1 98.44 172 ASP A N 1
ATOM 1352 C CA . ASP A 1 172 ? -11.711 -17.438 7.625 1 98.44 172 ASP A CA 1
ATOM 1353 C C . ASP A 1 172 ? -11.906 -18.938 7.531 1 98.44 172 ASP A C 1
ATOM 1355 O O . ASP A 1 172 ? -12.727 -19.516 8.25 1 98.44 172 ASP A O 1
ATOM 1359 N N . ARG A 1 173 ? -11.227 -19.594 6.555 1 98.75 173 ARG A N 1
ATOM 1360 C CA . ARG A 1 173 ? -11.094 -21.047 6.441 1 98.75 173 ARG A CA 1
ATOM 1361 C C . ARG A 1 173 ? -9.641 -21.484 6.586 1 98.75 173 ARG A C 1
ATOM 1363 O O . ARG A 1 173 ? -8.742 -20.844 6.031 1 98.75 173 ARG A O 1
ATOM 1370 N N . PRO A 1 174 ? -9.398 -22.5 7.414 1 98.38 174 PRO A N 1
ATOM 1371 C CA . PRO A 1 174 ? -8.008 -22.922 7.633 1 98.38 174 PRO A CA 1
ATOM 1372 C C . PRO A 1 174 ? -7.328 -23.406 6.355 1 98.38 174 PRO A C 1
ATOM 1374 O O . PRO A 1 174 ? -6.102 -23.344 6.246 1 98.38 174 PRO A O 1
ATOM 1377 N N . ASN A 1 175 ? -8.102 -23.875 5.363 1 98.75 175 ASN A N 1
ATOM 1378 C CA . ASN A 1 175 ? -7.539 -24.391 4.117 1 98.75 175 ASN A CA 1
ATOM 1379 C C . ASN A 1 175 ? -7.605 -23.344 3.004 1 98.75 175 ASN A C 1
ATOM 1381 O O . ASN A 1 175 ? -7.57 -23.688 1.822 1 98.75 175 ASN A O 1
ATOM 1385 N N . PHE A 1 176 ? -7.867 -22.125 3.354 1 98.81 176 PHE A N 1
ATOM 1386 C CA . PHE A 1 176 ? -7.801 -21 2.424 1 98.81 176 PHE A CA 1
ATOM 1387 C C . PHE A 1 176 ? -6.605 -20.109 2.736 1 98.81 176 PHE A C 1
ATOM 1389 O O . PHE A 1 176 ? -6.562 -19.469 3.787 1 98.81 176 PHE A O 1
ATOM 1396 N N . LYS A 1 177 ? -5.594 -20.078 1.854 1 98.62 177 LYS A N 1
ATOM 1397 C CA . LYS A 1 177 ? -4.32 -19.391 2.051 1 98.62 177 LYS A CA 1
ATOM 1398 C C . LYS A 1 177 ? -3.957 -18.547 0.833 1 98.62 177 LYS A C 1
ATOM 1400 O O . LYS A 1 177 ? -4.832 -18.156 0.055 1 98.62 177 LYS A O 1
ATOM 1405 N N . THR A 1 178 ? -2.76 -18.078 0.787 1 98.56 178 THR A N 1
ATOM 1406 C CA . THR A 1 178 ? -2.373 -17.281 -0.375 1 98.56 178 THR A CA 1
ATOM 1407 C C . THR A 1 178 ? -1.2 -17.938 -1.105 1 98.56 178 THR A C 1
ATOM 1409 O O . THR A 1 178 ? -0.367 -18.594 -0.485 1 98.56 178 THR A O 1
ATOM 1412 N N . THR A 1 179 ? -1.205 -17.953 -2.439 1 98.62 179 THR A N 1
ATOM 1413 C CA . THR A 1 179 ? -0.015 -18.031 -3.279 1 98.62 179 THR A CA 1
ATOM 1414 C C . THR A 1 179 ? 0.651 -16.656 -3.393 1 98.62 179 THR A C 1
ATOM 1416 O O . THR A 1 179 ? 0.143 -15.766 -4.078 1 98.62 179 THR A O 1
ATOM 1419 N N . LEU A 1 180 ? 1.719 -16.547 -2.717 1 98.75 180 LEU A N 1
ATOM 1420 C CA . LEU A 1 180 ? 2.412 -15.258 -2.664 1 98.75 180 LEU A CA 1
ATOM 1421 C C . LEU A 1 180 ? 3.348 -15.102 -3.857 1 98.75 180 LEU A C 1
ATOM 1423 O O . LEU A 1 180 ? 4.355 -15.805 -3.961 1 98.75 180 LEU A O 1
ATOM 1427 N N . ASP A 1 181 ? 2.979 -14.289 -4.746 1 98.75 181 ASP A N 1
ATOM 1428 C CA . ASP A 1 181 ? 3.879 -13.938 -5.84 1 98.75 181 ASP A CA 1
ATOM 1429 C C . ASP A 1 181 ? 4.699 -12.695 -5.496 1 98.75 181 ASP A C 1
ATOM 1431 O O . ASP A 1 181 ? 4.148 -11.602 -5.367 1 98.75 181 ASP A O 1
ATOM 1435 N N . ILE A 1 182 ? 5.992 -12.758 -5.473 1 98.69 182 ILE A N 1
ATOM 1436 C CA . ILE A 1 182 ? 6.844 -11.711 -4.926 1 98.69 182 ILE A CA 1
ATOM 1437 C C . ILE A 1 182 ? 6.871 -10.516 -5.879 1 98.69 182 ILE A C 1
ATOM 1439 O O . ILE A 1 182 ? 7.188 -9.398 -5.473 1 98.69 182 ILE A O 1
ATOM 1443 N N . GLY A 1 183 ? 6.598 -10.711 -7.133 1 98.56 183 GLY A N 1
ATOM 1444 C CA . GLY A 1 183 ? 6.688 -9.641 -8.117 1 98.56 183 GLY A CA 1
ATOM 1445 C C . GLY A 1 183 ? 5.379 -8.906 -8.32 1 98.56 183 GLY A C 1
ATOM 1446 O O . GLY A 1 183 ? 5.371 -7.719 -8.648 1 98.56 183 GLY A O 1
ATOM 1447 N N . ASN A 1 184 ? 4.238 -9.547 -8.078 1 98.44 184 ASN A N 1
ATOM 1448 C CA . ASN A 1 184 ? 2.926 -9.031 -8.461 1 98.44 184 ASN A CA 1
ATOM 1449 C C . ASN A 1 184 ? 2.516 -7.836 -7.609 1 98.44 184 ASN A C 1
ATOM 1451 O O . ASN A 1 184 ? 1.596 -7.102 -7.969 1 98.44 184 ASN A O 1
ATOM 1455 N N . PHE A 1 185 ? 3.182 -7.613 -6.496 1 98.75 185 PHE A N 1
ATOM 1456 C CA . PHE A 1 185 ? 2.9 -6.422 -5.707 1 98.75 185 PHE A CA 1
ATOM 1457 C C . PHE A 1 185 ? 3.223 -5.16 -6.5 1 98.75 185 PHE A C 1
ATOM 1459 O O . PHE A 1 185 ? 2.568 -4.129 -6.328 1 98.75 185 PHE A O 1
ATOM 1466 N N . MET A 1 186 ? 4.188 -5.242 -7.434 1 98.62 186 MET A N 1
ATOM 1467 C CA . MET A 1 186 ? 4.613 -4.098 -8.234 1 98.62 186 MET A CA 1
ATOM 1468 C C . MET A 1 186 ? 3.494 -3.635 -9.164 1 98.62 186 MET A C 1
ATOM 1470 O O . MET A 1 186 ? 3.43 -2.461 -9.531 1 98.62 186 MET A O 1
ATOM 1474 N N . CYS A 1 187 ? 2.596 -4.539 -9.508 1 98.25 187 CYS A N 1
ATOM 1475 C CA . CYS A 1 187 ? 1.511 -4.203 -10.422 1 98.25 187 CYS A CA 1
ATOM 1476 C C . CYS A 1 187 ? 0.579 -3.166 -9.805 1 98.25 187 CYS A C 1
ATOM 1478 O O . CYS A 1 187 ? -0.106 -2.436 -10.523 1 98.25 187 CYS A O 1
ATOM 1480 N N . VAL A 1 188 ? 0.55 -3.127 -8.469 1 98.38 188 VAL A N 1
ATOM 1481 C CA . VAL A 1 188 ? -0.294 -2.15 -7.793 1 98.38 188 VAL A CA 1
ATOM 1482 C C . VAL A 1 188 ? 0.576 -1.169 -7.012 1 98.38 188 VAL A C 1
ATOM 1484 O O . VAL A 1 188 ? 0.157 -0.643 -5.977 1 98.38 188 VAL A O 1
ATOM 1487 N N . ASP A 1 189 ? 1.791 -1.087 -7.441 1 98.56 189 ASP A N 1
ATOM 1488 C CA . ASP A 1 189 ? 2.738 -0.061 -7.02 1 98.56 189 ASP A CA 1
ATOM 1489 C C . ASP A 1 189 ? 3.127 -0.241 -5.555 1 98.56 189 ASP A C 1
ATOM 1491 O O . ASP A 1 189 ? 3.373 0.738 -4.848 1 98.56 189 ASP A O 1
ATOM 1495 N N . GLU A 1 190 ? 3.062 -1.402 -5.027 1 98.62 190 GLU A N 1
ATOM 1496 C CA . GLU A 1 190 ? 3.58 -1.737 -3.705 1 98.62 190 GLU A CA 1
ATOM 1497 C C . GLU A 1 190 ? 4.98 -2.334 -3.797 1 98.62 190 GLU A C 1
ATOM 1499 O O . GLU A 1 190 ? 5.258 -3.154 -4.676 1 98.62 190 GLU A O 1
ATOM 1504 N N . ASN A 1 191 ? 5.898 -1.874 -2.92 1 98.69 191 ASN A N 1
ATOM 1505 C CA . ASN A 1 191 ? 7.246 -2.43 -2.857 1 98.69 191 ASN A CA 1
ATOM 1506 C C . ASN A 1 191 ? 7.219 -3.936 -2.613 1 98.69 191 ASN A C 1
ATOM 1508 O O . ASN A 1 191 ? 6.598 -4.402 -1.659 1 98.69 191 ASN A O 1
ATOM 1512 N N . PRO A 1 192 ? 7.898 -4.676 -3.465 1 98.69 192 PRO A N 1
ATOM 1513 C CA . PRO A 1 192 ? 7.809 -6.133 -3.344 1 98.69 192 PRO A CA 1
ATOM 1514 C C . PRO A 1 192 ? 8.336 -6.645 -2.004 1 98.69 192 PRO A C 1
ATOM 1516 O O . PRO A 1 192 ? 7.812 -7.621 -1.464 1 98.69 192 PRO A O 1
ATOM 1519 N N . ILE A 1 193 ? 9.398 -6.039 -1.457 1 98.75 193 ILE A N 1
ATOM 1520 C CA . ILE A 1 193 ? 9.922 -6.441 -0.157 1 98.75 193 ILE A CA 1
ATOM 1521 C C . ILE A 1 193 ? 8.844 -6.289 0.907 1 98.75 193 ILE A C 1
ATOM 1523 O O . ILE A 1 193 ? 8.625 -7.195 1.716 1 98.75 193 ILE A O 1
ATOM 1527 N N . ILE A 1 194 ? 8.133 -5.164 0.87 1 98.69 194 ILE A N 1
ATOM 1528 C CA . ILE A 1 194 ? 7.109 -4.848 1.858 1 98.69 194 ILE A CA 1
ATOM 1529 C C . ILE A 1 194 ? 5.938 -5.812 1.713 1 98.69 194 ILE A C 1
ATOM 1531 O O . ILE A 1 194 ? 5.441 -6.352 2.707 1 98.69 194 ILE A O 1
ATOM 1535 N N . GLY A 1 195 ? 5.461 -6.02 0.456 1 98.69 195 GLY A N 1
ATOM 1536 C CA . GLY A 1 195 ?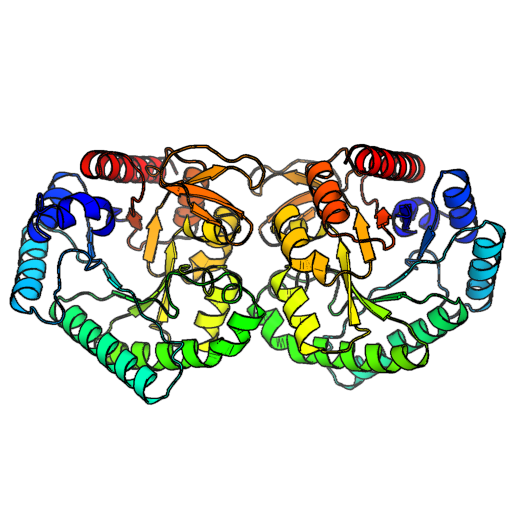 4.406 -6.988 0.223 1 98.69 195 GLY A CA 1
ATOM 1537 C C . GLY A 1 195 ? 4.734 -8.367 0.762 1 98.69 195 GLY A C 1
ATOM 1538 O O . GLY A 1 195 ? 3.893 -9.016 1.388 1 98.69 195 GLY A O 1
ATOM 1539 N N . VAL A 1 196 ? 5.969 -8.82 0.522 1 98.75 196 VAL A N 1
ATOM 1540 C CA . VAL A 1 196 ? 6.418 -10.133 0.977 1 98.75 196 VAL A CA 1
ATOM 1541 C C . VAL A 1 196 ? 6.449 -10.164 2.504 1 98.75 196 VAL A C 1
ATOM 1543 O O . VAL A 1 196 ? 5.926 -11.094 3.119 1 98.75 196 VAL A O 1
ATOM 1546 N N . MET A 1 197 ? 7.023 -9.125 3.154 1 98.44 197 MET A N 1
ATOM 1547 C CA . MET A 1 197 ? 7.07 -9.078 4.613 1 98.44 197 MET A CA 1
ATOM 1548 C C . MET A 1 197 ? 5.676 -9.219 5.207 1 98.44 197 MET A C 1
ATOM 1550 O O . MET A 1 197 ? 5.48 -9.945 6.18 1 98.44 197 MET A O 1
ATOM 1554 N N . LYS A 1 198 ? 4.719 -8.617 4.621 1 98.19 198 LYS A N 1
ATOM 1555 C CA . LYS A 1 198 ? 3.371 -8.523 5.172 1 98.19 198 LYS A CA 1
ATOM 1556 C C . LYS A 1 198 ? 2.607 -9.836 4.965 1 98.19 198 LYS A C 1
ATOM 1558 O O . LYS A 1 198 ? 1.789 -10.219 5.801 1 98.19 198 LYS A O 1
ATOM 1563 N N . ASN A 1 199 ? 2.869 -10.531 3.861 1 98.56 199 ASN A N 1
ATOM 1564 C CA . ASN A 1 199 ? 1.961 -11.617 3.5 1 98.56 199 ASN A CA 1
ATOM 1565 C C . ASN A 1 199 ? 2.635 -12.977 3.627 1 98.56 199 ASN A C 1
ATOM 1567 O O . ASN A 1 199 ? 1.964 -14.016 3.602 1 98.56 199 ASN A O 1
ATOM 1571 N N . LEU A 1 200 ? 3.945 -13.055 3.83 1 98.19 200 LEU A N 1
ATOM 1572 C CA . LEU A 1 200 ? 4.695 -14.305 3.928 1 98.19 200 LEU A CA 1
ATOM 1573 C C . LEU A 1 200 ? 4.129 -15.195 5.027 1 98.19 200 LEU A C 1
ATOM 1575 O O . LEU A 1 200 ? 4.004 -16.406 4.844 1 98.19 200 LEU A O 1
ATOM 1579 N N . PRO A 1 201 ? 3.625 -14.672 6.133 1 96.62 201 PRO A N 1
ATOM 1580 C CA . PRO A 1 201 ? 3.094 -15.531 7.191 1 96.62 201 PRO A CA 1
ATOM 1581 C C . PRO A 1 201 ? 1.857 -16.312 6.75 1 96.62 201 PRO A C 1
ATOM 1583 O O . PRO A 1 201 ? 1.49 -17.297 7.387 1 96.62 201 PRO A O 1
ATOM 1586 N N . TYR A 1 202 ? 1.217 -15.891 5.66 1 97 202 TYR A N 1
ATOM 1587 C CA . TYR A 1 202 ? -0.023 -16.516 5.207 1 97 202 TYR A CA 1
ATOM 1588 C C . TYR A 1 202 ? 0.218 -17.375 3.979 1 97 202 TYR A C 1
ATOM 1590 O O . TYR A 1 202 ? -0.702 -18.031 3.486 1 97 202 TYR A O 1
ATOM 1598 N N . ALA A 1 203 ? 1.403 -17.438 3.477 1 97.75 203 ALA A N 1
ATOM 1599 C CA . ALA A 1 203 ? 1.705 -18.078 2.197 1 97.75 203 ALA A CA 1
ATOM 1600 C C . ALA A 1 203 ? 1.785 -19.594 2.344 1 97.75 203 ALA A C 1
ATOM 1602 O O . ALA A 1 203 ? 2.445 -20.094 3.254 1 97.75 203 ALA A O 1
ATOM 1603 N N . SER A 1 204 ? 1.089 -20.297 1.485 1 97.31 204 SER A N 1
ATOM 1604 C CA . SER A 1 204 ? 1.271 -21.734 1.387 1 97.31 204 SER A CA 1
ATOM 1605 C C . SER A 1 204 ? 2.154 -22.094 0.199 1 97.31 204 SER A C 1
ATOM 1607 O O . SER A 1 204 ? 2.734 -23.188 0.162 1 97.31 204 SER A O 1
ATOM 1609 N N . LEU A 1 205 ? 2.156 -21.219 -0.746 1 97.81 205 LEU A N 1
ATOM 1610 C CA . LEU A 1 205 ? 3.002 -21.297 -1.933 1 97.81 205 LEU A CA 1
ATOM 1611 C C . LEU A 1 205 ? 3.635 -19.953 -2.238 1 97.81 205 LEU A C 1
ATOM 1613 O O . LEU A 1 205 ? 3.055 -18.906 -1.932 1 97.81 205 LEU A O 1
ATOM 1617 N N . VAL A 1 206 ? 4.809 -20 -2.859 1 98.62 206 VAL A N 1
ATOM 1618 C CA . VAL A 1 206 ? 5.469 -18.75 -3.225 1 98.62 206 VAL A CA 1
ATOM 1619 C C . VAL A 1 206 ? 5.875 -18.781 -4.695 1 98.62 206 VAL A C 1
ATOM 1621 O O . VAL A 1 206 ? 6.465 -19.766 -5.152 1 98.62 206 VAL A O 1
ATOM 1624 N N . HIS A 1 207 ? 5.461 -17.797 -5.43 1 98.81 207 HIS A N 1
ATOM 1625 C CA . HIS A 1 207 ? 5.891 -17.578 -6.809 1 98.81 207 HIS A CA 1
ATOM 1626 C C . HIS A 1 207 ? 7.043 -16.594 -6.883 1 98.81 207 HIS A C 1
ATOM 1628 O O . HIS A 1 207 ? 7.016 -15.555 -6.215 1 98.81 207 HIS A O 1
ATOM 1634 N N . PHE A 1 208 ? 8.055 -16.922 -7.734 1 98.75 208 PHE A N 1
ATOM 1635 C CA . PHE A 1 208 ? 9.117 -15.984 -8.062 1 98.75 208 PHE A CA 1
ATOM 1636 C C . PHE A 1 208 ? 8.977 -15.477 -9.492 1 98.75 208 PHE A C 1
ATOM 1638 O O . PHE A 1 208 ? 8.914 -16.266 -10.43 1 98.75 208 PHE A O 1
ATOM 1645 N N . LYS A 1 209 ? 8.859 -14.242 -9.539 1 97.5 209 LYS A N 1
ATOM 1646 C CA . LYS A 1 209 ? 8.789 -13.438 -10.758 1 97.5 209 LYS A CA 1
ATOM 1647 C C . LYS A 1 209 ? 9.68 -12.203 -10.656 1 97.5 209 LYS A C 1
ATOM 1649 O O . LYS A 1 209 ? 9.961 -11.719 -9.562 1 97.5 209 LYS A O 1
ATOM 1654 N N . ASP A 1 210 ? 10.188 -11.773 -11.797 1 98.75 210 ASP A N 1
ATOM 1655 C CA . ASP A 1 210 ? 10.969 -10.539 -11.797 1 98.75 210 ASP A CA 1
ATOM 1656 C C . ASP A 1 210 ? 10.469 -9.578 -12.875 1 98.75 210 ASP A C 1
ATOM 1658 O O . ASP A 1 210 ? 9.867 -10 -13.867 1 98.75 210 ASP A O 1
ATOM 1662 N N . PHE A 1 211 ? 10.641 -8.328 -12.609 1 98.81 211 PHE A N 1
ATOM 1663 C CA . PHE A 1 211 ? 10.203 -7.281 -13.531 1 98.81 211 PHE A CA 1
ATOM 1664 C C . PHE A 1 211 ? 11.312 -6.262 -13.758 1 98.81 211 PHE A C 1
ATOM 1666 O O . PHE A 1 211 ? 12.086 -5.961 -12.844 1 98.81 211 PHE A O 1
ATOM 1673 N N . TYR A 1 212 ? 11.375 -5.75 -14.969 1 98.81 212 TYR A N 1
ATOM 1674 C CA . TYR A 1 212 ? 11.922 -4.418 -15.18 1 98.81 212 TYR A CA 1
ATOM 1675 C C . TYR A 1 212 ? 10.906 -3.344 -14.805 1 98.81 212 TYR A C 1
ATOM 1677 O O . TYR A 1 212 ? 9.719 -3.486 -15.086 1 98.81 212 TYR A O 1
ATOM 1685 N N . PHE A 1 213 ? 11.414 -2.293 -14.219 1 98.75 213 PHE A N 1
ATOM 1686 C CA . PHE A 1 213 ? 10.562 -1.196 -13.766 1 98.75 213 PHE A CA 1
ATOM 1687 C C . PHE A 1 213 ? 10.984 0.114 -14.422 1 98.75 213 PHE A C 1
ATOM 1689 O O . PHE A 1 213 ? 12.172 0.413 -14.523 1 98.75 213 PHE A O 1
ATOM 1696 N N . ARG A 1 214 ? 10.031 0.914 -14.977 1 98.75 214 ARG A N 1
ATOM 1697 C CA . ARG A 1 214 ? 10.203 2.299 -15.398 1 98.75 214 ARG A CA 1
ATOM 1698 C C . ARG A 1 214 ? 9.125 3.197 -14.797 1 98.75 214 ARG A C 1
ATOM 1700 O O . ARG A 1 214 ? 7.953 2.824 -14.758 1 98.75 214 ARG A O 1
ATOM 1707 N N . PRO A 1 215 ? 9.547 4.352 -14.266 1 98.31 215 PRO A N 1
ATOM 1708 C CA . PRO A 1 215 ? 8.562 5.23 -13.633 1 98.31 215 PRO A CA 1
ATOM 1709 C C . PRO A 1 215 ? 7.559 5.805 -14.633 1 98.31 215 PRO A C 1
ATOM 1711 O O . PRO A 1 215 ? 7.828 5.824 -15.844 1 98.31 215 PRO A O 1
ATOM 1714 N N . TYR A 1 216 ? 6.461 6.258 -14.133 1 98.38 216 TYR A N 1
ATOM 1715 C CA . TYR A 1 216 ? 5.293 6.684 -14.891 1 98.38 216 TYR A CA 1
ATOM 1716 C C . TYR A 1 216 ? 5.66 7.777 -15.891 1 98.38 216 TYR A C 1
ATOM 1718 O O . TYR A 1 216 ? 5.016 7.918 -16.938 1 98.38 216 TYR A O 1
ATOM 1726 N N . ASP A 1 217 ? 6.695 8.539 -15.641 1 97.75 217 ASP A N 1
ATOM 1727 C CA . ASP A 1 217 ? 7.027 9.695 -16.469 1 97.75 217 ASP A CA 1
ATOM 1728 C C . ASP A 1 217 ? 8.219 9.391 -17.375 1 97.75 217 ASP A C 1
ATOM 1730 O O . ASP A 1 217 ? 8.812 10.305 -17.953 1 97.75 217 ASP A O 1
ATOM 1734 N N . GLU A 1 218 ? 8.625 8.156 -17.484 1 97.81 218 GLU A N 1
ATOM 1735 C CA . GLU A 1 218 ? 9.719 7.719 -18.344 1 97.81 218 GLU A CA 1
ATOM 1736 C C . GLU A 1 218 ? 9.289 6.539 -19.219 1 97.81 218 GLU A C 1
ATOM 1738 O O . GLU A 1 218 ? 9.781 5.422 -19.047 1 97.81 218 GLU A O 1
ATOM 1743 N N . HIS A 1 219 ? 8.508 6.793 -20.203 1 97.88 219 HIS A N 1
ATOM 1744 C CA . HIS A 1 219 ? 8.023 5.758 -21.109 1 97.88 219 HIS A CA 1
ATOM 1745 C C . HIS A 1 219 ? 9.18 4.977 -21.719 1 97.88 219 HIS A C 1
ATOM 1747 O O . HIS A 1 219 ? 10.102 5.562 -22.297 1 97.88 219 HIS A O 1
ATOM 1753 N N . PRO A 1 220 ? 9.164 3.721 -21.594 1 98 220 PRO A N 1
ATOM 1754 C CA . PRO A 1 220 ? 10.336 2.908 -21.953 1 98 220 PRO A CA 1
ATOM 1755 C C . PRO A 1 220 ? 10.43 2.627 -23.453 1 98 220 PRO A C 1
ATOM 1757 O O . PRO A 1 220 ? 11.422 2.074 -23.922 1 98 220 PRO A O 1
ATOM 1760 N N . GLY A 1 221 ? 9.508 3.045 -24.266 1 97.62 221 GLY A N 1
ATOM 1761 C CA . GLY A 1 221 ? 9.523 2.76 -25.688 1 97.62 221 GLY A CA 1
ATOM 1762 C C . GLY A 1 221 ? 8.914 1.413 -26.031 1 97.62 221 GLY A C 1
ATOM 1763 O O . GLY A 1 221 ? 7.941 0.989 -25.406 1 97.62 221 GLY A O 1
ATOM 1764 N N . ALA A 1 222 ? 9.406 0.678 -27.078 1 97.56 222 ALA A N 1
ATOM 1765 C CA . ALA A 1 222 ? 8.828 -0.563 -27.594 1 97.56 222 ALA A CA 1
ATOM 1766 C C . ALA A 1 222 ? 9.102 -1.727 -26.641 1 97.56 222 ALA A C 1
ATOM 1768 O O . ALA A 1 222 ? 9.992 -1.645 -25.781 1 97.56 222 ALA A O 1
ATOM 1769 N N . GLY A 1 223 ? 8.281 -2.84 -26.828 1 97 223 GLY A N 1
ATOM 1770 C CA . GLY A 1 223 ? 8.383 -4.039 -26.016 1 97 223 GLY A CA 1
ATOM 1771 C C . GLY A 1 223 ? 7.086 -4.391 -25.312 1 97 223 GLY A C 1
ATOM 1772 O O . GLY A 1 223 ? 6.078 -3.699 -25.469 1 97 223 GLY A O 1
ATOM 1773 N N . GLU A 1 224 ? 7.141 -5.48 -24.516 1 97.19 224 GLU A N 1
ATOM 1774 C CA . GLU A 1 224 ? 5.93 -5.977 -23.875 1 97.19 224 GLU A CA 1
ATOM 1775 C C . GLU A 1 224 ? 5.77 -5.387 -22.484 1 97.19 224 GLU A C 1
ATOM 1777 O O . GLU A 1 224 ? 5.707 -6.125 -21.484 1 97.19 224 GLU A O 1
ATOM 1782 N N . TRP A 1 225 ? 5.703 -4.07 -22.516 1 98.06 225 TRP A N 1
ATOM 1783 C CA . TRP A 1 225 ? 5.484 -3.328 -21.266 1 98.06 225 TRP A CA 1
ATOM 1784 C C . TRP A 1 225 ? 3.998 -3.217 -20.953 1 98.06 225 TRP A C 1
ATOM 1786 O O . TRP A 1 225 ? 3.17 -3.145 -21.875 1 98.06 225 TRP A O 1
ATOM 1796 N N . PHE A 1 226 ? 3.652 -3.209 -19.703 1 97.12 226 PHE A N 1
ATOM 1797 C CA . PHE A 1 226 ? 2.299 -2.895 -19.266 1 97.12 226 PHE A CA 1
ATOM 1798 C C . PHE A 1 226 ? 2.318 -1.92 -18.094 1 97.12 226 PHE A C 1
ATOM 1800 O O . PHE A 1 226 ? 3.365 -1.7 -17.484 1 97.12 226 PHE A O 1
ATOM 1807 N N . THR A 1 227 ? 1.238 -1.321 -17.781 1 97.5 227 THR A N 1
ATOM 1808 C CA . THR A 1 227 ? 1.189 -0.271 -16.766 1 97.5 227 THR A CA 1
ATOM 1809 C C . THR A 1 227 ? 0.695 -0.824 -15.438 1 97.5 227 THR A C 1
ATOM 1811 O O . THR A 1 227 ? -0.182 -1.69 -15.406 1 97.5 227 THR A O 1
ATOM 1814 N N . THR A 1 228 ? 1.302 -0.337 -14.375 1 98.06 228 THR A N 1
ATOM 1815 C CA . THR A 1 228 ? 0.779 -0.59 -13.039 1 98.06 228 THR A CA 1
ATOM 1816 C C . THR A 1 228 ? -0.509 0.194 -12.805 1 98.06 228 THR A C 1
ATOM 1818 O O . THR A 1 228 ? -0.94 0.962 -13.664 1 98.06 228 THR A O 1
ATOM 1821 N N . SER A 1 229 ? -1.112 0.033 -11.609 1 97.81 229 SER A N 1
ATOM 1822 C CA . SER A 1 229 ? -2.381 0.673 -11.273 1 97.81 229 SER A CA 1
ATOM 1823 C C . SER A 1 229 ? -2.264 2.193 -11.328 1 97.81 229 SER A C 1
ATOM 1825 O O . SER A 1 229 ? -3.254 2.889 -11.555 1 97.81 229 SER A O 1
ATOM 1827 N N . ASN A 1 230 ? -1.044 2.736 -11.125 1 97.81 230 ASN A N 1
ATOM 1828 C CA . ASN A 1 230 ? -0.889 4.188 -11.109 1 97.81 230 ASN A CA 1
ATOM 1829 C C . ASN A 1 230 ? 0.079 4.66 -12.188 1 97.81 230 ASN A C 1
ATOM 1831 O O . ASN A 1 230 ? 0.702 5.715 -12.055 1 97.81 230 ASN A O 1
ATOM 1835 N N . GLY A 1 231 ? 0.302 3.848 -13.18 1 98 231 GLY A N 1
ATOM 1836 C CA . GLY A 1 231 ? 0.838 4.355 -14.43 1 98 231 GLY A CA 1
ATOM 1837 C C . GLY A 1 231 ? 2.326 4.109 -14.586 1 98 231 GLY A C 1
ATOM 1838 O O . GLY A 1 231 ? 2.932 4.527 -15.578 1 98 231 GLY A O 1
ATOM 1839 N N . ASN A 1 232 ? 3.008 3.463 -13.625 1 98.69 232 ASN A N 1
ATOM 1840 C CA . ASN A 1 232 ? 4.371 3.008 -13.875 1 98.69 232 ASN A CA 1
ATOM 1841 C C . ASN A 1 232 ? 4.402 1.874 -14.898 1 98.69 232 ASN A C 1
ATOM 1843 O O . ASN A 1 232 ? 3.363 1.314 -15.242 1 98.69 232 ASN A O 1
ATOM 1847 N N . PHE A 1 233 ? 5.609 1.55 -15.375 1 98.81 233 PHE A N 1
ATOM 1848 C CA . PHE A 1 233 ? 5.734 0.537 -16.422 1 98.81 233 PHE A CA 1
ATOM 1849 C C . PHE A 1 233 ? 6.508 -0.672 -15.906 1 98.81 233 PHE A C 1
ATOM 1851 O O . PHE A 1 233 ? 7.527 -0.522 -15.227 1 98.81 233 PHE A O 1
ATOM 1858 N N . LEU A 1 234 ? 6 -1.844 -16.25 1 98.69 234 LEU A N 1
ATOM 1859 C CA . LEU A 1 234 ? 6.652 -3.104 -15.898 1 98.69 234 LEU A CA 1
ATOM 1860 C C . LEU A 1 234 ? 6.812 -3.986 -17.141 1 98.69 234 LEU A C 1
ATOM 1862 O O . LEU A 1 234 ? 5.961 -3.98 -18.016 1 98.69 234 LEU A O 1
ATOM 1866 N N . ARG A 1 235 ? 7.832 -4.699 -17.188 1 98.75 235 ARG A N 1
ATOM 1867 C CA . ARG A 1 235 ? 8.062 -5.781 -18.141 1 98.75 235 ARG A CA 1
ATOM 1868 C C . ARG A 1 235 ? 8.688 -6.992 -17.469 1 98.75 235 ARG A C 1
ATOM 1870 O O . ARG A 1 235 ? 9.641 -6.855 -16.688 1 98.75 235 ARG A O 1
ATOM 1877 N N . GLY A 1 236 ? 8.117 -8.164 -17.797 1 98.5 236 GLY A N 1
ATOM 1878 C CA . GLY A 1 236 ? 8.672 -9.367 -17.219 1 98.5 236 GLY A CA 1
ATOM 1879 C C . GLY A 1 236 ? 10.156 -9.539 -17.484 1 98.5 236 GLY A C 1
ATOM 1880 O O . GLY A 1 236 ? 10.641 -9.164 -18.562 1 98.5 236 GLY A O 1
ATOM 1881 N N . ALA A 1 237 ? 10.883 -10.102 -16.516 1 98.75 237 ALA A N 1
ATOM 1882 C CA . ALA A 1 237 ? 12.32 -10.375 -16.609 1 98.75 237 ALA A CA 1
ATOM 1883 C C . ALA A 1 237 ? 12.641 -11.781 -16.109 1 98.75 237 ALA A C 1
ATOM 1885 O O . ALA A 1 237 ? 11.828 -12.406 -15.422 1 98.75 237 ALA A O 1
ATOM 1886 N N . ILE A 1 238 ? 13.766 -12.289 -16.516 1 98.81 238 ILE A N 1
ATOM 1887 C CA . ILE A 1 238 ? 14.305 -13.508 -15.914 1 98.81 238 ILE A CA 1
ATOM 1888 C C . ILE A 1 238 ? 14.578 -13.266 -14.43 1 98.81 238 ILE A C 1
ATOM 1890 O O . ILE A 1 238 ? 15.188 -12.25 -14.062 1 98.81 238 ILE A O 1
ATOM 1894 N N . VAL A 1 239 ? 14.086 -14.18 -13.586 1 98.75 239 VAL A N 1
ATOM 1895 C CA . VAL A 1 239 ? 14.352 -14.062 -12.156 1 98.75 239 VAL A CA 1
ATOM 1896 C C . VAL A 1 239 ? 15.852 -13.844 -11.922 1 98.75 239 VAL A C 1
ATOM 1898 O O . VAL A 1 239 ? 16.672 -14.648 -12.352 1 98.75 239 VAL A O 1
ATOM 1901 N N . GLY A 1 240 ? 16.188 -12.727 -11.289 1 98.56 240 GLY A N 1
ATOM 1902 C CA . GLY A 1 240 ? 17.578 -12.391 -11.016 1 98.56 240 GLY A CA 1
ATOM 1903 C C . GLY A 1 240 ? 18.125 -11.328 -11.945 1 98.56 240 GLY A C 1
ATOM 1904 O O . GLY A 1 240 ? 19.188 -10.758 -11.68 1 98.56 240 GLY A O 1
ATOM 1905 N N . HIS A 1 241 ? 17.453 -11.047 -13.047 1 98.69 241 HIS A N 1
ATOM 1906 C CA . HIS A 1 241 ? 17.969 -10.102 -14.031 1 98.69 241 HIS A CA 1
ATOM 1907 C C . HIS A 1 241 ? 17.219 -8.773 -13.953 1 98.69 241 HIS A C 1
ATOM 1909 O O . HIS A 1 241 ? 17.672 -7.762 -14.492 1 98.69 241 HIS A O 1
ATOM 1915 N N . GLY A 1 242 ? 16.062 -8.766 -13.328 1 98.69 242 GLY A N 1
ATOM 1916 C CA . GLY A 1 242 ? 15.211 -7.586 -13.312 1 98.69 242 GLY A CA 1
ATOM 1917 C C . GLY A 1 242 ? 15.547 -6.625 -12.188 1 98.69 242 GLY A C 1
ATOM 1918 O O . GLY A 1 242 ? 16.703 -6.551 -11.742 1 98.69 242 GLY A O 1
ATOM 1919 N N . ASP A 1 243 ? 14.578 -5.801 -11.812 1 98.69 243 ASP A N 1
ATOM 1920 C CA . ASP A 1 243 ? 14.797 -4.703 -10.875 1 98.69 243 ASP A CA 1
ATOM 1921 C C . ASP A 1 243 ? 14.305 -5.062 -9.477 1 98.69 243 ASP A C 1
ATOM 1923 O O . ASP A 1 243 ? 14.469 -4.281 -8.539 1 98.69 243 ASP A O 1
ATOM 1927 N N . ILE A 1 244 ? 13.648 -6.223 -9.281 1 98.69 244 ILE A N 1
ATOM 1928 C CA . ILE A 1 244 ? 13.242 -6.66 -7.949 1 98.69 244 ILE A CA 1
ATOM 1929 C C . ILE A 1 244 ? 14.469 -7.105 -7.156 1 98.69 244 ILE A C 1
ATOM 1931 O O . ILE A 1 244 ? 15.336 -7.805 -7.684 1 98.69 244 ILE A O 1
ATOM 1935 N N . PRO A 1 245 ? 14.617 -6.633 -5.887 1 98.06 245 PRO A N 1
ATOM 1936 C CA . PRO A 1 245 ? 15.727 -7.117 -5.062 1 98.06 245 PRO A CA 1
ATOM 1937 C C . PRO A 1 245 ? 15.547 -8.57 -4.625 1 98.06 245 PRO A C 1
ATOM 1939 O O . PRO A 1 245 ? 15.359 -8.844 -3.438 1 98.06 245 PRO A O 1
ATOM 1942 N N . ILE A 1 246 ? 15.773 -9.453 -5.496 1 98.38 246 ILE A N 1
ATOM 1943 C CA . ILE A 1 246 ? 15.438 -10.867 -5.34 1 98.38 246 ILE A CA 1
ATOM 1944 C C . ILE A 1 246 ? 16.25 -11.469 -4.199 1 98.38 246 ILE A C 1
ATOM 1946 O O . ILE A 1 246 ? 15.734 -12.281 -3.422 1 98.38 246 ILE A O 1
ATOM 1950 N N . ARG A 1 247 ? 17.5 -11.086 -4.078 1 98.06 247 ARG A N 1
ATOM 1951 C CA . ARG A 1 247 ? 18.359 -11.656 -3.045 1 98.06 247 ARG A CA 1
ATOM 1952 C C . ARG A 1 247 ? 17.844 -11.328 -1.653 1 98.06 247 ARG A C 1
ATOM 1954 O O . ARG A 1 247 ? 17.844 -12.18 -0.763 1 98.06 247 ARG A O 1
ATOM 1961 N N . LYS A 1 248 ? 17.406 -10.086 -1.452 1 98.31 248 LYS A N 1
ATOM 1962 C CA . LYS A 1 248 ? 16.812 -9.703 -0.171 1 98.31 248 LYS A CA 1
ATOM 1963 C C . LYS A 1 248 ? 15.562 -10.508 0.12 1 98.31 248 LYS A C 1
ATOM 1965 O O . LYS A 1 248 ? 15.336 -10.938 1.254 1 98.31 248 LYS A O 1
ATOM 1970 N N . ILE A 1 249 ? 14.75 -10.75 -0.881 1 98.62 249 ILE A N 1
ATOM 1971 C CA . ILE A 1 249 ? 13.484 -11.453 -0.728 1 98.62 249 ILE A CA 1
ATOM 1972 C C . ILE A 1 249 ? 13.75 -12.93 -0.424 1 98.62 249 ILE A C 1
ATOM 1974 O O . ILE A 1 249 ? 13.102 -13.516 0.444 1 98.62 249 ILE A O 1
ATOM 1978 N N . VAL A 1 250 ? 14.719 -13.516 -1.108 1 98.38 250 VAL A N 1
ATOM 1979 C CA . VAL A 1 250 ? 15.102 -14.891 -0.821 1 98.38 250 VAL A CA 1
ATOM 1980 C C . VAL A 1 250 ? 15.523 -15.016 0.642 1 98.38 250 VAL A C 1
ATOM 1982 O O . VAL A 1 250 ? 15.102 -15.945 1.336 1 98.38 250 VAL A O 1
ATOM 1985 N N . LYS A 1 251 ? 16.328 -14.117 1.116 1 98 251 LYS A N 1
ATOM 1986 C CA . LYS A 1 251 ? 16.781 -14.141 2.504 1 98 251 LYS A CA 1
ATOM 1987 C C . LYS A 1 251 ? 15.602 -14.023 3.467 1 98 251 LYS A C 1
ATOM 1989 O O . LYS A 1 251 ? 15.531 -14.742 4.465 1 98 251 LYS A O 1
ATOM 1994 N N . LEU A 1 252 ? 14.656 -13.086 3.184 1 98.25 252 LEU A N 1
ATOM 1995 C CA . LEU A 1 252 ? 13.469 -12.922 4.016 1 98.25 252 LEU A CA 1
ATOM 1996 C C . LEU A 1 252 ? 12.688 -14.227 4.109 1 98.25 252 LEU A C 1
ATOM 1998 O O . LEU A 1 252 ? 12.273 -14.625 5.199 1 98.25 252 LEU A O 1
ATOM 2002 N N . ILE A 1 253 ? 12.477 -14.867 2.996 1 98.25 253 ILE A N 1
ATOM 2003 C CA . ILE A 1 253 ? 11.695 -16.094 2.947 1 98.25 253 ILE A CA 1
ATOM 2004 C C . ILE A 1 253 ? 12.43 -17.203 3.711 1 98.25 253 ILE A C 1
ATOM 2006 O O . ILE A 1 253 ? 11.828 -17.891 4.539 1 98.25 253 ILE A O 1
ATOM 2010 N N . LYS A 1 254 ? 13.68 -17.344 3.453 1 97.25 254 LYS A N 1
ATOM 2011 C CA . LYS A 1 254 ? 14.477 -18.359 4.133 1 97.25 254 LYS A CA 1
ATOM 2012 C C . LYS A 1 254 ? 14.484 -18.141 5.641 1 97.25 254 LYS A C 1
ATOM 2014 O O . LYS A 1 254 ? 14.281 -19.078 6.418 1 97.25 254 LYS A O 1
ATOM 2019 N N . ASP A 1 255 ? 14.688 -16.922 6.129 1 97.25 255 ASP A N 1
ATOM 2020 C CA . ASP A 1 255 ? 14.766 -16.578 7.547 1 97.25 255 ASP A CA 1
ATOM 2021 C C . ASP A 1 255 ? 13.43 -16.812 8.242 1 97.25 255 ASP A C 1
ATOM 2023 O O . ASP A 1 255 ? 13.375 -17 9.461 1 97.25 255 ASP A O 1
ATOM 2027 N N . SER A 1 256 ? 12.359 -16.766 7.465 1 96.75 256 SER A N 1
ATOM 2028 C CA . SER A 1 256 ? 11.039 -16.969 8.039 1 96.75 256 SER A CA 1
ATOM 2029 C C . SER A 1 256 ? 10.82 -18.438 8.406 1 96.75 256 SER A C 1
ATOM 2031 O O . SER A 1 256 ? 9.883 -18.766 9.133 1 96.75 256 SER A O 1
ATOM 2033 N N . GLY A 1 257 ? 11.594 -19.312 7.824 1 96.06 257 GLY A N 1
ATOM 2034 C CA . GLY A 1 257 ? 11.422 -20.75 8.023 1 96.06 257 GLY A CA 1
ATOM 2035 C C . GLY A 1 257 ? 10.484 -21.375 7.008 1 96.06 257 GLY A C 1
ATOM 2036 O O . GLY A 1 257 ? 10.086 -22.531 7.16 1 96.06 257 GLY A O 1
ATOM 2037 N N . TYR A 1 258 ? 10.102 -20.641 6.023 1 94.88 258 TYR A N 1
ATOM 2038 C CA . TYR A 1 258 ? 9.266 -21.203 4.965 1 94.88 258 TYR A CA 1
ATOM 2039 C C . TYR A 1 258 ? 9.93 -22.406 4.316 1 94.88 258 TYR A C 1
ATOM 2041 O O . TYR A 1 258 ? 11.102 -22.344 3.924 1 94.88 258 TYR A O 1
ATOM 2049 N N . ASP A 1 259 ? 9.242 -23.453 4.188 1 89.62 259 ASP A N 1
ATOM 2050 C CA . ASP A 1 259 ? 9.82 -24.672 3.635 1 89.62 259 ASP A CA 1
ATOM 2051 C C . ASP A 1 259 ? 8.93 -25.25 2.537 1 89.62 259 ASP A C 1
ATOM 2053 O O . ASP A 1 259 ? 9.07 -26.422 2.164 1 89.62 259 ASP A O 1
ATOM 2057 N N . GLY A 1 260 ? 8.031 -24.5 2.031 1 90.81 260 GLY A N 1
ATOM 2058 C CA . GLY A 1 260 ? 7.156 -24.938 0.958 1 90.81 260 GLY A CA 1
ATOM 2059 C C . GLY A 1 260 ? 7.773 -24.781 -0.419 1 90.81 260 GLY A C 1
ATOM 2060 O O . GLY A 1 260 ? 8.961 -24.484 -0.542 1 90.81 260 GLY A O 1
ATOM 2061 N N . ASN A 1 261 ? 7.02 -25.109 -1.455 1 95 261 ASN A N 1
ATOM 2062 C CA . ASN A 1 261 ? 7.465 -25.031 -2.844 1 95 261 ASN A CA 1
ATOM 2063 C C . ASN A 1 261 ? 7.652 -23.594 -3.301 1 95 261 ASN A C 1
ATOM 2065 O O . ASN A 1 261 ? 6.852 -22.719 -2.963 1 95 261 ASN A O 1
ATOM 2069 N N . ILE A 1 262 ? 8.695 -23.375 -3.971 1 97.56 262 ILE A N 1
ATOM 2070 C CA . ILE A 1 262 ? 8.938 -22.109 -4.652 1 97.56 262 ILE A CA 1
ATOM 2071 C C . ILE A 1 262 ? 8.867 -22.328 -6.164 1 97.56 262 ILE A C 1
ATOM 2073 O O . ILE A 1 262 ? 9.547 -23.203 -6.707 1 97.56 262 ILE A O 1
ATOM 2077 N N . THR A 1 263 ? 8.055 -21.578 -6.781 1 98.75 263 THR A N 1
ATOM 2078 C CA . THR A 1 263 ? 7.766 -21.781 -8.195 1 98.75 263 THR A CA 1
ATOM 2079 C C . THR A 1 263 ? 8.203 -20.578 -9.023 1 98.75 263 THR A C 1
ATOM 2081 O O . THR A 1 263 ? 7.84 -19.438 -8.711 1 98.75 263 THR A O 1
ATOM 2084 N N . VAL A 1 264 ? 9 -20.812 -10.055 1 98.81 264 VAL A N 1
ATOM 2085 C CA . VAL A 1 264 ? 9.352 -19.766 -11.016 1 98.81 264 VAL A CA 1
ATOM 2086 C C . VAL A 1 264 ? 8.195 -19.547 -11.984 1 98.81 264 VAL A C 1
ATOM 2088 O O . VAL A 1 264 ? 7.648 -20.516 -12.531 1 98.81 264 VAL A O 1
ATOM 2091 N N . GLU A 1 265 ? 7.836 -18.328 -12.086 1 98.56 265 GLU A N 1
ATOM 2092 C CA . GLU A 1 265 ? 6.867 -17.906 -13.094 1 98.56 265 GLU A CA 1
ATOM 2093 C C . GLU A 1 265 ? 7.461 -16.844 -14.016 1 98.56 265 GLU A C 1
ATOM 2095 O O . GLU A 1 265 ? 7.418 -15.656 -13.703 1 98.56 265 GLU A O 1
ATOM 2100 N N . PHE A 1 266 ? 7.945 -17.312 -15.125 1 98.38 266 PHE A N 1
ATOM 2101 C CA . PHE A 1 266 ? 8.609 -16.453 -16.094 1 98.38 266 PHE A CA 1
ATOM 2102 C C . PHE A 1 266 ? 7.594 -15.828 -17.047 1 98.38 266 PHE A C 1
ATOM 2104 O O . PHE A 1 266 ? 6.715 -16.516 -17.562 1 98.38 266 PHE A O 1
ATOM 2111 N N . GLU A 1 267 ? 7.742 -14.5 -17.234 1 95.75 267 GLU A N 1
ATOM 2112 C CA . GLU A 1 267 ? 6.812 -13.797 -18.109 1 95.75 267 GLU A CA 1
ATOM 2113 C C . GLU A 1 267 ? 7.535 -12.758 -18.953 1 95.75 267 GLU A C 1
ATOM 2115 O O . GLU A 1 267 ? 6.945 -11.75 -19.344 1 95.75 267 GLU A O 1
ATOM 2120 N N . GLY A 1 268 ? 8.828 -12.914 -19.188 1 96.69 268 GLY A N 1
ATOM 2121 C CA . GLY A 1 268 ? 9.594 -11.977 -19.984 1 96.69 268 GLY A CA 1
ATOM 2122 C C . GLY A 1 268 ? 9.5 -12.25 -21.484 1 96.69 268 GLY A C 1
ATOM 2123 O O . GLY A 1 268 ? 8.641 -13.016 -21.922 1 96.69 268 GLY A O 1
ATOM 2124 N N . MET A 1 269 ? 10.328 -11.516 -22.234 1 96.75 269 MET A N 1
ATOM 2125 C CA . MET A 1 269 ? 10.289 -11.57 -23.688 1 96.75 269 MET A CA 1
ATOM 2126 C C . MET A 1 269 ? 11.344 -12.531 -24.234 1 96.75 269 MET A C 1
ATOM 2128 O O . MET A 1 269 ? 11.359 -12.828 -25.422 1 96.75 269 MET A O 1
ATOM 2132 N N . GLU A 1 270 ? 12.188 -13.023 -23.406 1 97.56 270 GLU A N 1
ATOM 2133 C CA . GLU A 1 270 ? 13.258 -13.922 -23.828 1 97.56 270 GLU A CA 1
ATOM 2134 C C . GLU A 1 270 ? 12.711 -15.281 -24.266 1 97.56 270 GLU A C 1
ATOM 2136 O O . GLU A 1 270 ? 11.547 -15.594 -24 1 97.56 270 GLU A O 1
ATOM 2141 N N . GLU A 1 271 ? 13.555 -16.047 -24.969 1 97.88 271 GLU A N 1
ATOM 2142 C CA . GLU A 1 271 ? 13.18 -17.422 -25.281 1 97.88 271 GLU A CA 1
ATOM 2143 C C . GLU A 1 271 ? 12.859 -18.219 -24.016 1 97.88 271 GLU A C 1
ATOM 2145 O O . GLU A 1 271 ? 13.68 -18.266 -23.078 1 97.88 271 GLU A O 1
ATOM 2150 N N . CYS A 1 272 ? 11.664 -18.797 -23.953 1 98.06 272 CYS A N 1
ATOM 2151 C CA . CYS A 1 272 ? 11.055 -19.188 -22.688 1 98.06 272 CYS A CA 1
ATOM 2152 C C . CYS A 1 272 ? 11.828 -20.328 -22.047 1 98.06 272 CYS A C 1
ATOM 2154 O O . CYS A 1 272 ? 11.953 -20.391 -20.812 1 98.06 272 CYS A O 1
ATOM 2156 N N . LYS A 1 273 ? 12.344 -21.344 -22.797 1 98.5 273 LYS A N 1
ATOM 2157 C CA . LYS A 1 273 ? 13.07 -22.453 -22.203 1 98.5 273 LYS A CA 1
ATOM 2158 C C . LYS A 1 273 ? 14.367 -21.984 -21.547 1 98.5 273 LYS A C 1
ATOM 2160 O O . LYS A 1 273 ? 14.625 -22.297 -20.375 1 98.5 273 LYS A O 1
ATOM 2165 N N . SER A 1 274 ? 15.125 -21.281 -22.328 1 98.38 274 SER A N 1
ATOM 2166 C CA . SER A 1 274 ? 16.391 -20.766 -21.797 1 98.38 274 SER A CA 1
ATOM 2167 C C . SER A 1 274 ? 16.156 -19.844 -20.609 1 98.38 274 SER A C 1
ATOM 2169 O O . SER A 1 274 ? 16.859 -19.922 -19.609 1 98.38 274 SER A O 1
ATOM 2171 N N . ALA A 1 275 ? 15.219 -18.984 -20.703 1 98.69 275 ALA A N 1
ATOM 2172 C CA . ALA A 1 275 ? 14.891 -18.047 -19.625 1 98.69 275 ALA A CA 1
ATOM 2173 C C . ALA A 1 275 ? 14.469 -18.781 -18.359 1 98.69 275 ALA A C 1
ATOM 2175 O O . ALA A 1 275 ? 14.914 -18.438 -17.266 1 98.69 275 ALA A O 1
ATOM 2176 N N . SER A 1 276 ? 13.656 -19.781 -18.516 1 98.81 276 SER A N 1
ATOM 2177 C CA . SER A 1 276 ? 13.156 -20.562 -17.391 1 98.81 276 SER A CA 1
ATOM 2178 C C . SER A 1 276 ? 14.281 -21.312 -16.688 1 98.81 276 SER A C 1
ATOM 2180 O O . SER A 1 276 ? 14.336 -21.359 -15.461 1 98.81 276 SER A O 1
ATOM 2182 N N . LYS A 1 277 ? 15.109 -21.891 -17.5 1 98.81 277 LYS A N 1
ATOM 2183 C CA . LYS A 1 277 ? 16.25 -22.594 -16.906 1 98.81 277 LYS A CA 1
ATOM 2184 C C . LYS A 1 277 ? 17.125 -21.641 -16.109 1 98.81 277 LYS A C 1
ATOM 2186 O O . LYS A 1 277 ? 17.531 -21.938 -14.984 1 98.81 277 LYS A O 1
ATOM 2191 N N . ILE A 1 278 ? 17.484 -20.5 -16.688 1 98.75 278 ILE A N 1
ATOM 2192 C CA . ILE A 1 278 ? 18.312 -19.5 -16.016 1 98.75 278 ILE A CA 1
ATOM 2193 C C . ILE A 1 278 ? 17.641 -19.062 -14.719 1 98.75 278 ILE A C 1
ATOM 2195 O O . ILE A 1 278 ? 18.312 -18.969 -13.68 1 98.75 278 ILE A O 1
ATOM 2199 N N . ALA A 1 279 ? 16.375 -18.875 -14.789 1 98.81 279 ALA A N 1
ATOM 2200 C CA . ALA A 1 279 ? 15.617 -18.422 -13.617 1 98.81 279 ALA A CA 1
ATOM 2201 C C . ALA A 1 279 ? 15.695 -19.438 -12.484 1 98.81 279 ALA A C 1
ATOM 2203 O O . ALA A 1 279 ? 15.961 -19.078 -11.336 1 98.81 279 ALA A O 1
ATOM 2204 N N . MET A 1 280 ? 15.453 -20.703 -12.789 1 98.75 280 MET A N 1
ATOM 2205 C CA . MET A 1 280 ? 15.523 -21.75 -11.773 1 98.75 280 MET A CA 1
ATOM 2206 C C . MET A 1 280 ? 16.938 -21.859 -11.203 1 98.75 280 MET A C 1
ATOM 2208 O O . MET A 1 280 ? 17.109 -21.984 -9.992 1 98.75 280 MET A O 1
ATOM 2212 N N . ASP A 1 281 ? 17.922 -21.766 -12.047 1 98.5 281 ASP A N 1
ATOM 2213 C CA . ASP A 1 281 ? 19.312 -21.828 -11.609 1 98.5 281 ASP A CA 1
ATOM 2214 C C . ASP A 1 281 ? 19.641 -20.641 -10.695 1 98.5 281 ASP A C 1
ATOM 2216 O O . ASP A 1 281 ? 20.297 -20.828 -9.664 1 98.5 281 ASP A O 1
ATOM 2220 N N . ASN A 1 282 ? 19.234 -19.484 -11.102 1 98.56 282 ASN A N 1
ATOM 2221 C CA . ASN A 1 282 ? 19.484 -18.297 -10.281 1 98.56 282 ASN A CA 1
ATOM 2222 C C . ASN A 1 282 ? 18.844 -18.438 -8.898 1 98.56 282 ASN A C 1
ATOM 2224 O O . ASN A 1 282 ? 19.469 -18.125 -7.891 1 98.56 282 ASN A O 1
ATOM 2228 N N . LEU A 1 283 ? 17.625 -18.875 -8.922 1 98 283 LEU A N 1
ATOM 2229 C CA . LEU A 1 283 ? 16.922 -19 -7.656 1 98 283 LEU A CA 1
ATOM 2230 C C . LEU A 1 283 ? 17.641 -19.969 -6.727 1 98 283 LEU A C 1
ATOM 2232 O O . LEU A 1 283 ? 17.781 -19.703 -5.531 1 98 283 LEU A O 1
ATOM 2236 N N . ARG A 1 284 ? 18.109 -21.047 -7.254 1 96.81 284 ARG A N 1
ATOM 2237 C CA . ARG A 1 284 ? 18.891 -22 -6.465 1 96.81 284 ARG A CA 1
ATOM 2238 C C . ARG A 1 284 ? 20.156 -21.359 -5.926 1 96.81 284 ARG A C 1
ATOM 2240 O O . ARG A 1 284 ? 20.5 -21.531 -4.754 1 96.81 284 ARG A O 1
ATOM 2247 N N . ARG A 1 285 ? 20.812 -20.641 -6.773 1 97.25 285 ARG A N 1
ATOM 2248 C CA . ARG A 1 285 ? 22.047 -19.969 -6.367 1 97.25 285 ARG A CA 1
ATOM 2249 C C . ARG A 1 285 ? 21.781 -18.969 -5.246 1 97.25 285 ARG A C 1
ATOM 2251 O O . ARG A 1 285 ? 22.484 -18.953 -4.238 1 97.25 285 ARG A O 1
ATOM 2258 N N . PHE A 1 286 ? 20.75 -18.141 -5.457 1 97.69 286 PHE A N 1
ATOM 2259 C CA . PHE A 1 286 ? 20.422 -17.125 -4.469 1 97.69 286 PHE A CA 1
ATOM 2260 C C . PHE A 1 286 ? 20.047 -17.75 -3.139 1 97.69 286 PHE A C 1
ATOM 2262 O O . PHE A 1 286 ? 20.375 -17.234 -2.074 1 97.69 286 PHE A O 1
ATOM 2269 N N . TRP A 1 287 ? 19.312 -18.859 -3.215 1 96.38 287 TRP A N 1
ATOM 2270 C CA . TRP A 1 287 ? 18.922 -19.578 -2 1 96.38 287 TRP A CA 1
ATOM 2271 C C . TRP A 1 287 ? 20.156 -20.078 -1.253 1 96.38 287 TRP A C 1
ATOM 2273 O O . TRP A 1 287 ? 20.234 -19.969 -0.027 1 96.38 287 TRP A O 1
ATOM 2283 N N . GLU A 1 288 ? 21.125 -20.594 -1.961 1 95.88 288 GLU A N 1
ATOM 2284 C CA . GLU A 1 288 ? 22.359 -21.109 -1.368 1 95.88 288 GLU A CA 1
ATOM 2285 C C . GLU A 1 288 ? 23.188 -20 -0.753 1 95.88 288 GLU A C 1
ATOM 2287 O O . GLU A 1 288 ? 23.812 -20.172 0.298 1 95.88 288 GLU A O 1
ATOM 2292 N N . GLU A 1 289 ? 23.141 -18.922 -1.355 1 96.62 289 GLU A N 1
ATOM 2293 C CA . GLU A 1 289 ? 23.938 -17.781 -0.909 1 96.62 289 GLU A CA 1
ATOM 2294 C C . GLU A 1 289 ? 23.344 -17.141 0.343 1 96.62 289 GLU A C 1
ATOM 2296 O O . GLU A 1 289 ? 24.047 -16.469 1.101 1 96.62 289 GLU A O 1
ATOM 2301 N N . ALA A 1 290 ? 22.062 -17.328 0.438 1 93.88 290 ALA A N 1
ATOM 2302 C CA . ALA A 1 290 ? 21.359 -16.656 1.524 1 93.88 290 ALA A CA 1
ATOM 2303 C C . ALA A 1 290 ? 21.531 -17.406 2.842 1 93.88 290 ALA A C 1
ATOM 2305 O O . ALA A 1 290 ? 21.672 -16.781 3.902 1 93.88 290 ALA A O 1
ATOM 2306 N N . MET B 1 1 ? -1.271 29.375 -5.586 1 80.81 1 MET B N 1
ATOM 2307 C CA . MET B 1 1 ? -0.846 28.531 -4.473 1 80.81 1 MET B CA 1
ATOM 2308 C C . MET B 1 1 ? -0.137 29.359 -3.404 1 80.81 1 MET B C 1
ATOM 2310 O O . MET B 1 1 ? 0.629 30.266 -3.723 1 80.81 1 MET B O 1
ATOM 2314 N N . LYS B 1 2 ? -0.544 29.203 -2.15 1 94 2 LYS B N 1
ATOM 2315 C CA . LYS B 1 2 ? 0.085 29.906 -1.03 1 94 2 LYS B CA 1
ATOM 2316 C C . LYS B 1 2 ? 0.945 28.953 -0.207 1 94 2 LYS B C 1
ATOM 2318 O O . LYS B 1 2 ? 0.495 27.859 0.167 1 94 2 LYS B O 1
ATOM 2323 N N . VAL B 1 3 ? 2.16 29.438 -0.012 1 97.31 3 VAL B N 1
ATOM 2324 C CA . VAL B 1 3 ? 3.07 28.656 0.826 1 97.31 3 VAL B CA 1
ATOM 2325 C C . VAL B 1 3 ? 3.021 29.172 2.26 1 97.31 3 VAL B C 1
ATOM 2327 O O . VAL B 1 3 ? 3.023 30.391 2.488 1 97.31 3 VAL B O 1
ATOM 2330 N N . GLY B 1 4 ? 2.861 28.312 3.17 1 98.62 4 GLY B N 1
ATOM 2331 C CA . GLY B 1 4 ? 2.873 28.641 4.586 1 98.62 4 GLY B CA 1
ATOM 2332 C C . GLY B 1 4 ? 3.633 27.641 5.434 1 98.62 4 GLY B C 1
ATOM 2333 O O . GLY B 1 4 ? 4.367 26.812 4.902 1 98.62 4 GLY B O 1
ATOM 2334 N N . LEU B 1 5 ? 3.576 27.812 6.73 1 98.88 5 LEU B N 1
ATOM 2335 C CA . LEU B 1 5 ? 4.379 27.031 7.664 1 98.88 5 LEU B CA 1
ATOM 2336 C C . LEU B 1 5 ? 3.531 26.547 8.836 1 98.88 5 LEU B C 1
ATOM 2338 O O . LEU B 1 5 ? 2.701 27.297 9.359 1 98.88 5 LEU B O 1
ATOM 2342 N N . SER B 1 6 ? 3.744 25.297 9.18 1 98.81 6 SER B N 1
ATOM 2343 C CA . SER B 1 6 ? 3.182 24.781 10.422 1 98.81 6 SER B CA 1
ATOM 2344 C C . SER B 1 6 ? 3.998 25.234 11.625 1 98.81 6 SER B C 1
ATOM 2346 O O . SER B 1 6 ? 5.23 25.188 11.594 1 98.81 6 SER B O 1
ATOM 2348 N N . THR B 1 7 ? 3.33 25.578 12.695 1 98.62 7 THR B N 1
ATOM 2349 C CA . THR B 1 7 ? 4.059 25.938 13.906 1 98.62 7 THR B CA 1
ATOM 2350 C C . THR B 1 7 ? 4.891 24.766 14.406 1 98.62 7 THR B C 1
ATOM 2352 O O . THR B 1 7 ? 5.871 24.969 15.133 1 98.62 7 THR B O 1
ATOM 2355 N N . TYR B 1 8 ? 4.508 23.594 13.977 1 98.06 8 TYR B N 1
ATOM 2356 C CA . TYR B 1 8 ? 5.258 22.406 14.352 1 98.06 8 TYR B CA 1
ATOM 2357 C C . TYR B 1 8 ? 6.699 22.484 13.867 1 98.06 8 TYR B C 1
ATOM 2359 O O . TYR B 1 8 ? 7.609 21.938 14.5 1 98.06 8 TYR B O 1
ATOM 2367 N N . SER B 1 9 ? 6.957 23.172 12.805 1 98.56 9 SER B N 1
ATOM 2368 C CA . SER B 1 9 ? 8.281 23.312 12.211 1 98.56 9 SER B CA 1
ATOM 2369 C C . SER B 1 9 ? 9.219 24.094 13.133 1 98.56 9 SER B C 1
ATOM 2371 O O . SER B 1 9 ? 10.445 24 13 1 98.56 9 SER B O 1
ATOM 2373 N N . LEU B 1 10 ? 8.641 24.859 14.031 1 98.25 10 LEU B N 1
ATOM 2374 C CA . LEU B 1 10 ? 9.422 25.688 14.945 1 98.25 10 LEU B CA 1
ATOM 2375 C C . LEU B 1 10 ? 9.242 25.219 16.391 1 98.25 10 LEU B C 1
ATOM 2377 O O . LEU B 1 10 ? 9.359 26.016 17.312 1 98.25 10 LEU B O 1
ATOM 2381 N N . LEU B 1 11 ? 8.922 23.984 16.516 1 96.69 11 LEU B N 1
ATOM 2382 C CA . LEU B 1 11 ? 8.555 23.391 17.812 1 96.69 11 LEU B CA 1
ATOM 2383 C C . LEU B 1 11 ? 9.68 23.562 18.812 1 96.69 11 LEU B C 1
ATOM 2385 O O . LEU B 1 11 ? 9.43 23.875 19.984 1 96.69 11 LEU B O 1
ATOM 2389 N N . ASN B 1 12 ? 10.938 23.328 18.422 1 95.5 12 ASN B N 1
ATOM 2390 C CA . ASN B 1 12 ? 12.062 23.469 19.328 1 95.5 12 ASN B CA 1
ATOM 2391 C C . ASN B 1 12 ? 12.125 24.859 19.953 1 95.5 12 ASN B C 1
ATOM 2393 O O . ASN B 1 12 ? 12.359 25 21.156 1 95.5 12 ASN B O 1
ATOM 2397 N N . ASP B 1 13 ? 11.891 25.859 19.156 1 97.06 13 ASP B N 1
ATOM 2398 C CA . ASP B 1 13 ? 11.938 27.25 19.641 1 97.06 13 ASP B CA 1
ATOM 2399 C C . ASP B 1 13 ? 10.719 27.578 20.5 1 97.06 13 ASP B C 1
ATOM 2401 O O . ASP B 1 13 ? 10.797 28.359 21.438 1 97.06 13 ASP B O 1
ATOM 2405 N N . LEU B 1 14 ? 9.57 27 20.156 1 97.12 14 LEU B N 1
ATOM 2406 C CA . LEU B 1 14 ? 8.359 27.188 20.953 1 97.12 14 LEU B CA 1
ATOM 2407 C C . LEU B 1 14 ? 8.523 26.547 22.328 1 97.12 14 LEU B C 1
ATOM 2409 O O . LEU B 1 14 ? 8.203 27.172 23.344 1 97.12 14 LEU B O 1
ATOM 2413 N N . LYS B 1 15 ? 9.117 25.375 22.328 1 95.88 15 LYS B N 1
ATOM 2414 C CA . LYS B 1 15 ? 9.273 24.625 23.578 1 95.88 15 LYS B CA 1
ATOM 2415 C C . LYS B 1 15 ? 10.336 25.266 24.469 1 95.88 15 LYS B C 1
ATOM 2417 O O . LYS B 1 15 ? 10.195 25.281 25.703 1 95.88 15 LYS B O 1
ATOM 2422 N N . SER B 1 16 ? 11.422 25.781 23.906 1 95.38 16 SER B N 1
ATOM 2423 C CA . SER B 1 16 ? 12.5 26.391 24.672 1 95.38 16 SER B CA 1
ATOM 2424 C C . SER B 1 16 ? 12.117 27.781 25.188 1 95.38 16 SER B C 1
ATOM 2426 O O . SER B 1 16 ? 12.781 28.328 26.078 1 95.38 16 SER B O 1
ATOM 2428 N N . GLY B 1 17 ? 11.07 28.359 24.578 1 95.38 17 GLY B N 1
ATOM 2429 C CA . GLY B 1 17 ? 10.664 29.703 24.953 1 95.38 17 GLY B CA 1
ATOM 2430 C C . GLY B 1 17 ? 11.367 30.781 24.141 1 95.38 17 GLY B C 1
ATOM 2431 O O . GLY B 1 17 ? 11.117 31.969 24.344 1 95.38 17 GLY B O 1
ATOM 2432 N N . GLU B 1 18 ? 12.18 30.375 23.266 1 96.94 18 GLU B N 1
ATOM 2433 C CA . GLU B 1 18 ? 12.844 31.328 22.375 1 96.94 18 GLU B CA 1
ATOM 2434 C C . GLU B 1 18 ? 11.82 32.125 21.562 1 96.94 18 GLU B C 1
ATOM 2436 O O . GLU B 1 18 ? 12.039 33.281 21.25 1 96.94 18 GLU B O 1
ATOM 2441 N N . MET B 1 19 ? 10.711 31.469 21.188 1 97.81 19 MET B N 1
ATOM 2442 C CA . MET B 1 19 ? 9.609 32.125 20.469 1 97.81 19 MET B CA 1
ATOM 2443 C C . MET B 1 19 ? 8.273 31.812 21.141 1 97.81 19 MET B C 1
ATOM 2445 O O . MET B 1 19 ? 8.062 30.719 21.656 1 97.81 19 MET B O 1
ATOM 2449 N N . THR B 1 20 ? 7.453 32.812 21.156 1 97.81 20 THR B N 1
ATOM 2450 C CA . THR B 1 20 ? 6.031 32.562 21.391 1 97.81 20 THR B CA 1
ATOM 2451 C C . THR B 1 20 ? 5.305 32.312 20.078 1 97.81 20 THR B C 1
ATOM 2453 O O . THR B 1 20 ? 5.867 32.531 19 1 97.81 20 THR B O 1
ATOM 2456 N N . VAL B 1 21 ? 4.047 31.859 20.172 1 98.38 21 VAL B N 1
ATOM 2457 C CA . VAL B 1 21 ? 3.283 31.625 18.953 1 98.38 21 VAL B CA 1
ATOM 2458 C C . VAL B 1 21 ? 3.061 32.938 18.219 1 98.38 21 VAL B C 1
ATOM 2460 O O . VAL B 1 21 ? 3 32.969 16.984 1 98.38 21 VAL B O 1
ATOM 2463 N N . LEU B 1 22 ? 2.969 34.062 18.938 1 98.69 22 LEU B N 1
ATOM 2464 C CA . LEU B 1 22 ? 2.84 35.344 18.297 1 98.69 22 LEU B CA 1
ATOM 2465 C C . LEU B 1 22 ? 4.117 35.719 17.547 1 98.69 22 LEU B C 1
ATOM 2467 O O . LEU B 1 22 ? 4.059 36.281 16.453 1 98.69 22 LEU B O 1
ATOM 2471 N N . ASP B 1 23 ? 5.258 35.406 18.125 1 98.62 23 ASP B N 1
ATOM 2472 C CA . ASP B 1 23 ? 6.527 35.594 17.438 1 98.62 23 ASP B CA 1
ATOM 2473 C C . ASP B 1 23 ? 6.59 34.781 16.141 1 98.62 23 ASP B C 1
ATOM 2475 O O . ASP B 1 23 ? 7.195 35.188 15.156 1 98.62 23 ASP B O 1
ATOM 2479 N N . VAL B 1 24 ? 6.051 33.594 16.203 1 98.69 24 VAL B N 1
ATOM 2480 C CA . VAL B 1 24 ? 6.039 32.688 15.039 1 98.69 24 VAL B CA 1
ATOM 2481 C C . VAL B 1 24 ? 5.293 33.375 13.883 1 98.69 24 VAL B C 1
ATOM 2483 O O . VAL B 1 24 ? 5.73 33.312 12.734 1 98.69 24 VAL B O 1
ATOM 2486 N N . ILE B 1 25 ? 4.172 34.031 14.156 1 98.81 25 ILE B N 1
ATOM 2487 C CA . ILE B 1 25 ? 3.408 34.719 13.148 1 98.81 25 ILE B CA 1
ATOM 2488 C C . ILE B 1 25 ? 4.297 35.781 12.469 1 98.81 25 ILE B C 1
ATOM 2490 O O . ILE B 1 25 ? 4.379 35.812 11.234 1 98.81 25 ILE B O 1
ATOM 2494 N N . ASP B 1 26 ? 4.949 36.562 13.289 1 98.75 26 ASP B N 1
ATOM 2495 C CA . ASP B 1 26 ? 5.812 37.625 12.766 1 98.75 26 ASP B CA 1
ATOM 2496 C C . ASP B 1 26 ? 6.953 37.031 11.938 1 98.75 26 ASP B C 1
ATOM 2498 O O . ASP B 1 26 ? 7.305 37.562 10.891 1 98.75 26 ASP B O 1
ATOM 2502 N N . TRP B 1 27 ? 7.5 35.969 12.453 1 98.75 27 TRP B N 1
ATOM 2503 C CA . TRP B 1 27 ? 8.617 35.344 11.758 1 98.75 27 TRP B CA 1
ATOM 2504 C C . TRP B 1 27 ? 8.18 34.812 10.391 1 98.75 27 TRP B C 1
ATOM 2506 O O . TRP B 1 27 ? 8.875 35 9.391 1 98.75 27 TRP B O 1
ATOM 2516 N N . ILE B 1 28 ? 7.047 34.125 10.312 1 98.81 28 ILE B N 1
ATOM 2517 C CA . ILE B 1 28 ? 6.523 33.594 9.055 1 98.81 28 ILE B CA 1
ATOM 2518 C C . ILE B 1 28 ? 6.32 34.719 8.062 1 98.81 28 ILE B C 1
ATOM 2520 O O . ILE B 1 28 ? 6.734 34.625 6.902 1 98.81 28 ILE B O 1
ATOM 2524 N N . ALA B 1 29 ? 5.715 35.781 8.531 1 98.5 29 ALA B N 1
ATOM 2525 C CA . ALA B 1 29 ? 5.477 36.969 7.684 1 98.5 29 ALA B CA 1
ATOM 2526 C C . ALA B 1 29 ? 6.785 37.531 7.152 1 98.5 29 ALA B C 1
ATOM 2528 O O . ALA B 1 29 ? 6.887 37.875 5.977 1 98.5 29 ALA B O 1
ATOM 2529 N N . ALA B 1 30 ? 7.75 37.594 7.945 1 98.5 30 ALA B N 1
ATOM 2530 C CA . ALA B 1 30 ? 9.031 38.219 7.609 1 98.5 30 ALA B CA 1
ATOM 2531 C C . ALA B 1 30 ? 9.844 37.312 6.684 1 98.5 30 ALA B C 1
ATOM 2533 O O . ALA B 1 30 ? 10.805 37.781 6.055 1 98.5 30 ALA B O 1
ATOM 2534 N N . ASN B 1 31 ? 9.484 36.062 6.598 1 98.31 31 ASN B N 1
ATOM 2535 C CA . ASN B 1 31 ? 10.312 35.125 5.848 1 98.31 31 ASN B CA 1
ATOM 2536 C C . ASN B 1 31 ? 9.547 34.5 4.695 1 98.31 31 ASN B C 1
ATOM 2538 O O . ASN B 1 31 ? 9.805 33.344 4.328 1 98.31 31 ASN B O 1
ATOM 2542 N N . GLY B 1 32 ? 8.594 35.156 4.234 1 96.12 32 GLY B N 1
ATOM 2543 C CA . GLY B 1 32 ? 7.984 34.844 2.957 1 96.12 32 GLY B CA 1
ATOM 2544 C C . GLY B 1 32 ? 6.797 33.906 3.082 1 96.12 32 GLY B C 1
ATOM 2545 O O . GLY B 1 32 ? 6.203 33.5 2.078 1 96.12 32 GLY B O 1
ATOM 2546 N N . GLY B 1 33 ? 6.418 33.5 4.301 1 98.19 33 GLY B N 1
ATOM 2547 C CA . GLY B 1 33 ? 5.215 32.688 4.484 1 98.19 33 GLY B CA 1
ATOM 2548 C C . GLY B 1 33 ? 3.938 33.5 4.305 1 98.19 33 GLY B C 1
ATOM 2549 O O . GLY B 1 33 ? 3.881 34.688 4.668 1 98.19 33 GLY B O 1
ATOM 2550 N N . GLU B 1 34 ? 2.939 32.75 3.754 1 98.25 34 GLU B N 1
ATOM 2551 C CA . GLU B 1 34 ? 1.691 33.469 3.467 1 98.25 34 GLU B CA 1
ATOM 2552 C C . GLU B 1 34 ? 0.574 33 4.398 1 98.25 34 GLU B C 1
ATOM 2554 O O . GLU B 1 34 ? -0.467 33.656 4.5 1 98.25 34 GLU B O 1
ATOM 2559 N N . HIS B 1 35 ? 0.76 31.922 5.004 1 98.75 35 HIS B N 1
ATOM 2560 C CA . HIS B 1 35 ? -0.219 31.422 5.965 1 98.75 35 HIS B CA 1
ATOM 2561 C C . HIS B 1 35 ? 0.452 30.594 7.055 1 98.75 35 HIS B C 1
ATOM 2563 O O . HIS B 1 35 ? 1.627 30.25 6.938 1 98.75 35 HIS B O 1
ATOM 2569 N N . MET B 1 36 ? -0.294 30.344 8.156 1 98.81 36 MET B N 1
ATOM 2570 C CA . MET B 1 36 ? 0.204 29.562 9.289 1 98.81 36 MET B CA 1
ATOM 2571 C C . MET B 1 36 ? -0.795 28.484 9.688 1 98.81 36 MET B C 1
ATOM 2573 O O . MET B 1 36 ? -1.991 28.766 9.812 1 98.81 36 MET B O 1
ATOM 2577 N N . GLU B 1 37 ? -0.316 27.281 9.719 1 98.81 37 GLU B N 1
ATOM 2578 C CA . GLU B 1 37 ? -1.04 26.219 10.406 1 98.81 37 GLU B CA 1
ATOM 2579 C C . GLU B 1 37 ? -0.646 26.141 11.875 1 98.81 37 GLU B C 1
ATOM 2581 O O . GLU B 1 37 ? 0.539 26.203 12.211 1 98.81 37 GLU B O 1
ATOM 2586 N N . MET B 1 38 ? -1.624 26 12.711 1 98.69 38 MET B N 1
ATOM 2587 C CA . MET B 1 38 ? -1.36 25.953 14.148 1 98.69 38 MET B CA 1
ATOM 2588 C C . MET B 1 38 ? -1.379 24.516 14.656 1 98.69 38 MET B C 1
ATOM 2590 O O . MET B 1 38 ? -2.354 23.781 14.438 1 98.69 38 MET B O 1
ATOM 2594 N N . VAL B 1 39 ? -0.383 24.062 15.234 1 98 39 VAL B N 1
ATOM 2595 C CA . VAL B 1 39 ? -0.292 22.859 16.031 1 98 39 VAL B CA 1
ATOM 2596 C C . VAL B 1 39 ? 0.018 23.219 17.484 1 98 39 VAL B C 1
ATOM 2598 O O . VAL B 1 39 ? 1.148 23.578 17.812 1 98 39 VAL B O 1
ATOM 2601 N N . PRO B 1 40 ? -0.934 23.078 18.312 1 95.12 40 PRO B N 1
ATOM 2602 C CA . PRO B 1 40 ? -0.762 23.656 19.641 1 95.12 40 PRO B CA 1
ATOM 2603 C C . PRO B 1 40 ? 0.136 22.797 20.547 1 95.12 40 PRO B C 1
ATOM 2605 O O . PRO B 1 40 ? -0.301 22.328 21.594 1 95.12 40 PRO B O 1
ATOM 2608 N N . TYR B 1 41 ? 1.35 22.609 20.125 1 92.56 41 TYR B N 1
ATOM 2609 C CA . TYR B 1 41 ? 2.453 22.125 20.938 1 92.56 41 TYR B CA 1
ATOM 2610 C C . TYR B 1 41 ? 3.297 23.266 21.484 1 92.56 41 TYR B C 1
ATOM 2612 O O . TYR B 1 41 ? 3.744 24.125 20.719 1 92.56 41 TYR B O 1
ATOM 2620 N N . GLY B 1 42 ? 3.465 23.391 22.781 1 90.12 42 GLY B N 1
ATOM 2621 C CA . GLY B 1 42 ? 4.203 24.5 23.391 1 90.12 42 GLY B CA 1
ATOM 2622 C C . GLY B 1 42 ? 3.316 25.656 23.781 1 90.12 42 GLY B C 1
ATOM 2623 O O . GLY B 1 42 ? 3.799 26.656 24.344 1 90.12 42 GLY B O 1
ATOM 2624 N N . TYR B 1 43 ? 2.027 25.656 23.422 1 93.62 43 TYR B N 1
ATOM 2625 C CA . TYR B 1 43 ? 1.008 26.625 23.797 1 93.62 43 TYR B CA 1
ATOM 2626 C C . TYR B 1 43 ? -0.383 26.016 23.75 1 93.62 43 TYR B C 1
ATOM 2628 O O . TYR B 1 43 ? -0.557 24.906 23.234 1 93.62 43 TYR B O 1
ATOM 2636 N N . THR B 1 44 ? -1.361 26.672 24.344 1 93.94 44 THR B N 1
ATOM 2637 C CA . THR B 1 44 ? -2.736 26.188 24.328 1 93.94 44 THR B CA 1
ATOM 2638 C C . THR B 1 44 ? -3.709 27.328 24.062 1 93.94 44 THR B C 1
ATOM 2640 O O . THR B 1 44 ? -3.51 28.438 24.562 1 93.94 44 THR B O 1
ATOM 2643 N N . VAL B 1 45 ? -4.746 27 23.281 1 95.88 45 VAL B N 1
ATOM 2644 C CA . VAL B 1 45 ? -5.742 28.031 23 1 95.88 45 VAL B CA 1
ATOM 2645 C C . VAL B 1 45 ? -7.129 27.531 23.422 1 95.88 45 VAL B C 1
ATOM 2647 O O . VAL B 1 45 ? -8.062 28.328 23.547 1 95.88 45 VAL B O 1
ATOM 2650 N N . GLU B 1 46 ? -7.258 26.266 23.609 1 93.44 46 GLU B N 1
ATOM 2651 C CA . GLU B 1 46 ? -8.555 25.703 23.984 1 93.44 46 GLU B CA 1
ATOM 2652 C C . GLU B 1 46 ? -9.016 26.25 25.328 1 93.44 46 GLU B C 1
ATOM 2654 O O . GLU B 1 46 ? -10.203 26.484 25.531 1 93.44 46 GLU B O 1
ATOM 2659 N N . ASP B 1 47 ? -8.156 26.438 26.266 1 93.56 47 ASP B N 1
ATOM 2660 C CA . ASP B 1 47 ? -8.492 26.969 27.578 1 93.56 47 ASP B CA 1
ATOM 2661 C C . ASP B 1 47 ? -7.887 28.359 27.766 1 93.56 47 ASP B C 1
ATOM 2663 O O . ASP B 1 47 ? -7.723 28.828 28.906 1 93.56 47 ASP B O 1
ATOM 2667 N N . ASN B 1 48 ? -7.477 28.984 26.75 1 96.69 48 ASN B N 1
ATOM 2668 C CA . ASN B 1 48 ? -6.879 30.328 26.75 1 96.69 48 ASN B CA 1
ATOM 2669 C C . ASN B 1 48 ? -7.402 31.172 25.609 1 96.69 48 ASN B C 1
ATOM 2671 O O . ASN B 1 48 ? -6.668 31.469 24.656 1 96.69 48 ASN B O 1
ATOM 2675 N N . HIS B 1 49 ? -8.562 31.688 25.797 1 97.5 49 HIS B N 1
ATOM 2676 C CA . HIS B 1 49 ? -9.258 32.406 24.734 1 97.5 49 HIS B CA 1
ATOM 2677 C C . HIS B 1 49 ? -8.586 33.75 24.438 1 97.5 49 HIS B C 1
ATOM 2679 O O . HIS B 1 49 ? -8.641 34.25 23.312 1 97.5 49 HIS B O 1
ATOM 2685 N N . GLU B 1 50 ? -7.961 34.312 25.469 1 98.12 50 GLU B N 1
ATOM 2686 C CA . GLU B 1 50 ? -7.219 35.531 25.25 1 98.12 50 GLU B CA 1
ATOM 2687 C C . GLU B 1 50 ? -6.105 35.344 24.219 1 98.12 50 GLU B C 1
ATOM 2689 O O . GLU B 1 50 ? -5.906 36.188 23.344 1 98.12 50 GLU B O 1
ATOM 2694 N N . LEU B 1 51 ? -5.406 34.25 24.375 1 98.31 51 LEU B N 1
ATOM 2695 C CA . LEU B 1 51 ? -4.348 33.969 23.422 1 98.31 51 LEU B CA 1
ATOM 2696 C C . LEU B 1 51 ? -4.93 33.688 22.047 1 98.31 51 LEU B C 1
ATOM 2698 O O . LEU B 1 51 ? -4.352 34.094 21.031 1 98.31 51 LEU B O 1
ATOM 2702 N N . ALA B 1 52 ? -6.043 32.969 21.969 1 98.5 52 ALA B N 1
ATOM 2703 C CA . ALA B 1 52 ? -6.715 32.719 20.703 1 98.5 52 ALA B CA 1
ATOM 2704 C C . ALA B 1 52 ? -7.012 34.031 19.969 1 98.5 52 ALA B C 1
ATOM 2706 O O . ALA B 1 52 ? -6.727 34.156 18.781 1 98.5 52 ALA B O 1
ATOM 2707 N N . ASP B 1 53 ? -7.547 34.938 20.734 1 98.62 53 ASP B N 1
ATOM 2708 C CA . ASP B 1 53 ? -7.863 36.25 20.172 1 98.62 53 ASP B CA 1
ATOM 2709 C C . ASP B 1 53 ? -6.598 36.969 19.734 1 98.62 53 ASP B C 1
ATOM 2711 O O . ASP B 1 53 ? -6.57 37.594 18.656 1 98.62 53 ASP B O 1
ATOM 2715 N N . ALA B 1 54 ? -5.609 36.906 20.547 1 98.75 54 ALA B N 1
ATOM 2716 C CA . ALA B 1 54 ? -4.348 37.562 20.219 1 98.75 54 ALA B CA 1
ATOM 2717 C C . ALA B 1 54 ? -3.738 37 18.938 1 98.75 54 ALA B C 1
ATOM 2719 O O . ALA B 1 54 ? -3.189 37.75 18.125 1 98.75 54 ALA B O 1
ATOM 2720 N N . ILE B 1 55 ? -3.789 35.719 18.781 1 98.75 55 ILE B N 1
ATOM 2721 C CA . ILE B 1 55 ? -3.275 35.062 17.578 1 98.75 55 ILE B CA 1
ATOM 2722 C C . ILE B 1 55 ? -4.043 35.531 16.359 1 98.75 55 ILE B C 1
ATOM 2724 O O . ILE B 1 55 ? -3.439 35.938 15.344 1 98.75 55 ILE B O 1
ATOM 2728 N N . ARG B 1 56 ? -5.355 35.5 16.422 1 98.69 56 ARG B N 1
ATOM 2729 C CA . ARG B 1 56 ? -6.199 35.969 15.328 1 98.69 56 ARG B CA 1
ATOM 2730 C C . ARG B 1 56 ? -5.855 37.406 14.93 1 98.69 56 ARG B C 1
ATOM 2732 O O . ARG B 1 56 ? -5.66 37.688 13.742 1 98.69 56 ARG B O 1
ATOM 2739 N N . GLU B 1 57 ? -5.75 38.25 15.898 1 98.69 57 GLU B N 1
ATOM 2740 C CA . GLU B 1 57 ? -5.492 39.688 15.656 1 98.69 57 GLU B CA 1
ATOM 2741 C C . GLU B 1 57 ? -4.094 39.906 15.086 1 98.69 57 GLU B C 1
ATOM 2743 O O . GLU B 1 57 ? -3.91 40.688 14.156 1 98.69 57 GLU B O 1
ATOM 2748 N N . ARG B 1 58 ? -3.1 39.25 15.695 1 98.75 58 ARG B N 1
ATOM 2749 C CA . ARG B 1 58 ? -1.728 39.375 15.219 1 98.75 58 ARG B CA 1
ATOM 2750 C C . ARG B 1 58 ? -1.597 38.906 13.781 1 98.75 58 ARG B C 1
ATOM 2752 O O . ARG B 1 58 ? -0.908 39.5 12.969 1 98.75 58 ARG B O 1
ATOM 2759 N N . ALA B 1 59 ? -2.17 37.719 13.523 1 98.81 59 ALA B N 1
ATOM 2760 C CA . ALA B 1 59 ? -2.133 37.156 12.172 1 98.81 59 ALA B CA 1
ATOM 2761 C C . ALA B 1 59 ? -2.736 38.156 11.164 1 98.81 59 ALA B C 1
ATOM 2763 O O . ALA B 1 59 ? -2.158 38.375 10.102 1 98.81 59 ALA B O 1
ATOM 2764 N N . ALA B 1 60 ? -3.9 38.719 11.508 1 98.44 60 ALA B N 1
ATOM 2765 C CA . ALA B 1 60 ? -4.555 39.719 10.648 1 98.44 60 ALA B CA 1
ATOM 2766 C C . ALA B 1 60 ? -3.654 40.906 10.398 1 98.44 60 ALA B C 1
ATOM 2768 O O . ALA B 1 60 ? -3.516 41.375 9.266 1 98.44 60 ALA B O 1
ATOM 2769 N N . SER B 1 61 ? -3.086 41.375 11.43 1 98.5 61 SER B N 1
ATOM 2770 C CA . SER B 1 61 ? -2.227 42.562 11.336 1 98.5 61 SER B CA 1
ATOM 2771 C C . SER B 1 61 ? -0.992 42.281 10.484 1 98.5 61 SER B C 1
ATOM 2773 O O . SER B 1 61 ? -0.491 43.156 9.797 1 98.5 61 SER B O 1
ATOM 2775 N N . ALA B 1 62 ? -0.487 41.094 10.578 1 98.44 62 ALA B N 1
ATOM 2776 C CA . ALA B 1 62 ? 0.735 40.719 9.875 1 98.44 62 ALA B CA 1
ATOM 2777 C C . ALA B 1 62 ? 0.429 40.25 8.453 1 98.44 62 ALA B C 1
ATOM 2779 O O . ALA B 1 62 ? 1.345 40 7.668 1 98.44 62 ALA B O 1
ATOM 2780 N N . GLY B 1 63 ? -0.866 40.094 8.141 1 98 63 GLY B N 1
ATOM 2781 C CA . GLY B 1 63 ? -1.259 39.625 6.828 1 98 63 GLY B CA 1
ATOM 2782 C C . GLY B 1 63 ? -1.07 38.125 6.652 1 98 63 GLY B C 1
ATOM 2783 O O . GLY B 1 63 ? -0.766 37.656 5.555 1 98 63 GLY B O 1
ATOM 2784 N N . ILE B 1 64 ? -1.091 37.375 7.68 1 98.5 64 ILE B N 1
ATOM 2785 C CA . ILE B 1 64 ? -0.929 35.938 7.664 1 98.5 64 ILE B CA 1
ATOM 2786 C C . ILE B 1 64 ? -2.291 35.25 7.82 1 98.5 64 ILE B C 1
ATOM 2788 O O . ILE B 1 64 ? -3.006 35.5 8.797 1 98.5 64 ILE B O 1
ATOM 2792 N N . GLU B 1 65 ? -2.643 34.438 6.832 1 98.38 65 GLU B N 1
ATOM 2793 C CA . GLU B 1 65 ? -3.861 33.656 6.938 1 98.38 65 GLU B CA 1
ATOM 2794 C C . GLU B 1 65 ? -3.682 32.5 7.922 1 98.38 65 GLU B C 1
ATOM 2796 O O . GLU B 1 65 ? -2.654 31.812 7.906 1 98.38 65 GLU B O 1
ATOM 2801 N N . LEU B 1 66 ? -4.617 32.312 8.828 1 98.62 66 LEU B N 1
ATOM 2802 C CA . LEU B 1 66 ? -4.652 31.094 9.648 1 98.62 66 LEU B CA 1
ATOM 2803 C C . LEU B 1 66 ? -5.336 29.953 8.898 1 98.62 66 LEU B C 1
ATOM 2805 O O . LEU B 1 66 ? -6.562 29.906 8.82 1 98.62 66 LEU B O 1
ATOM 2809 N N . SER B 1 67 ? -4.535 29.047 8.43 1 98.19 67 SER B N 1
ATOM 2810 C CA . SER B 1 67 ? -5.008 28.156 7.379 1 98.19 67 SER B CA 1
ATOM 2811 C C . SER B 1 67 ? -5.586 26.875 7.969 1 98.19 67 SER B C 1
ATOM 2813 O O . SER B 1 67 ? -6.441 26.234 7.352 1 98.19 67 SER B O 1
ATOM 2815 N N . ASN B 1 68 ? -5.074 26.453 9.109 1 98.62 68 ASN B N 1
ATOM 2816 C CA . ASN B 1 68 ? -5.449 25.172 9.68 1 98.62 68 ASN B CA 1
ATOM 2817 C C . ASN B 1 68 ? -5.102 25.078 11.164 1 98.62 68 ASN B C 1
ATOM 2819 O O . ASN B 1 68 ? -4.223 25.812 11.641 1 98.62 68 ASN B O 1
ATOM 2823 N N . TYR B 1 69 ? -5.871 24.406 11.891 1 98.75 69 TYR B N 1
ATOM 2824 C CA . TYR B 1 69 ? -5.625 24 13.273 1 98.75 69 TYR B CA 1
ATOM 2825 C C . TYR B 1 69 ? -5.516 22.484 13.383 1 98.75 69 TYR B C 1
ATOM 2827 O O . TYR B 1 69 ? -6.469 21.766 13.086 1 98.75 69 TYR B O 1
ATOM 2835 N N . SER B 1 70 ? -4.309 21.984 13.734 1 98.12 70 SER B N 1
ATOM 2836 C CA . SER B 1 70 ? -4.051 20.562 13.766 1 98.12 70 SER B CA 1
ATOM 2837 C C . SER B 1 70 ? -3.797 20.062 15.188 1 98.12 70 SER B C 1
ATOM 2839 O O . SER B 1 70 ? -2.934 20.594 15.883 1 98.12 70 SER B O 1
ATOM 2841 N N . MET B 1 71 ? -4.5 19.016 15.562 1 96.75 71 MET B N 1
ATOM 2842 C CA . MET B 1 71 ? -4.355 18.531 16.922 1 96.75 71 MET B CA 1
ATOM 2843 C C . MET B 1 71 ? -4.488 17 16.969 1 96.75 71 MET B C 1
ATOM 2845 O O . MET B 1 71 ? -5.121 16.406 16.094 1 96.75 71 MET B O 1
ATOM 2849 N N . PRO B 1 72 ? -3.875 16.391 17.984 1 96.38 72 PRO B N 1
ATOM 2850 C CA . PRO B 1 72 ? -4.074 14.945 18.141 1 96.38 72 PRO B CA 1
ATOM 2851 C C . PRO B 1 72 ? -5.473 14.594 18.641 1 96.38 72 PRO B C 1
ATOM 2853 O O . PRO B 1 72 ? -6.113 15.398 19.312 1 96.38 72 PRO B O 1
ATOM 2856 N N . ALA B 1 73 ? -5.961 13.523 18.281 1 97.5 73 ALA B N 1
ATOM 2857 C CA . ALA B 1 73 ? -7.168 12.891 18.797 1 97.5 73 ALA B CA 1
ATOM 2858 C C . ALA B 1 73 ? -7.078 11.367 18.688 1 97.5 73 ALA B C 1
ATOM 2860 O O . ALA B 1 73 ? -6.164 10.836 18.062 1 97.5 73 ALA B O 1
ATOM 2861 N N . ASN B 1 74 ? -7.895 10.664 19.438 1 98.12 74 ASN B N 1
ATOM 2862 C CA . ASN B 1 74 ? -8.008 9.211 19.406 1 98.12 74 ASN B CA 1
ATOM 2863 C C . ASN B 1 74 ? -9.445 8.75 19.609 1 98.12 74 ASN B C 1
ATOM 2865 O O . ASN B 1 74 ? -9.953 8.789 20.734 1 98.12 74 ASN B O 1
ATOM 2869 N N . PHE B 1 75 ? -10.016 8.289 18.578 1 98.56 75 PHE B N 1
ATOM 2870 C CA . PHE B 1 75 ? -11.422 7.898 18.641 1 98.56 75 PHE B CA 1
ATOM 2871 C C . PHE B 1 75 ? -11.555 6.422 19 1 98.56 75 PHE B C 1
ATOM 2873 O O . PHE B 1 75 ? -12.664 5.938 19.25 1 98.56 75 PHE B O 1
ATOM 2880 N N . VAL B 1 76 ? -10.477 5.719 19 1 98.12 76 VAL B N 1
ATOM 2881 C CA . VAL B 1 76 ? -10.477 4.324 19.422 1 98.12 76 VAL B CA 1
ATOM 2882 C C . VAL B 1 76 ? -10.266 4.238 20.922 1 98.12 76 VAL B C 1
ATOM 2884 O O . VAL B 1 76 ? -9.133 4.129 21.406 1 98.12 76 VAL B O 1
ATOM 2887 N N . GLN B 1 77 ? -11.422 4.285 21.594 1 97.88 77 GLN B N 1
ATOM 2888 C CA . GLN B 1 77 ? -11.414 4.266 23.062 1 97.88 77 GLN B CA 1
ATOM 2889 C C . GLN B 1 77 ? -11.984 2.951 23.594 1 97.88 77 GLN B C 1
ATOM 2891 O O . GLN B 1 77 ? -12.875 2.359 22.969 1 97.88 77 GLN B O 1
ATOM 2896 N N . GLU B 1 78 ? -11.562 2.572 24.719 1 96.31 78 GLU B N 1
ATOM 2897 C CA . GLU B 1 78 ? -11.93 1.282 25.297 1 96.31 78 GLU B CA 1
ATOM 2898 C C . GLU B 1 78 ? -13.359 1.304 25.844 1 96.31 78 GLU B C 1
ATOM 2900 O O . GLU B 1 78 ? -14.023 0.271 25.875 1 96.31 78 GLU B O 1
ATOM 2905 N N . THR B 1 79 ? -13.852 2.486 26.328 1 98.31 79 THR B N 1
ATOM 2906 C CA . THR B 1 79 ? -15.18 2.596 26.922 1 98.31 79 THR B CA 1
ATOM 2907 C C . THR B 1 79 ? -15.977 3.717 26.25 1 98.31 79 THR B C 1
ATOM 2909 O O . THR B 1 79 ? -15.391 4.648 25.688 1 98.31 79 THR B O 1
ATOM 2912 N N . GLU B 1 80 ? -17.281 3.572 26.359 1 98.25 80 GLU B N 1
ATOM 2913 C CA . GLU B 1 80 ? -18.156 4.617 25.844 1 98.25 80 GLU B CA 1
ATOM 2914 C C . GLU B 1 80 ? -17.922 5.949 26.547 1 98.25 80 GLU B C 1
ATOM 2916 O O . GLU B 1 80 ? -17.953 7.008 25.922 1 98.25 80 GLU B O 1
ATOM 2921 N N . GLU B 1 81 ? -17.672 5.875 27.781 1 98.62 81 GLU B N 1
ATOM 2922 C CA . GLU B 1 81 ? -17.406 7.078 28.562 1 98.62 81 GLU B CA 1
ATOM 2923 C C . GLU B 1 81 ? -16.156 7.789 28.062 1 98.62 81 GLU B C 1
ATOM 2925 O O . GLU B 1 81 ? -16.156 9.008 27.875 1 98.62 81 GLU B O 1
ATOM 2930 N N . ALA B 1 82 ? -15.109 7.035 27.859 1 98.69 82 ALA B N 1
ATOM 2931 C CA . ALA B 1 82 ? -13.867 7.605 27.344 1 98.69 82 ALA B CA 1
ATOM 2932 C C . ALA B 1 82 ? -14.07 8.18 25.953 1 98.69 82 ALA B C 1
ATOM 2934 O O . ALA B 1 82 ? -13.5 9.227 25.609 1 98.69 82 ALA B O 1
ATOM 2935 N N . PHE B 1 83 ? -14.859 7.492 25.172 1 98.62 83 PHE B N 1
ATOM 2936 C CA . PHE B 1 83 ? -15.188 7.961 23.844 1 98.62 83 PHE B CA 1
ATOM 2937 C C . PHE B 1 83 ? -15.914 9.305 23.891 1 98.62 83 PHE B C 1
ATOM 2939 O O . PHE B 1 83 ? -15.539 10.25 23.203 1 98.62 83 PHE B O 1
ATOM 2946 N N . GLU B 1 84 ? -16.859 9.422 24.75 1 98.62 84 GLU B N 1
ATOM 2947 C CA . GLU B 1 84 ? -17.641 10.648 24.875 1 98.62 84 GLU B CA 1
ATOM 2948 C C . GLU B 1 84 ? -16.766 11.797 25.391 1 98.62 84 GLU B C 1
ATOM 2950 O O . GLU B 1 84 ? -16.953 12.945 24.984 1 98.62 84 GLU B O 1
ATOM 2955 N N . GLU B 1 85 ? -15.906 11.453 26.25 1 98.69 85 GLU B N 1
ATOM 2956 C CA . GLU B 1 85 ? -14.992 12.469 26.75 1 98.69 85 GLU B CA 1
ATOM 2957 C C . GLU B 1 85 ? -14.094 13 25.641 1 98.69 85 GLU B C 1
ATOM 2959 O O . GLU B 1 85 ? -13.828 14.203 25.578 1 98.69 85 GLU B O 1
ATOM 2964 N N . GLU B 1 86 ? -13.648 12.148 24.844 1 98.75 86 GLU B N 1
ATOM 2965 C CA . GLU B 1 86 ? -12.82 12.539 23.703 1 98.75 86 GLU B CA 1
ATOM 2966 C C . GLU B 1 86 ? -13.609 13.398 22.719 1 98.75 86 GLU B C 1
ATOM 2968 O O . GLU B 1 86 ? -13.102 14.398 22.203 1 98.75 86 GLU B O 1
ATOM 2973 N N . MET B 1 87 ? -14.859 13.031 22.469 1 98.75 87 MET B N 1
ATOM 2974 C CA . MET B 1 87 ? -15.711 13.836 21.594 1 98.75 87 MET B CA 1
ATOM 2975 C C . MET B 1 87 ? -15.898 15.242 22.156 1 98.75 87 MET B C 1
ATOM 2977 O O . MET B 1 87 ? -15.781 16.219 21.422 1 98.75 87 MET B O 1
ATOM 2981 N N . ALA B 1 88 ? -16.094 15.266 23.422 1 98.75 88 ALA B N 1
ATOM 2982 C CA . ALA B 1 88 ? -16.281 16.562 24.062 1 98.75 88 ALA B CA 1
ATOM 2983 C C . ALA B 1 88 ? -15.031 17.406 23.953 1 98.75 88 ALA B C 1
ATOM 2985 O O . ALA B 1 88 ? -15.109 18.609 23.703 1 98.75 88 ALA B O 1
ATOM 2986 N N . ARG B 1 89 ? -13.961 16.812 24.156 1 98.31 89 ARG B N 1
ATOM 2987 C CA . ARG B 1 89 ? -12.688 17.516 24.062 1 98.31 89 ARG B CA 1
ATOM 2988 C C . ARG B 1 89 ? -12.484 18.094 22.656 1 98.31 89 ARG B C 1
ATOM 2990 O O . ARG B 1 89 ? -12.148 19.266 22.516 1 98.31 89 ARG B O 1
ATOM 2997 N N . VAL B 1 90 ? -12.672 17.297 21.641 1 98.62 90 VAL B N 1
ATOM 2998 C CA . VAL B 1 90 ? -12.453 17.719 20.266 1 98.62 90 VAL B CA 1
ATOM 2999 C C . VAL B 1 90 ? -13.43 18.828 19.906 1 98.62 90 VAL B C 1
ATOM 3001 O O . VAL B 1 90 ? -13.07 19.781 19.203 1 98.62 90 VAL B O 1
ATOM 3004 N N . LYS B 1 91 ? -14.633 18.781 20.406 1 98.75 91 LYS B N 1
ATOM 3005 C CA . LYS B 1 91 ? -15.625 19.828 20.141 1 98.75 91 LYS B CA 1
ATOM 3006 C C . LYS B 1 91 ? -15.188 21.156 20.75 1 98.75 91 LYS B C 1
ATOM 3008 O O . LYS B 1 91 ? -15.422 22.219 20.156 1 98.75 91 LYS B O 1
ATOM 3013 N N . ARG B 1 92 ? -14.57 21.109 21.891 1 98.25 92 ARG B N 1
ATOM 3014 C CA . ARG B 1 92 ? -14.07 22.359 22.484 1 98.25 92 ARG B CA 1
ATOM 3015 C C . ARG B 1 92 ? -13.016 23 21.578 1 98.25 92 ARG B C 1
ATOM 3017 O O . ARG B 1 92 ? -12.938 24.219 21.484 1 98.25 92 ARG B O 1
ATOM 3024 N N . HIS B 1 93 ? -12.273 22.188 20.922 1 98.56 93 HIS B N 1
ATOM 3025 C CA . HIS B 1 93 ? -11.289 22.719 19.984 1 98.56 93 HIS B CA 1
ATOM 3026 C C . HIS B 1 93 ? -11.977 23.297 18.75 1 98.56 93 HIS B C 1
ATOM 3028 O O . HIS B 1 93 ? -11.531 24.312 18.203 1 98.56 93 HIS B O 1
ATOM 3034 N N . ILE B 1 94 ? -13.047 22.672 18.297 1 98.62 94 ILE B N 1
ATOM 3035 C CA . ILE B 1 94 ? -13.812 23.25 17.188 1 98.62 94 ILE B CA 1
ATOM 3036 C C . ILE B 1 94 ? -14.312 24.641 17.578 1 98.62 94 ILE B C 1
ATOM 3038 O O . ILE B 1 94 ? -14.258 25.562 16.766 1 98.62 94 ILE B O 1
ATOM 3042 N N . ASP B 1 95 ? -14.742 24.797 18.781 1 98.56 95 ASP B N 1
ATOM 3043 C CA . ASP B 1 95 ? -15.234 26.078 19.25 1 98.56 95 ASP B CA 1
ATOM 3044 C C . ASP B 1 95 ? -14.141 27.141 19.188 1 98.56 95 ASP B C 1
ATOM 3046 O O . ASP B 1 95 ? -14.391 28.281 18.75 1 98.56 95 ASP B O 1
ATOM 3050 N N . VAL B 1 96 ? -12.977 26.766 19.625 1 98.12 96 VAL B N 1
ATOM 3051 C CA . VAL B 1 96 ? -11.883 27.734 19.625 1 98.12 96 VAL B CA 1
ATOM 3052 C C . VAL B 1 96 ? -11.445 28.016 18.188 1 98.12 96 VAL B C 1
ATOM 3054 O O . VAL B 1 96 ? -11.094 29.156 17.859 1 98.12 96 VAL B O 1
ATOM 3057 N N . VAL B 1 97 ? -11.453 27.016 17.328 1 98.38 97 VAL B N 1
ATOM 3058 C CA . VAL B 1 97 ? -11.148 27.188 15.914 1 98.38 97 VAL B CA 1
ATOM 3059 C C . VAL B 1 97 ? -12.125 28.172 15.289 1 98.38 97 VAL B C 1
ATOM 3061 O O . VAL B 1 97 ? -11.719 29.078 14.547 1 98.38 97 VAL B O 1
ATOM 3064 N N . HIS B 1 98 ? -13.383 28.016 15.586 1 98.56 98 HIS B N 1
ATOM 3065 C CA . HIS B 1 98 ? -14.422 28.938 15.125 1 98.56 98 HIS B CA 1
ATOM 3066 C C . HIS B 1 98 ? -14.164 30.359 15.641 1 98.56 98 HIS B C 1
ATOM 3068 O O . HIS B 1 98 ? -14.266 31.328 14.883 1 98.56 98 HIS B O 1
ATOM 3074 N N . ARG B 1 99 ? -13.844 30.469 16.906 1 98.12 99 ARG B N 1
ATOM 3075 C CA . ARG B 1 99 ? -13.547 31.75 17.516 1 98.12 99 ARG B CA 1
ATOM 3076 C C . ARG B 1 99 ? -12.422 32.469 16.781 1 98.12 99 ARG B C 1
ATOM 3078 O O . ARG B 1 99 ? -12.453 33.688 16.609 1 98.12 99 ARG B O 1
ATOM 3085 N N . MET B 1 100 ? -11.453 31.719 16.281 1 98.38 100 MET B N 1
ATOM 3086 C CA . MET B 1 100 ? -10.266 32.281 15.641 1 98.38 100 MET B CA 1
ATOM 3087 C C . MET B 1 100 ? -10.508 32.531 14.164 1 98.38 100 MET B C 1
ATOM 3089 O O . MET B 1 100 ? -9.648 33.094 13.477 1 98.38 100 MET B O 1
ATOM 3093 N N . GLY B 1 101 ? -11.664 32.125 13.664 1 97.94 101 GLY B N 1
ATOM 3094 C CA . GLY B 1 101 ? -12.016 32.344 12.273 1 97.94 101 GLY B CA 1
ATOM 3095 C C . GLY B 1 101 ? -11.367 31.359 11.32 1 97.94 101 GLY B C 1
ATOM 3096 O O . GLY B 1 101 ? -11.32 31.609 10.109 1 97.94 101 GLY B O 1
ATOM 3097 N N . VAL B 1 102 ? -10.844 30.281 11.812 1 98.44 102 VAL B N 1
ATOM 3098 C CA . VAL B 1 102 ? -10.211 29.25 11 1 98.44 102 VAL B CA 1
ATOM 3099 C C . VAL B 1 102 ? -11.266 28.328 10.406 1 98.44 102 VAL B C 1
ATOM 3101 O O . VAL B 1 102 ? -12.242 27.984 11.078 1 98.44 102 VAL B O 1
ATOM 3104 N N . LYS B 1 103 ? -11.062 27.875 9.188 1 98.25 103 LYS B N 1
ATOM 3105 C CA . LYS B 1 103 ? -12.117 27.141 8.492 1 98.25 103 LYS B CA 1
ATOM 3106 C C . LYS B 1 103 ? -11.719 25.672 8.281 1 98.25 103 LYS B C 1
ATOM 3108 O O . LYS B 1 103 ? -12.484 24.891 7.707 1 98.25 103 LYS B O 1
ATOM 3113 N N . HIS B 1 104 ? -10.508 25.312 8.766 1 98.69 104 HIS B N 1
ATOM 3114 C CA . HIS B 1 104 ? -10.055 23.922 8.703 1 98.69 104 HIS B CA 1
ATOM 3115 C C . HIS B 1 104 ? -9.539 23.453 10.062 1 98.69 104 HIS B C 1
ATOM 3117 O O . HIS B 1 104 ? -8.875 24.203 10.781 1 98.69 104 HIS B O 1
ATOM 3123 N N . MET B 1 105 ? -9.852 22.203 10.398 1 98.88 105 MET B N 1
ATOM 3124 C CA . MET B 1 105 ? -9.273 21.562 11.578 1 98.88 105 MET B CA 1
ATOM 3125 C C . MET B 1 105 ? -8.891 20.109 11.273 1 98.88 105 MET B C 1
ATOM 3127 O O . MET B 1 105 ? -9.75 19.312 10.898 1 98.88 105 MET B O 1
ATOM 3131 N N . ARG B 1 106 ? -7.664 19.844 11.406 1 98.75 106 ARG B N 1
ATOM 3132 C CA . ARG B 1 106 ? -7.172 18.469 11.273 1 98.75 106 ARG B CA 1
ATOM 3133 C C . ARG B 1 106 ? -7.133 17.766 12.633 1 98.75 106 ARG B C 1
ATOM 3135 O O . ARG B 1 106 ? -6.621 18.328 13.609 1 98.75 106 ARG B O 1
ATOM 3142 N N . HIS B 1 107 ? -7.75 16.672 12.742 1 97.81 107 HIS B N 1
ATOM 3143 C CA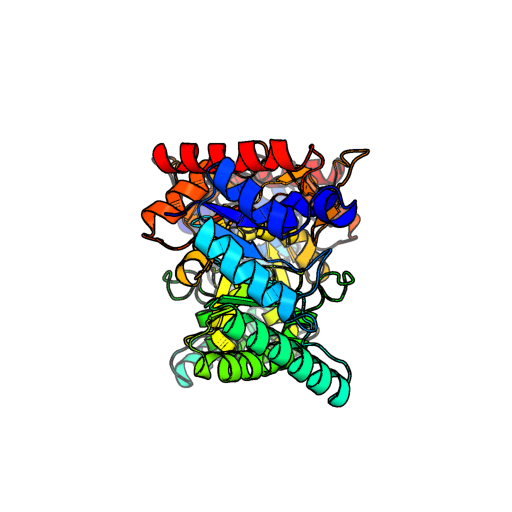 . HIS B 1 107 ? -7.641 15.844 13.938 1 97.81 107 HIS B CA 1
ATOM 3144 C C . HIS B 1 107 ? -7.246 14.414 13.586 1 97.81 107 HIS B C 1
ATOM 3146 O O . HIS B 1 107 ? -7.625 13.898 12.531 1 97.81 107 HIS B O 1
ATOM 3152 N N . ASP B 1 108 ? -6.484 13.797 14.445 1 97 108 ASP B N 1
ATOM 3153 C CA . ASP B 1 108 ? -6.227 12.367 14.297 1 97 108 ASP B CA 1
ATOM 3154 C C . ASP B 1 108 ? -7.48 11.547 14.602 1 97 108 ASP B C 1
ATOM 3156 O O . ASP B 1 108 ? -8.438 12.062 15.188 1 97 108 ASP B O 1
ATOM 3160 N N . VAL B 1 109 ? -7.5 10.328 14.172 1 97.69 109 VAL B N 1
ATOM 3161 C CA . VAL B 1 109 ? -8.625 9.453 14.477 1 97.69 109 VAL B CA 1
ATOM 3162 C C . VAL B 1 109 ? -8.148 8.281 15.344 1 97.69 109 VAL B C 1
ATOM 3164 O O . VAL B 1 109 ? -8.961 7.598 15.969 1 97.69 109 VAL B O 1
ATOM 3167 N N . THR B 1 110 ? -6.891 8.055 15.328 1 96.81 110 THR B N 1
ATOM 3168 C CA . THR B 1 110 ? -6.234 7.094 16.203 1 96.81 110 THR B CA 1
ATOM 3169 C C . THR B 1 110 ? -5.055 7.742 16.922 1 96.81 110 THR B C 1
ATOM 3171 O O . THR B 1 110 ? -4.645 8.852 16.594 1 96.81 110 THR B O 1
ATOM 3174 N N . ALA B 1 111 ? -4.543 6.957 17.906 1 93.75 111 ALA B N 1
ATOM 3175 C CA . ALA B 1 111 ? -3.334 7.426 18.578 1 93.75 111 ALA B CA 1
ATOM 3176 C C . ALA B 1 111 ? -2.17 7.547 17.594 1 93.75 111 ALA B C 1
ATOM 3178 O O . ALA B 1 111 ? -2.104 6.812 16.609 1 93.75 111 ALA B O 1
ATOM 3179 N N . PHE B 1 112 ? -1.303 8.461 17.906 1 88.75 112 PHE B N 1
ATOM 3180 C CA . PHE B 1 112 ? -0.162 8.75 17.047 1 88.75 112 PHE B CA 1
ATOM 3181 C C . PHE B 1 112 ? 0.854 7.617 17.078 1 88.75 112 PHE B C 1
ATOM 3183 O O . PHE B 1 112 ? 1.439 7.266 16.062 1 88.75 112 PHE B O 1
ATOM 3190 N N . THR B 1 113 ? 1.184 7.152 18.234 1 87.75 113 THR B N 1
ATOM 3191 C CA . THR B 1 113 ? 2.094 6.027 18.406 1 87.75 113 THR B CA 1
ATOM 3192 C C . THR B 1 113 ? 1.323 4.758 18.766 1 87.75 113 THR B C 1
ATOM 3194 O O . THR B 1 113 ? 0.487 4.762 19.672 1 87.75 113 THR B O 1
ATOM 3197 N N . LEU B 1 114 ? 1.593 3.812 17.984 1 92.5 114 LEU B N 1
ATOM 3198 C CA . LEU B 1 114 ? 0.903 2.537 18.156 1 92.5 114 LEU B CA 1
ATOM 3199 C C . LEU B 1 114 ? 1.898 1.384 18.203 1 92.5 114 LEU B C 1
ATOM 3201 O O . LEU B 1 114 ? 2.91 1.398 17.5 1 92.5 114 LEU B O 1
ATOM 3205 N N . PRO B 1 115 ? 1.604 0.427 19.094 1 94.31 115 PRO B N 1
ATOM 3206 C CA . PRO B 1 115 ? 2.4 -0.796 18.953 1 94.31 115 PRO B CA 1
ATOM 3207 C C . PRO B 1 115 ? 2.191 -1.5 17.625 1 94.31 115 PRO B C 1
ATOM 3209 O O . PRO B 1 115 ? 1.179 -1.276 16.953 1 94.31 115 PRO B O 1
ATOM 3212 N N . LYS B 1 116 ? 3.117 -2.354 17.266 1 93.62 116 LYS B N 1
ATOM 3213 C CA . LYS B 1 116 ? 3.139 -3.006 15.961 1 93.62 116 LYS B CA 1
ATOM 3214 C C . LYS B 1 116 ? 1.83 -3.748 15.695 1 93.62 116 LYS B C 1
ATOM 3216 O O . LYS B 1 116 ? 1.33 -3.754 14.57 1 93.62 116 LYS B O 1
ATOM 3221 N N . GLU B 1 117 ? 1.272 -4.336 16.703 1 94.25 117 GLU B N 1
ATOM 3222 C CA . GLU B 1 117 ? 0.071 -5.152 16.547 1 94.25 117 GLU B CA 1
ATOM 3223 C C . GLU B 1 117 ? -1.144 -4.293 16.219 1 94.25 117 GLU B C 1
ATOM 3225 O O . GLU B 1 117 ? -2.16 -4.805 15.734 1 94.25 117 GLU B O 1
ATOM 3230 N N . ASN B 1 118 ? -1.023 -2.965 16.484 1 95.06 118 ASN B N 1
ATOM 3231 C CA . ASN B 1 118 ? -2.125 -2.051 16.203 1 95.06 118 ASN B CA 1
ATOM 3232 C C . ASN B 1 118 ? -1.937 -1.345 14.859 1 95.06 118 ASN B C 1
ATOM 3234 O O . ASN B 1 118 ? -2.668 -0.407 14.539 1 95.06 118 ASN B O 1
ATOM 3238 N N . MET B 1 119 ? -0.948 -1.783 14.047 1 96.12 119 MET B N 1
ATOM 3239 C CA . MET B 1 119 ? -0.667 -1.16 12.758 1 96.12 119 MET B CA 1
ATOM 3240 C C . MET B 1 119 ? -1.146 -2.045 11.609 1 96.12 119 MET B C 1
ATOM 3242 O O . MET B 1 119 ? -0.907 -1.735 10.445 1 96.12 119 MET B O 1
ATOM 3246 N N . THR B 1 120 ? -1.884 -3.146 11.898 1 96.88 120 THR B N 1
ATOM 3247 C CA . THR B 1 120 ? -2.271 -4.148 10.906 1 96.88 120 THR B CA 1
ATOM 3248 C C . THR B 1 120 ? -3.611 -3.791 10.273 1 96.88 120 THR B C 1
ATOM 3250 O O . THR B 1 120 ? -4.398 -3.037 10.852 1 96.88 120 THR B O 1
ATOM 3253 N N . ILE B 1 121 ? -3.84 -4.305 9.086 1 98 121 ILE B N 1
ATOM 3254 C CA . ILE B 1 121 ? -5.125 -4.113 8.422 1 98 121 ILE B CA 1
ATOM 3255 C C . ILE B 1 121 ? -6.238 -4.742 9.258 1 98 121 ILE B C 1
ATOM 3257 O O . ILE B 1 121 ? -7.355 -4.227 9.297 1 98 121 ILE B O 1
ATOM 3261 N N . ALA B 1 122 ? -5.953 -5.816 9.992 1 97.25 122 ALA B N 1
ATOM 3262 C CA . ALA B 1 122 ? -6.938 -6.453 10.867 1 97.25 122 ALA B CA 1
ATOM 3263 C C . ALA B 1 122 ? -7.379 -5.508 11.977 1 97.25 122 ALA B C 1
ATOM 3265 O O . ALA B 1 122 ? -8.57 -5.355 12.234 1 97.25 122 ALA B O 1
ATOM 3266 N N . TRP B 1 123 ? -6.422 -4.918 12.633 1 97.62 123 TRP B N 1
ATOM 3267 C CA . TRP B 1 123 ? -6.734 -3.971 13.695 1 97.62 123 TRP B CA 1
ATOM 3268 C C . TRP B 1 123 ? -7.531 -2.787 13.156 1 97.62 123 TRP B C 1
ATOM 3270 O O . TRP B 1 123 ? -8.5 -2.35 13.773 1 97.62 123 TRP B O 1
ATOM 3280 N N . PHE B 1 124 ? -7.125 -2.297 11.969 1 98.19 124 PHE B N 1
ATOM 3281 C CA . PHE B 1 124 ? -7.812 -1.188 11.32 1 98.19 124 PHE B CA 1
ATOM 3282 C C . PHE B 1 124 ? -9.289 -1.518 11.102 1 98.19 124 PHE B C 1
ATOM 3284 O O . PHE B 1 124 ? -10.164 -0.74 11.477 1 98.19 124 PHE B O 1
ATOM 3291 N N . GLU B 1 125 ? -9.523 -2.656 10.555 1 97.69 125 GLU B N 1
ATOM 3292 C CA . GLU B 1 125 ? -10.891 -3.049 10.242 1 97.69 125 GLU B CA 1
ATOM 3293 C C . GLU B 1 125 ? -11.719 -3.207 11.516 1 97.69 125 GLU B C 1
ATOM 3295 O O . GLU B 1 125 ? -12.891 -2.822 11.555 1 97.69 125 GLU B O 1
ATOM 3300 N N . GLN B 1 126 ? -11.117 -3.766 12.492 1 97.5 126 GLN B N 1
ATOM 3301 C CA . GLN B 1 126 ? -11.797 -3.977 13.766 1 97.5 126 GLN B CA 1
ATOM 3302 C C . GLN B 1 126 ? -12.242 -2.65 14.383 1 97.5 126 GLN B C 1
ATOM 3304 O O . GLN B 1 126 ? -13.305 -2.574 15.008 1 97.5 126 GLN B O 1
ATOM 3309 N N . HIS B 1 127 ? -11.5 -1.573 14.188 1 98.06 127 HIS B N 1
ATOM 3310 C CA . HIS B 1 127 ? -11.742 -0.334 14.914 1 98.06 127 HIS B CA 1
ATOM 3311 C C . HIS B 1 127 ? -12.266 0.756 13.984 1 98.06 127 HIS B C 1
ATOM 3313 O O . HIS B 1 127 ? -12.57 1.866 14.438 1 98.06 127 HIS B O 1
ATOM 3319 N N . LEU B 1 128 ? -12.445 0.461 12.711 1 98.31 128 LEU B N 1
ATOM 3320 C CA . LEU B 1 128 ? -12.938 1.411 11.719 1 98.31 128 LEU B CA 1
ATOM 3321 C C . LEU B 1 128 ? -14.273 2.004 12.156 1 98.31 128 LEU B C 1
ATOM 3323 O O . LEU B 1 128 ? -14.484 3.215 12.055 1 98.31 128 LEU B O 1
ATOM 3327 N N . PRO B 1 129 ? -15.219 1.227 12.734 1 98.25 129 PRO B N 1
ATOM 3328 C CA . PRO B 1 129 ? -16.5 1.807 13.117 1 98.25 129 PRO B CA 1
ATOM 3329 C C . PRO B 1 129 ? -16.375 2.924 14.148 1 98.25 129 PRO B C 1
ATOM 3331 O O . PRO B 1 129 ? -17.094 3.922 14.078 1 98.25 129 PRO B O 1
ATOM 3334 N N . LEU B 1 130 ? -15.422 2.805 15.039 1 98.62 130 LEU B N 1
ATOM 3335 C CA . LEU B 1 130 ? -15.219 3.836 16.047 1 98.62 130 LEU B CA 1
ATOM 3336 C C . LEU B 1 130 ? -14.625 5.098 15.422 1 98.62 130 LEU B C 1
ATOM 3338 O O . LEU B 1 130 ? -15.047 6.211 15.75 1 98.62 130 LEU B O 1
ATOM 3342 N N . MET B 1 131 ? -13.68 4.93 14.555 1 98.62 131 MET B N 1
ATOM 3343 C CA . MET B 1 131 ? -13.062 6.059 13.859 1 98.62 131 MET B CA 1
ATOM 3344 C C . MET B 1 131 ? -14.102 6.824 13.047 1 98.62 131 MET B C 1
ATOM 3346 O O . MET B 1 131 ? -14.117 8.055 13.062 1 98.62 131 MET B O 1
ATOM 3350 N N . VAL B 1 132 ? -14.953 6.02 12.383 1 98.81 132 VAL B N 1
ATOM 3351 C CA . VAL B 1 132 ? -15.984 6.602 11.531 1 98.81 132 VAL B CA 1
ATOM 3352 C C . VAL B 1 132 ? -17 7.344 12.398 1 98.81 132 VAL B C 1
ATOM 3354 O O . VAL B 1 132 ? -17.344 8.5 12.117 1 98.81 132 VAL B O 1
ATOM 3357 N N . ARG B 1 133 ? -17.453 6.746 13.453 1 98.88 133 ARG B N 1
ATOM 3358 C CA . ARG B 1 133 ? -18.438 7.348 14.352 1 98.88 133 ARG B CA 1
ATOM 3359 C C . ARG B 1 133 ? -17.906 8.664 14.922 1 98.88 133 ARG B C 1
ATOM 3361 O O . ARG B 1 133 ? -18.609 9.68 14.875 1 98.88 133 ARG B O 1
ATOM 3368 N N . GLY B 1 134 ? -16.703 8.609 15.422 1 98.88 134 GLY B N 1
ATOM 3369 C CA . GLY B 1 134 ? -16.109 9.828 15.961 1 98.88 134 GLY B CA 1
ATOM 3370 C C . GLY B 1 134 ? -15.961 10.922 14.922 1 98.88 134 GLY B C 1
ATOM 3371 O O . GLY B 1 134 ? -16.297 12.078 15.188 1 98.88 134 GLY B O 1
ATOM 3372 N N . SER B 1 135 ? -15.531 10.547 13.773 1 98.94 135 SER B N 1
ATOM 3373 C CA . SER B 1 135 ? -15.336 11.516 12.695 1 98.94 135 SER B CA 1
ATOM 3374 C C . SER B 1 135 ? -16.656 12.133 12.258 1 98.94 135 SER B C 1
ATOM 3376 O O . SER B 1 135 ? -16.719 13.328 11.953 1 98.94 135 SER B O 1
ATOM 3378 N N . GLN B 1 136 ? -17.703 11.328 12.156 1 98.94 136 GLN B N 1
ATOM 3379 C CA . GLN B 1 136 ? -19.016 11.836 11.789 1 98.94 136 GLN B CA 1
ATOM 3380 C C . GLN B 1 136 ? -19.531 12.828 12.828 1 98.94 136 GLN B C 1
ATOM 3382 O O . GLN B 1 136 ? -20.031 13.898 12.469 1 98.94 136 GLN B O 1
ATOM 3387 N N . ILE B 1 137 ? -19.422 12.492 14.094 1 98.94 137 ILE B N 1
ATOM 3388 C CA . ILE B 1 137 ? -19.875 13.367 15.18 1 98.94 137 ILE B CA 1
ATOM 3389 C C . ILE B 1 137 ? -19.156 14.711 15.094 1 98.94 137 ILE B C 1
ATOM 3391 O O . ILE B 1 137 ? -19.781 15.766 15.172 1 98.94 137 ILE B O 1
ATOM 3395 N N . ILE B 1 138 ? -17.875 14.648 14.867 1 98.94 138 ILE B N 1
ATOM 3396 C CA . ILE B 1 138 ? -17.062 15.859 14.859 1 98.94 138 ILE B CA 1
ATOM 3397 C C . ILE B 1 138 ? -17.359 16.672 13.594 1 98.94 138 ILE B C 1
ATOM 3399 O O . ILE B 1 138 ? -17.5 17.891 13.656 1 98.94 138 ILE B O 1
ATOM 3403 N N . ALA B 1 139 ? -17.422 16.031 12.453 1 98.94 139 ALA B N 1
ATOM 3404 C CA . ALA B 1 139 ? -17.734 16.719 11.203 1 98.94 139 ALA B CA 1
ATOM 3405 C C . ALA B 1 139 ? -19.109 17.391 11.281 1 98.94 139 ALA B C 1
ATOM 3407 O O . ALA B 1 139 ? -19.266 18.531 10.836 1 98.94 139 ALA B O 1
ATOM 3408 N N . ASP B 1 140 ? -20.062 16.688 11.797 1 98.94 140 ASP B N 1
ATOM 3409 C CA . ASP B 1 140 ? -21.406 17.234 11.953 1 98.94 140 ASP B CA 1
ATOM 3410 C C . ASP B 1 140 ? -21.375 18.484 12.836 1 98.94 140 ASP B C 1
ATOM 3412 O O . ASP B 1 140 ? -22.016 19.484 12.523 1 98.94 140 ASP B O 1
ATOM 3416 N N . TYR B 1 141 ? -20.672 18.406 13.914 1 98.94 141 TYR B N 1
ATOM 3417 C CA . TYR B 1 141 ? -20.562 19.547 14.812 1 98.94 141 TYR B CA 1
ATOM 3418 C C . TYR B 1 141 ? -19.875 20.719 14.133 1 98.94 141 TYR B C 1
ATOM 3420 O O . TYR B 1 141 ? -20.297 21.875 14.281 1 98.94 141 TYR B O 1
ATOM 3428 N N . ALA B 1 142 ? -18.891 20.469 13.391 1 98.88 142 ALA B N 1
ATOM 3429 C CA . ALA B 1 142 ? -18.094 21.5 12.727 1 98.88 142 ALA B CA 1
ATOM 3430 C C . ALA B 1 142 ? -18.859 22.141 11.586 1 98.88 142 ALA B C 1
ATOM 3432 O O . ALA B 1 142 ? -18.625 23.312 11.25 1 98.88 142 ALA B O 1
ATOM 3433 N N . ALA B 1 143 ? -19.766 21.422 10.984 1 98.69 143 ALA B N 1
ATOM 3434 C CA . ALA B 1 143 ? -20.531 21.875 9.82 1 98.69 143 ALA B CA 1
ATOM 3435 C C . ALA B 1 143 ? -21.312 23.156 10.141 1 98.69 143 ALA B C 1
ATOM 3437 O O . ALA B 1 143 ? -21.469 24.016 9.281 1 98.69 143 ALA B O 1
ATOM 3438 N N . GLN B 1 144 ? -21.797 23.281 11.344 1 98 144 GLN B N 1
ATOM 3439 C CA . GLN B 1 144 ? -22.594 24.438 11.734 1 98 144 GLN B CA 1
ATOM 3440 C C . GLN B 1 144 ? -21.781 25.734 11.672 1 98 144 GLN B C 1
ATOM 3442 O O . GLN B 1 144 ? -22.328 26.812 11.547 1 98 144 GLN B O 1
ATOM 3447 N N . PHE B 1 145 ? -20.484 25.562 11.688 1 98.56 145 PHE B N 1
ATOM 3448 C CA . PHE B 1 145 ? -19.594 26.719 11.695 1 98.56 145 PHE B CA 1
ATOM 3449 C C . PHE B 1 145 ? -18.906 26.875 10.344 1 98.56 145 PHE B C 1
ATOM 3451 O O . PHE B 1 145 ? -18 27.703 10.188 1 98.56 145 PHE B O 1
ATOM 3458 N N . GLY B 1 146 ? -19.281 26 9.359 1 98.5 146 GLY B N 1
ATOM 3459 C CA . GLY B 1 146 ? -18.609 26.047 8.062 1 98.5 146 GLY B CA 1
ATOM 3460 C C . GLY B 1 146 ? -17.172 25.578 8.117 1 98.5 146 GLY B C 1
ATOM 3461 O O . GLY B 1 146 ? -16.344 26 7.316 1 98.5 146 GLY B O 1
ATOM 3462 N N . ILE B 1 147 ? -16.844 24.781 9.07 1 98.88 147 ILE B N 1
ATOM 3463 C CA . ILE B 1 147 ? -15.5 24.281 9.25 1 98.88 147 ILE B CA 1
ATOM 3464 C C . ILE B 1 147 ? -15.367 22.906 8.594 1 98.88 147 ILE B C 1
ATOM 3466 O O . ILE B 1 147 ? -16.219 22.031 8.797 1 98.88 147 ILE B O 1
ATOM 3470 N N . THR B 1 148 ? -14.344 22.719 7.777 1 98.81 148 THR B N 1
ATOM 3471 C CA . THR B 1 148 ? -13.961 21.422 7.227 1 98.81 148 THR B CA 1
ATOM 3472 C C . THR B 1 148 ? -13.016 20.703 8.172 1 98.81 148 THR B C 1
ATOM 3474 O O . THR B 1 148 ? -11.984 21.25 8.578 1 98.81 148 THR B O 1
ATOM 3477 N N . THR B 1 149 ? -13.375 19.516 8.602 1 98.88 149 THR B N 1
ATOM 3478 C CA . THR B 1 149 ? -12.461 18.688 9.375 1 98.88 149 THR B CA 1
ATOM 3479 C C . THR B 1 149 ? -11.734 17.688 8.469 1 98.88 149 THR B C 1
ATOM 3481 O O . THR B 1 149 ? -12.281 17.25 7.457 1 98.88 149 THR B O 1
ATOM 3484 N N . THR B 1 150 ? -10.484 17.406 8.852 1 98.69 150 THR B N 1
ATOM 3485 C CA . THR B 1 150 ? -9.672 16.547 7.977 1 98.69 150 THR B CA 1
ATOM 3486 C C . THR B 1 150 ? -8.945 15.484 8.781 1 98.69 150 THR B C 1
ATOM 3488 O O . THR B 1 150 ? -8.68 15.672 9.977 1 98.69 150 THR B O 1
ATOM 3491 N N . ILE B 1 151 ? -8.719 14.398 8.148 1 98.44 151 ILE B N 1
ATOM 3492 C CA . ILE B 1 151 ? -7.73 13.461 8.68 1 98.44 151 ILE B CA 1
ATOM 3493 C C . ILE B 1 151 ? -6.445 13.547 7.859 1 98.44 151 ILE B C 1
ATOM 3495 O O . ILE B 1 151 ? -6.488 13.758 6.645 1 98.44 151 ILE B O 1
ATOM 3499 N N . GLU B 1 152 ? -5.387 13.438 8.547 1 98.38 152 GLU B N 1
ATOM 3500 C CA . GLU B 1 152 ? -4.062 13.359 7.938 1 98.38 152 GLU B CA 1
ATOM 3501 C C . GLU B 1 152 ? -3.568 11.922 7.867 1 98.38 152 GLU B C 1
ATOM 3503 O O . GLU B 1 152 ? -3.824 11.125 8.773 1 98.38 152 GLU B O 1
ATOM 3508 N N . ASN B 1 153 ? -2.945 11.469 6.719 1 98.12 153 ASN B N 1
ATOM 3509 C CA . ASN B 1 153 ? -2.283 10.172 6.676 1 98.12 153 ASN B CA 1
ATOM 3510 C C . ASN B 1 153 ? -1.141 10.094 7.688 1 98.12 153 ASN B C 1
ATOM 3512 O O . ASN B 1 153 ? 0.025 10.258 7.324 1 98.12 153 ASN B O 1
ATOM 3516 N N . HIS B 1 154 ? -1.588 9.789 8.875 1 95.12 154 HIS B N 1
ATOM 3517 C CA . HIS B 1 154 ? -0.737 9.906 10.055 1 95.12 154 HIS B CA 1
ATOM 3518 C C . HIS B 1 154 ? -1.073 8.836 11.086 1 95.12 154 HIS B C 1
ATOM 3520 O O . HIS B 1 154 ? -2.139 8.219 11.023 1 95.12 154 HIS B O 1
ATOM 3526 N N . GLY B 1 155 ? -0.101 8.43 11.898 1 91.75 155 GLY B N 1
ATOM 3527 C CA . GLY B 1 155 ? -0.372 7.551 13.023 1 91.75 155 GLY B CA 1
ATOM 3528 C C . GLY B 1 155 ? -0.367 6.078 12.656 1 91.75 155 GLY B C 1
ATOM 3529 O O . GLY B 1 155 ? -0.98 5.258 13.336 1 91.75 155 GLY B O 1
ATOM 3530 N N . PHE B 1 156 ? 0.092 5.641 11.578 1 93.94 156 PHE B N 1
ATOM 3531 C CA . PHE B 1 156 ? 0.371 4.293 11.102 1 93.94 156 PHE B CA 1
ATOM 3532 C C . PHE B 1 156 ? -0.919 3.574 10.719 1 93.94 156 PHE B C 1
ATOM 3534 O O . PHE B 1 156 ? -1.063 3.104 9.594 1 93.94 156 PHE B O 1
ATOM 3541 N N . SER B 1 157 ? -1.932 3.564 11.648 1 94.94 157 SER B N 1
ATOM 3542 C CA . SER B 1 157 ? -3.139 2.785 11.391 1 94.94 157 SER B CA 1
ATOM 3543 C C . SER B 1 157 ? -3.973 3.414 10.273 1 94.94 157 SER B C 1
ATOM 3545 O O . SER B 1 157 ? -4.566 2.703 9.461 1 94.94 157 SER B O 1
ATOM 3547 N N . VAL B 1 158 ? -4.074 4.688 10.289 1 97 158 VAL B N 1
ATOM 3548 C CA . VAL B 1 158 ? -4.77 5.426 9.234 1 97 158 VAL B CA 1
ATOM 3549 C C . VAL B 1 158 ? -3.777 6.305 8.477 1 97 158 VAL B C 1
ATOM 3551 O O . VAL B 1 158 ? -3.834 7.535 8.57 1 97 158 VAL B O 1
ATOM 3554 N N . GLN B 1 159 ? -2.857 5.645 7.781 1 98.12 159 GLN B N 1
ATOM 3555 C CA . GLN B 1 159 ? -1.774 6.387 7.145 1 98.12 159 GLN B CA 1
ATOM 3556 C C . GLN B 1 159 ? -1.547 5.91 5.711 1 98.12 159 GLN B C 1
ATOM 3558 O O . GLN B 1 159 ? -1.118 6.684 4.855 1 98.12 159 GLN B O 1
ATOM 3563 N N . ALA B 1 160 ? -1.815 4.625 5.434 1 98.25 160 ALA B N 1
ATOM 3564 C CA . ALA B 1 160 ? -1.8 4.141 4.055 1 98.25 160 ALA B CA 1
ATOM 3565 C C . ALA B 1 160 ? -2.945 4.746 3.25 1 98.25 160 ALA B C 1
ATOM 3567 O O . ALA B 1 160 ? -4.051 4.926 3.766 1 98.25 160 ALA B O 1
ATOM 3568 N N . SER B 1 161 ? -2.691 5.016 1.947 1 98.62 161 SER B N 1
ATOM 3569 C CA . SER B 1 161 ? -3.627 5.758 1.112 1 98.62 161 SER B CA 1
ATOM 3570 C C . SER B 1 161 ? -4.992 5.078 1.067 1 98.62 161 SER B C 1
ATOM 3572 O O . SER B 1 161 ? -6.023 5.734 1.194 1 98.62 161 SER B O 1
ATOM 3574 N N . ASP B 1 162 ? -5.043 3.699 0.894 1 98.5 162 ASP B N 1
ATOM 3575 C CA . ASP B 1 162 ? -6.305 2.973 0.83 1 98.5 162 ASP B CA 1
ATOM 3576 C C . ASP B 1 162 ? -7.078 3.1 2.141 1 98.5 162 ASP B C 1
ATOM 3578 O O . ASP B 1 162 ? -8.305 3.207 2.135 1 98.5 162 ASP B O 1
ATOM 3582 N N . ARG B 1 163 ? -6.367 3.08 3.238 1 98.56 163 ARG B N 1
ATOM 3583 C CA . ARG B 1 163 ? -7.031 3.154 4.535 1 98.56 163 ARG B CA 1
ATOM 3584 C C . ARG B 1 163 ? -7.605 4.547 4.781 1 98.56 163 ARG B C 1
ATOM 3586 O O . ARG B 1 163 ? -8.695 4.688 5.34 1 98.56 163 ARG B O 1
ATOM 3593 N N . VAL B 1 164 ? -6.879 5.551 4.363 1 98.75 164 VAL B N 1
ATOM 3594 C CA . VAL B 1 164 ? -7.383 6.918 4.438 1 98.75 164 VAL B CA 1
ATOM 3595 C C . VAL B 1 164 ? -8.672 7.039 3.627 1 98.75 164 VAL B C 1
ATOM 3597 O O . VAL B 1 164 ? -9.672 7.562 4.117 1 98.75 164 VAL B O 1
ATOM 3600 N N . GLN B 1 165 ? -8.688 6.539 2.441 1 98.69 165 GLN B N 1
ATOM 3601 C CA . GLN B 1 165 ? -9.867 6.59 1.583 1 98.69 165 GLN B CA 1
ATOM 3602 C C . GLN B 1 165 ? -11.039 5.848 2.217 1 98.69 165 GLN B C 1
ATOM 3604 O O . GLN B 1 165 ? -12.188 6.289 2.121 1 98.69 165 GLN B O 1
ATOM 3609 N N . ARG B 1 166 ? -10.766 4.742 2.871 1 98.56 166 ARG B N 1
ATOM 3610 C CA . ARG B 1 166 ? -11.805 3.973 3.539 1 98.56 166 ARG B CA 1
ATOM 3611 C C . ARG B 1 166 ? -12.5 4.805 4.609 1 98.56 166 ARG B C 1
ATOM 3613 O O . ARG B 1 166 ? -13.727 4.785 4.719 1 98.56 166 ARG B O 1
ATOM 3620 N N . VAL B 1 167 ? -11.688 5.5 5.344 1 98.75 167 VAL B N 1
ATOM 3621 C CA . VAL B 1 167 ? -12.266 6.336 6.391 1 98.75 167 VAL B CA 1
ATOM 3622 C C . VAL B 1 167 ? -13.102 7.445 5.758 1 98.75 167 VAL B C 1
ATOM 3624 O O . VAL B 1 167 ? -14.25 7.676 6.16 1 98.75 167 VAL B O 1
ATOM 3627 N N . LEU B 1 168 ? -12.562 8.117 4.723 1 98.75 168 LEU B N 1
ATOM 3628 C CA . LEU B 1 168 ? -13.266 9.203 4.055 1 98.75 168 LEU B CA 1
ATOM 3629 C C . LEU B 1 168 ? -14.609 8.734 3.506 1 98.75 168 LEU B C 1
ATOM 3631 O O . LEU B 1 168 ? -15.633 9.375 3.727 1 98.75 168 LEU B O 1
ATOM 3635 N N . GLN B 1 169 ? -14.594 7.609 2.859 1 98.12 169 GLN B N 1
ATOM 3636 C CA . GLN B 1 169 ? -15.789 7.086 2.213 1 98.12 169 GLN B CA 1
ATOM 3637 C C . GLN B 1 169 ? -16.828 6.664 3.244 1 98.12 169 GLN B C 1
ATOM 3639 O O . GLN B 1 169 ? -18.031 6.934 3.074 1 98.12 169 GLN B O 1
ATOM 3644 N N . ALA B 1 170 ? -16.375 6.062 4.316 1 98.44 170 ALA B N 1
ATOM 3645 C CA . ALA B 1 170 ? -17.297 5.578 5.34 1 98.44 170 ALA B CA 1
ATOM 3646 C C . ALA B 1 170 ? -17.906 6.738 6.125 1 98.44 170 ALA B C 1
ATOM 3648 O O . ALA B 1 170 ? -19.062 6.68 6.527 1 98.44 170 ALA B O 1
ATOM 3649 N N . VAL B 1 171 ? -17.125 7.734 6.426 1 98.81 171 VAL B N 1
ATOM 3650 C CA . VAL B 1 171 ? -17.625 8.898 7.148 1 98.81 171 VAL B CA 1
ATOM 3651 C C . VAL B 1 171 ? -18.688 9.602 6.312 1 98.81 171 VAL B C 1
ATOM 3653 O O . VAL B 1 171 ? -19.75 9.992 6.828 1 98.81 171 VAL B O 1
ATOM 3656 N N . ASP B 1 172 ? -18.422 9.805 5.051 1 98.44 172 ASP B N 1
ATOM 3657 C CA . ASP B 1 172 ? -19.391 10.25 4.051 1 98.44 172 ASP B CA 1
ATOM 3658 C C . ASP B 1 172 ? -20.031 11.57 4.465 1 98.44 172 ASP B C 1
ATOM 3660 O O . ASP B 1 172 ? -21.266 11.68 4.52 1 98.44 172 ASP B O 1
ATOM 3664 N N . ARG B 1 173 ? -19.203 12.57 4.859 1 98.75 173 ARG B N 1
ATOM 3665 C CA . ARG B 1 173 ? -19.594 13.961 5.074 1 98.75 173 ARG B CA 1
ATOM 3666 C C . ARG B 1 173 ? -18.875 14.891 4.105 1 98.75 173 ARG B C 1
ATOM 3668 O O 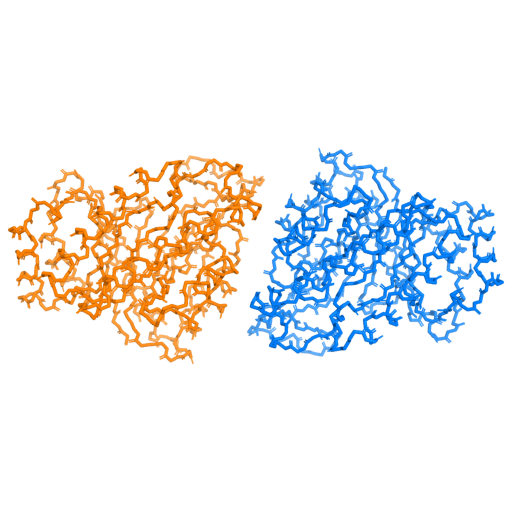. ARG B 1 173 ? -17.688 14.734 3.861 1 98.75 173 ARG B O 1
ATOM 3675 N N . PRO B 1 174 ? -19.641 15.797 3.475 1 98.38 174 PRO B N 1
ATOM 3676 C CA . PRO B 1 174 ? -19.016 16.672 2.486 1 98.38 174 PRO B CA 1
ATOM 3677 C C . PRO B 1 174 ? -17.922 17.562 3.092 1 98.38 174 PRO B C 1
ATOM 3679 O O . PRO B 1 174 ? -17 17.984 2.387 1 98.38 174 PRO B O 1
ATOM 3682 N N . ASN B 1 175 ? -18 17.844 4.41 1 98.75 175 ASN B N 1
ATOM 3683 C CA . ASN B 1 175 ? -17.016 18.703 5.07 1 98.75 175 ASN B CA 1
ATOM 3684 C C . ASN B 1 175 ? -15.953 17.891 5.801 1 98.75 175 ASN B C 1
ATOM 3686 O O . ASN B 1 175 ? -15.312 18.391 6.73 1 98.75 175 ASN B O 1
ATOM 3690 N N . PHE B 1 176 ? -15.883 16.625 5.504 1 98.81 176 PHE B N 1
ATOM 3691 C CA . PHE B 1 176 ? -14.828 15.758 6.008 1 98.81 176 PHE B CA 1
ATOM 3692 C C . PHE B 1 176 ? -13.883 15.352 4.883 1 98.81 176 PHE B C 1
ATOM 3694 O O . PHE B 1 176 ? -14.273 14.625 3.967 1 98.81 176 PHE B O 1
ATOM 3701 N N . LYS B 1 177 ? -12.633 15.844 4.914 1 98.62 177 LYS B N 1
ATOM 3702 C CA . LYS B 1 177 ? -11.641 15.664 3.857 1 98.62 177 LYS B CA 1
ATOM 3703 C C . LYS B 1 177 ? -10.305 15.211 4.43 1 98.62 177 LYS B C 1
ATOM 3705 O O . LYS B 1 177 ? -10.25 14.633 5.52 1 98.62 177 LYS B O 1
ATOM 3710 N N . THR B 1 178 ? -9.281 15.25 3.641 1 98.56 178 THR B N 1
ATOM 3711 C CA . THR B 1 178 ? -7.984 14.844 4.16 1 98.56 178 THR B CA 1
ATOM 3712 C C . THR B 1 178 ? -6.977 15.992 4.062 1 98.56 178 THR B C 1
ATOM 3714 O O . THR B 1 178 ? -7.066 16.828 3.156 1 98.56 178 THR B O 1
ATOM 3717 N N . THR B 1 179 ? -6.145 16.203 5.078 1 98.62 179 THR B N 1
ATOM 3718 C CA . THR B 1 179 ? -4.836 16.844 4.969 1 98.62 179 THR B CA 1
ATOM 3719 C C . THR B 1 179 ? -3.797 15.859 4.438 1 98.62 179 THR B C 1
ATOM 3721 O O . THR B 1 179 ? -3.363 14.961 5.156 1 98.62 179 THR B O 1
ATOM 3724 N N . LEU B 1 180 ? -3.461 16.062 3.232 1 98.75 180 LEU B N 1
ATOM 3725 C CA . LEU B 1 180 ? -2.537 15.141 2.57 1 98.75 180 LEU B CA 1
ATOM 3726 C C . LEU B 1 180 ? -1.09 15.523 2.861 1 98.75 180 LEU B C 1
ATOM 3728 O O . LEU B 1 180 ? -0.615 16.562 2.402 1 98.75 180 LEU B O 1
ATOM 3732 N N . ASP B 1 181 ? -0.469 14.773 3.652 1 98.75 181 ASP B N 1
ATOM 3733 C CA . ASP B 1 181 ? 0.966 14.953 3.857 1 98.75 181 ASP B CA 1
ATOM 3734 C C . ASP B 1 181 ? 1.771 14.086 2.895 1 98.75 181 ASP B C 1
ATOM 3736 O O . ASP B 1 181 ? 1.742 12.859 2.988 1 98.75 181 ASP B O 1
ATOM 3740 N N . ILE B 1 182 ? 2.596 14.641 2.064 1 98.69 182 ILE B N 1
ATOM 3741 C CA . ILE B 1 182 ? 3.221 13.922 0.957 1 98.69 182 ILE B CA 1
ATOM 3742 C C . ILE B 1 182 ? 4.301 12.984 1.491 1 98.69 182 ILE B C 1
ATOM 3744 O O . ILE B 1 182 ? 4.688 12.031 0.818 1 98.69 182 ILE B O 1
ATOM 3748 N N . GLY B 1 183 ? 4.84 13.234 2.645 1 98.56 183 GLY B N 1
ATOM 3749 C CA . GLY B 1 183 ? 5.934 12.438 3.176 1 98.56 183 GLY B CA 1
ATOM 3750 C C . GLY B 1 183 ? 5.465 11.297 4.059 1 98.56 183 GLY B C 1
ATOM 3751 O O . GLY B 1 183 ? 6.125 10.258 4.141 1 98.56 183 GLY B O 1
ATOM 3752 N N . ASN B 1 184 ? 4.301 11.414 4.688 1 98.44 184 ASN B N 1
ATOM 3753 C CA . ASN B 1 184 ? 3.861 10.5 5.738 1 98.44 184 ASN B CA 1
ATOM 3754 C C . ASN B 1 184 ? 3.502 9.133 5.18 1 98.44 184 ASN B C 1
ATOM 3756 O O . ASN B 1 184 ? 3.393 8.156 5.926 1 98.44 184 ASN B O 1
ATOM 3760 N N . PHE B 1 185 ? 3.326 9.016 3.877 1 98.75 185 PHE B N 1
ATOM 3761 C CA . PHE B 1 185 ? 3.094 7.703 3.281 1 98.75 185 PHE B CA 1
ATOM 3762 C C . PHE B 1 185 ? 4.297 6.793 3.496 1 98.75 185 PHE B C 1
ATOM 3764 O O . PHE B 1 185 ? 4.141 5.578 3.633 1 98.75 185 PHE B O 1
ATOM 3771 N N . MET B 1 186 ? 5.516 7.375 3.6 1 98.56 186 MET B N 1
ATOM 3772 C CA . MET B 1 186 ? 6.742 6.605 3.773 1 98.56 186 MET B CA 1
ATOM 3773 C C . MET B 1 186 ? 6.754 5.895 5.125 1 98.56 186 MET B C 1
ATOM 3775 O O . MET B 1 186 ? 7.391 4.852 5.273 1 98.56 186 MET B O 1
ATOM 3779 N N . CYS B 1 187 ? 6.031 6.426 6.09 1 98.25 187 CYS B N 1
ATOM 3780 C CA . CYS B 1 187 ? 6.008 5.84 7.426 1 98.25 187 CYS B CA 1
ATOM 3781 C C . CYS B 1 187 ? 5.387 4.449 7.402 1 98.25 187 CYS B C 1
ATOM 3783 O O . CYS B 1 187 ? 5.656 3.629 8.281 1 98.25 187 CYS B O 1
ATOM 3785 N N . VAL B 1 188 ? 4.535 4.211 6.395 1 98.38 188 VAL B N 1
ATOM 3786 C CA . VAL B 1 188 ? 3.904 2.898 6.281 1 98.38 188 VAL B CA 1
ATOM 3787 C C . VAL B 1 188 ? 4.367 2.213 4.996 1 98.38 188 VAL B C 1
ATOM 3789 O O . VAL B 1 188 ? 3.631 1.422 4.406 1 98.38 188 VAL B O 1
ATOM 3792 N N . ASP B 1 189 ? 5.492 2.662 4.543 1 98.56 189 ASP B N 1
ATOM 3793 C CA . ASP B 1 189 ? 6.25 2.021 3.471 1 98.56 189 ASP B CA 1
ATOM 3794 C C . ASP B 1 189 ? 5.512 2.123 2.139 1 98.56 189 ASP B C 1
ATOM 3796 O O . ASP B 1 189 ? 5.598 1.219 1.305 1 98.56 189 ASP B O 1
ATOM 3800 N N . GLU B 1 190 ? 4.695 3.08 1.944 1 98.56 190 GLU B N 1
ATOM 3801 C CA . GLU B 1 190 ? 4.074 3.391 0.66 1 98.56 190 GLU B CA 1
ATOM 3802 C C . GLU B 1 190 ? 4.844 4.484 -0.075 1 98.56 190 GLU B C 1
ATOM 3804 O O . GLU B 1 190 ? 5.273 5.465 0.534 1 98.56 190 GLU B O 1
ATOM 3809 N N . ASN B 1 191 ? 5.07 4.293 -1.388 1 98.69 191 ASN B N 1
ATOM 3810 C CA . ASN B 1 191 ? 5.719 5.305 -2.215 1 98.69 191 ASN B CA 1
ATOM 3811 C C . ASN B 1 191 ? 4.973 6.633 -2.168 1 98.69 191 ASN B C 1
ATOM 3813 O O . ASN B 1 191 ? 3.77 6.684 -2.432 1 98.69 191 ASN B O 1
ATOM 3817 N N . PRO B 1 192 ? 5.684 7.691 -1.846 1 98.69 192 PRO B N 1
ATOM 3818 C CA . PRO B 1 192 ? 4.988 8.969 -1.673 1 98.69 192 PRO B CA 1
ATOM 3819 C C . PRO B 1 192 ? 4.301 9.445 -2.949 1 98.69 192 PRO B C 1
ATOM 3821 O O . PRO B 1 192 ? 3.23 10.055 -2.889 1 98.69 192 PRO B O 1
ATOM 3824 N N . ILE B 1 193 ? 4.906 9.219 -4.129 1 98.75 193 ILE B N 1
ATOM 3825 C CA . ILE B 1 193 ? 4.277 9.602 -5.391 1 98.75 193 ILE B CA 1
ATOM 3826 C C . ILE B 1 193 ? 2.932 8.898 -5.531 1 98.75 193 ILE B C 1
ATOM 3828 O O . ILE B 1 193 ? 1.928 9.523 -5.879 1 98.75 193 ILE B O 1
ATOM 3832 N N . ILE B 1 194 ? 2.916 7.602 -5.219 1 98.69 194 ILE B N 1
ATOM 3833 C CA . ILE B 1 194 ? 1.722 6.777 -5.363 1 98.69 194 ILE B CA 1
ATOM 3834 C C . ILE B 1 194 ? 0.657 7.23 -4.367 1 98.69 194 ILE B C 1
ATOM 3836 O O . ILE B 1 194 ? -0.512 7.387 -4.727 1 98.69 194 ILE B O 1
ATOM 3840 N N . GLY B 1 195 ? 1.055 7.418 -3.078 1 98.69 195 GLY B N 1
ATOM 3841 C CA . GLY B 1 195 ? 0.122 7.934 -2.088 1 98.69 195 GLY B CA 1
ATOM 3842 C C . GLY B 1 195 ? -0.526 9.242 -2.504 1 98.69 195 GLY B C 1
ATOM 3843 O O . GLY B 1 195 ? -1.736 9.414 -2.348 1 98.69 195 GLY B O 1
ATOM 3844 N N . VAL B 1 196 ? 0.284 10.156 -3.039 1 98.75 196 VAL B N 1
ATOM 3845 C CA . VAL B 1 196 ? -0.203 11.461 -3.48 1 98.75 196 VAL B CA 1
ATOM 3846 C C . VAL B 1 196 ? -1.165 11.281 -4.652 1 98.75 196 VAL B C 1
ATOM 3848 O O . VAL B 1 196 ? -2.264 11.844 -4.652 1 98.75 196 VAL B O 1
ATOM 3851 N N . MET B 1 197 ? -0.789 10.453 -5.668 1 98.5 197 MET B N 1
ATOM 3852 C CA . MET B 1 197 ? -1.665 10.219 -6.809 1 98.5 197 MET B CA 1
ATOM 3853 C C . MET B 1 1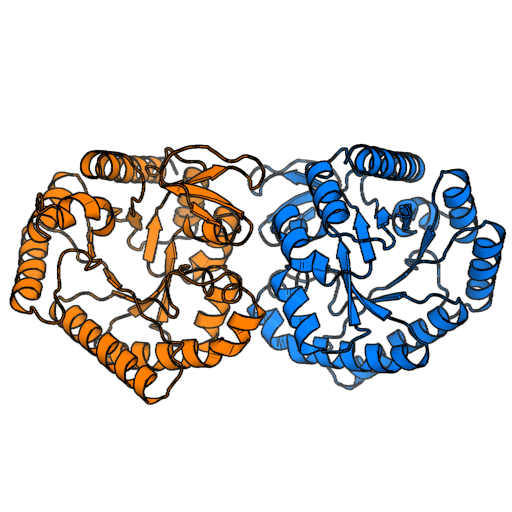97 ? -3.033 9.727 -6.355 1 98.5 197 MET B C 1
ATOM 3855 O O . MET B 1 197 ? -4.062 10.172 -6.863 1 98.5 197 MET B O 1
ATOM 3859 N N . LYS B 1 198 ? -3.078 8.898 -5.391 1 98.19 198 LYS B N 1
ATOM 3860 C CA . LYS B 1 198 ? -4.301 8.227 -4.965 1 98.19 198 LYS B CA 1
ATOM 3861 C C . LYS B 1 198 ? -5.18 9.156 -4.133 1 98.19 198 LYS B C 1
ATOM 3863 O O . LYS B 1 198 ? -6.406 9.078 -4.195 1 98.19 198 LYS B O 1
ATOM 3868 N N . ASN B 1 199 ? -4.57 10.062 -3.357 1 98.56 199 ASN B N 1
ATOM 3869 C CA . ASN B 1 199 ? -5.363 10.758 -2.35 1 98.56 199 ASN B CA 1
ATOM 3870 C C . ASN B 1 199 ? -5.508 12.242 -2.676 1 98.56 199 ASN B C 1
ATOM 3872 O O . ASN B 1 199 ? -6.34 12.93 -2.082 1 98.56 199 ASN B O 1
ATOM 3876 N N . LEU B 1 200 ? -4.785 12.773 -3.654 1 98.25 200 LEU B N 1
ATOM 3877 C CA . LEU B 1 200 ? -4.816 14.188 -4.023 1 98.25 200 LEU B CA 1
ATOM 3878 C C . LEU B 1 200 ? -6.234 14.625 -4.371 1 98.25 200 LEU B C 1
ATOM 3880 O O . LEU B 1 200 ? -6.668 15.711 -3.977 1 98.25 200 LEU B O 1
ATOM 3884 N N . PRO B 1 201 ? -7.078 13.797 -4.969 1 96.69 201 PRO B N 1
ATOM 3885 C CA . PRO B 1 201 ? -8.438 14.227 -5.312 1 96.69 201 PRO B CA 1
ATOM 3886 C C . PRO B 1 201 ? -9.289 14.531 -4.082 1 96.69 201 PRO B C 1
ATOM 3888 O O . PRO B 1 201 ? -10.312 15.203 -4.188 1 96.69 201 PRO B O 1
ATOM 3891 N N . TYR B 1 202 ? -8.859 14.047 -2.908 1 97 202 TYR B N 1
ATOM 3892 C CA . TYR B 1 202 ? -9.648 14.211 -1.69 1 97 202 TYR B CA 1
ATOM 3893 C C . TYR B 1 202 ? -9.039 15.273 -0.783 1 97 202 TYR B C 1
ATOM 3895 O O . TYR B 1 202 ? -9.594 15.594 0.267 1 97 202 TYR B O 1
ATOM 3903 N N . ALA B 1 203 ? -7.938 15.852 -1.148 1 97.81 203 ALA B N 1
ATOM 3904 C CA . ALA B 1 203 ? -7.168 16.734 -0.275 1 97.81 203 ALA B CA 1
ATOM 3905 C C . ALA B 1 203 ? -7.789 18.125 -0.215 1 97.81 203 ALA B C 1
ATOM 3907 O O . ALA B 1 203 ? -8.117 18.703 -1.25 1 97.81 203 ALA B O 1
ATOM 3908 N N . SER B 1 204 ? -7.98 18.625 0.981 1 97.31 204 SER B N 1
ATOM 3909 C CA . SER B 1 204 ? -8.352 20.031 1.153 1 97.31 204 SER B CA 1
ATOM 3910 C C . SER B 1 204 ? -7.141 20.875 1.542 1 97.31 204 SER B C 1
ATOM 3912 O O . SER B 1 204 ? -7.145 22.094 1.356 1 97.31 204 SER B O 1
ATOM 3914 N N . LEU B 1 205 ? -6.199 20.203 2.133 1 97.81 205 LEU B N 1
ATOM 3915 C CA . LEU B 1 205 ? -4.906 20.766 2.504 1 97.81 205 LEU B CA 1
ATOM 3916 C C . LEU B 1 205 ? -3.77 19.828 2.143 1 97.81 205 LEU B C 1
ATOM 3918 O O . LEU B 1 205 ? -3.957 18.609 2.129 1 97.81 205 LEU B O 1
ATOM 3922 N N . VAL B 1 206 ? -2.605 20.406 1.872 1 98.62 206 VAL B N 1
ATOM 3923 C CA . VAL B 1 206 ? -1.454 19.562 1.555 1 98.62 206 VAL B CA 1
ATOM 3924 C C . VAL B 1 206 ? -0.263 19.969 2.418 1 98.62 206 VAL B C 1
ATOM 3926 O O . VAL B 1 206 ? 0.049 21.156 2.533 1 98.62 206 VAL B O 1
ATOM 3929 N N . HIS B 1 207 ? 0.299 19.016 3.1 1 98.81 207 HIS B N 1
ATOM 3930 C CA . HIS B 1 207 ? 1.544 19.203 3.84 1 98.81 207 HIS B CA 1
ATOM 3931 C C . HIS B 1 207 ? 2.744 18.734 3.018 1 98.81 207 HIS B C 1
ATOM 3933 O O . HIS B 1 207 ? 2.693 17.688 2.377 1 98.81 207 HIS B O 1
ATOM 3939 N N . PHE B 1 208 ? 3.834 19.547 3.072 1 98.69 208 PHE B N 1
ATOM 3940 C CA . PHE B 1 208 ? 5.113 19.141 2.508 1 98.69 208 PHE B CA 1
ATOM 3941 C C . PHE B 1 208 ? 6.117 18.828 3.613 1 98.69 208 PHE B C 1
ATOM 3943 O O . PHE B 1 208 ? 6.367 19.656 4.488 1 98.69 208 PHE B O 1
ATOM 3950 N N . LYS B 1 209 ? 6.535 17.656 3.539 1 97.5 209 LYS B N 1
ATOM 3951 C CA . LYS B 1 209 ? 7.562 17.078 4.395 1 97.5 209 LYS B CA 1
ATOM 3952 C C . LYS B 1 209 ? 8.57 16.281 3.572 1 97.5 209 LYS B C 1
ATOM 3954 O O . LYS B 1 209 ? 8.25 15.773 2.494 1 97.5 209 LYS B O 1
ATOM 3959 N N . ASP B 1 210 ? 9.805 16.25 4.055 1 98.75 210 ASP B N 1
ATOM 3960 C CA . ASP B 1 210 ? 10.797 15.43 3.379 1 98.75 210 ASP B CA 1
ATOM 3961 C C . ASP B 1 210 ? 11.516 14.516 4.371 1 98.75 210 ASP B C 1
ATOM 3963 O O . ASP B 1 210 ? 11.578 14.812 5.562 1 98.75 210 ASP B O 1
ATOM 3967 N N . PHE B 1 211 ? 11.945 13.398 3.869 1 98.81 211 PHE B N 1
ATOM 3968 C CA . PHE B 1 211 ? 12.633 12.414 4.695 1 98.81 211 PHE B CA 1
ATOM 3969 C C . PHE B 1 211 ? 13.914 11.93 4.016 1 98.81 211 PHE B C 1
ATOM 3971 O O . PHE B 1 211 ? 13.961 11.82 2.789 1 98.81 211 PHE B O 1
ATOM 3978 N N . TYR B 1 212 ? 14.922 11.664 4.832 1 98.75 212 TYR B N 1
ATOM 3979 C CA . TYR B 1 212 ? 15.93 10.688 4.445 1 98.75 212 TYR B CA 1
ATOM 3980 C C . TYR B 1 212 ? 15.422 9.266 4.656 1 98.75 212 TYR B C 1
ATOM 3982 O O . TYR B 1 212 ? 14.742 8.984 5.645 1 98.75 212 TYR B O 1
ATOM 3990 N N . PHE B 1 213 ? 15.789 8.414 3.73 1 98.75 213 PHE B N 1
ATOM 3991 C CA . PHE B 1 213 ? 15.352 7.02 3.773 1 98.75 213 PHE B CA 1
ATOM 3992 C C . PHE B 1 213 ? 16.547 6.078 3.811 1 98.75 213 PHE B C 1
ATOM 3994 O O . PHE B 1 213 ? 17.516 6.273 3.082 1 98.75 213 PHE B O 1
ATOM 4001 N N . ARG B 1 214 ? 16.562 5.07 4.723 1 98.75 214 ARG B N 1
ATOM 4002 C CA . ARG B 1 214 ? 17.484 3.932 4.727 1 98.75 214 ARG B CA 1
ATOM 4003 C C . ARG B 1 214 ? 16.719 2.615 4.832 1 98.75 214 ARG B C 1
ATOM 4005 O O . ARG B 1 214 ? 15.766 2.504 5.609 1 98.75 214 ARG B O 1
ATOM 4012 N N . PRO B 1 215 ? 17.094 1.63 3.998 1 98.38 215 PRO B N 1
ATOM 4013 C CA . PRO B 1 215 ? 16.359 0.359 4.027 1 98.38 215 PRO B CA 1
ATOM 4014 C C . PRO B 1 215 ? 16.547 -0.398 5.34 1 98.38 215 PRO B C 1
ATOM 4016 O O . PRO B 1 215 ? 17.5 -0.135 6.078 1 98.38 215 PRO B O 1
ATOM 4019 N N . TYR B 1 216 ? 15.664 -1.295 5.586 1 98.38 216 TYR B N 1
ATOM 4020 C CA . TYR B 1 216 ? 15.531 -2.016 6.848 1 98.38 216 TYR B CA 1
ATOM 4021 C C . TYR B 1 216 ? 16.828 -2.729 7.215 1 98.38 216 TYR B C 1
ATOM 4023 O O . TYR B 1 216 ? 17.109 -2.945 8.391 1 98.38 216 TYR B O 1
ATOM 4031 N N . ASP B 1 217 ? 17.641 -3.072 6.258 1 97.81 217 ASP B N 1
ATOM 4032 C CA . ASP B 1 217 ? 18.844 -3.881 6.516 1 97.81 217 ASP B CA 1
ATOM 4033 C C . ASP B 1 217 ? 20.094 -3.023 6.484 1 97.81 217 ASP B C 1
ATOM 4035 O O . ASP B 1 217 ? 21.219 -3.551 6.41 1 97.81 217 ASP B O 1
ATOM 4039 N N . GLU B 1 218 ? 19.969 -1.729 6.484 1 97.81 218 GLU B N 1
ATOM 4040 C CA . GLU B 1 218 ? 21.078 -0.786 6.504 1 97.81 218 GLU B CA 1
ATOM 4041 C C . GLU B 1 218 ? 20.906 0.256 7.605 1 97.81 218 GLU B C 1
ATOM 4043 O O . GLU B 1 218 ? 20.703 1.438 7.32 1 97.81 218 GLU B O 1
ATOM 4048 N N . HIS B 1 219 ? 21.094 -0.124 8.812 1 97.88 219 HIS B N 1
ATOM 4049 C CA . HIS B 1 219 ? 20.953 0.767 9.953 1 97.88 219 HIS B CA 1
ATOM 4050 C C . HIS B 1 219 ? 21.812 2.01 9.805 1 97.88 219 HIS B C 1
ATOM 4052 O O . HIS B 1 219 ? 23.031 1.905 9.586 1 97.88 219 HIS B O 1
ATOM 4058 N N . PRO B 1 220 ? 21.25 3.131 9.891 1 98.06 220 PRO B N 1
ATOM 4059 C CA . PRO B 1 220 ? 21.938 4.367 9.531 1 98.06 220 PRO B CA 1
ATOM 4060 C C . PRO B 1 220 ? 22.844 4.883 10.656 1 98.06 220 PRO B C 1
ATOM 4062 O O . PRO B 1 220 ? 23.594 5.84 10.453 1 98.06 220 PRO B O 1
ATOM 4065 N N . GLY B 1 221 ? 22.906 4.262 11.797 1 97.56 221 GLY B N 1
ATOM 4066 C CA . GLY B 1 221 ? 23.719 4.738 12.906 1 97.56 221 GLY B CA 1
ATOM 4067 C C . GLY B 1 221 ? 23.016 5.785 13.75 1 97.56 221 GLY B C 1
ATOM 4068 O O . GLY B 1 221 ? 21.812 5.707 13.969 1 97.56 221 GLY B O 1
ATOM 4069 N N . ALA B 1 222 ? 23.734 6.797 14.336 1 97.56 222 ALA B N 1
ATOM 4070 C CA . ALA B 1 222 ? 23.203 7.789 15.266 1 97.56 222 ALA B CA 1
ATOM 4071 C C . ALA B 1 222 ? 22.344 8.82 14.539 1 97.56 222 ALA B C 1
ATOM 4073 O O . ALA B 1 222 ? 22.422 8.945 13.312 1 97.56 222 ALA B O 1
ATOM 4074 N N . GLY B 1 223 ? 21.5 9.555 15.359 1 96.94 223 GLY B N 1
ATOM 4075 C CA . GLY B 1 223 ? 20.578 10.562 14.844 1 96.94 223 GLY B CA 1
ATOM 4076 C C . GLY B 1 223 ? 19.125 10.289 15.188 1 96.94 223 GLY B C 1
ATOM 4077 O O . GLY B 1 223 ? 18.828 9.289 15.844 1 96.94 223 GLY B O 1
ATOM 4078 N N . GLU B 1 224 ? 18.266 11.188 14.727 1 97.19 224 GLU B N 1
ATOM 4079 C CA . GLU B 1 224 ? 16.844 11.094 15.078 1 97.19 224 GLU B CA 1
ATOM 4080 C C . GLU B 1 224 ? 16.062 10.289 14.039 1 97.19 224 GLU B C 1
ATOM 4082 O O . GLU B 1 224 ? 15.125 10.797 13.438 1 97.19 224 GLU B O 1
ATOM 4087 N N . TRP B 1 225 ? 16.547 9.062 13.914 1 98.06 225 TRP B N 1
ATOM 4088 C CA . TRP B 1 225 ? 15.898 8.125 13.008 1 98.06 225 TRP B CA 1
ATOM 4089 C C . TRP B 1 225 ? 14.742 7.414 13.695 1 98.06 225 TRP B C 1
ATOM 4091 O O . TRP B 1 225 ? 14.789 7.168 14.906 1 98.06 225 TRP B O 1
ATOM 4101 N N . PHE B 1 226 ? 13.719 7.082 12.953 1 97.12 226 PHE B N 1
ATOM 4102 C CA . PHE B 1 226 ? 12.648 6.219 13.438 1 97.12 226 PHE B CA 1
ATOM 4103 C C . PHE B 1 226 ? 12.289 5.168 12.391 1 97.12 226 PHE B C 1
ATOM 4105 O O . PHE B 1 226 ? 12.695 5.273 11.234 1 97.12 226 PHE B O 1
ATOM 4112 N N . THR B 1 227 ? 11.594 4.168 12.766 1 97.5 227 THR B N 1
ATOM 4113 C CA . THR B 1 227 ? 11.32 3.047 11.875 1 97.5 227 THR B CA 1
ATOM 4114 C C . THR B 1 227 ? 9.93 3.168 11.258 1 97.5 227 THR B C 1
ATOM 4116 O O . THR B 1 227 ? 8.984 3.607 11.922 1 97.5 227 THR B O 1
ATOM 4119 N N . THR B 1 228 ? 9.836 2.803 9.992 1 98 228 THR B N 1
ATOM 4120 C CA . THR B 1 228 ? 8.539 2.641 9.352 1 98 228 THR B CA 1
ATOM 4121 C C . THR B 1 228 ? 7.824 1.401 9.875 1 98 228 THR B C 1
ATOM 4123 O O . THR B 1 228 ? 8.375 0.663 10.695 1 98 228 THR B O 1
ATOM 4126 N N . SER B 1 229 ? 6.605 1.143 9.375 1 97.81 229 SER B N 1
ATOM 4127 C CA . SER B 1 229 ? 5.785 0.027 9.836 1 97.81 229 SER B CA 1
ATOM 4128 C C . SER B 1 229 ? 6.477 -1.309 9.578 1 97.81 229 SER B C 1
ATOM 4130 O O . SER B 1 229 ? 6.23 -2.285 10.289 1 97.81 229 SER B O 1
ATOM 4132 N N . ASN B 1 230 ? 7.363 -1.373 8.57 1 97.75 230 ASN B N 1
ATOM 4133 C CA . ASN B 1 230 ? 8.016 -2.641 8.25 1 97.75 230 ASN B CA 1
ATOM 4134 C C . ASN B 1 230 ? 9.531 -2.547 8.398 1 97.75 230 ASN B C 1
ATOM 4136 O O . ASN B 1 230 ? 10.266 -3.295 7.75 1 97.75 230 ASN B O 1
ATOM 4140 N N . GLY B 1 231 ? 10 -1.575 9.109 1 97.94 231 GLY B N 1
ATOM 4141 C CA . GLY B 1 231 ? 11.344 -1.653 9.656 1 97.94 231 GLY B CA 1
ATOM 4142 C C . GLY B 1 231 ? 12.352 -0.837 8.867 1 97.94 231 GLY B C 1
ATOM 4143 O O . GLY B 1 231 ? 13.547 -0.844 9.18 1 97.94 231 GLY B O 1
ATOM 4144 N N . ASN B 1 232 ? 11.961 -0.131 7.793 1 98.69 232 ASN B N 1
ATOM 4145 C CA . ASN B 1 232 ? 12.867 0.838 7.18 1 98.69 232 ASN B CA 1
ATOM 4146 C C . ASN B 1 232 ? 13.102 2.035 8.094 1 98.69 232 ASN B C 1
ATOM 4148 O O . ASN B 1 232 ? 12.414 2.199 9.102 1 98.69 232 ASN B O 1
ATOM 4152 N N . PHE B 1 233 ? 14.086 2.865 7.746 1 98.81 233 PHE B N 1
ATOM 4153 C CA . PHE B 1 233 ? 14.453 3.99 8.602 1 98.81 233 PHE B CA 1
ATOM 4154 C C . PHE B 1 233 ? 14.188 5.316 7.898 1 98.81 233 PHE B C 1
ATOM 4156 O O . PHE B 1 233 ? 14.5 5.469 6.715 1 98.81 233 PHE B O 1
ATOM 4163 N N . LEU B 1 234 ? 13.617 6.234 8.648 1 98.69 234 LEU B N 1
ATOM 4164 C CA . LEU B 1 234 ? 13.352 7.582 8.156 1 98.69 234 LEU B CA 1
ATOM 4165 C C . LEU B 1 234 ? 13.906 8.633 9.117 1 98.69 234 LEU B C 1
ATOM 4167 O O . LEU B 1 234 ? 13.891 8.43 10.328 1 98.69 234 LEU B O 1
ATOM 4171 N N . ARG B 1 235 ? 14.352 9.68 8.617 1 98.75 235 ARG B N 1
ATOM 4172 C CA . ARG B 1 235 ? 14.695 10.898 9.352 1 98.75 235 ARG B CA 1
ATOM 4173 C C . ARG B 1 235 ? 14.227 12.141 8.609 1 98.75 235 ARG B C 1
ATOM 4175 O O . ARG B 1 235 ? 14.422 12.258 7.398 1 98.75 235 ARG B O 1
ATOM 4182 N N . GLY B 1 236 ? 13.617 13.031 9.391 1 98.5 236 GLY B N 1
ATOM 4183 C CA . GLY B 1 236 ? 13.156 14.258 8.766 1 98.5 236 GLY B CA 1
ATOM 4184 C C . GLY B 1 236 ? 14.266 15.016 8.055 1 98.5 236 GLY B C 1
ATOM 4185 O O . GLY B 1 236 ? 15.414 15.023 8.516 1 98.5 236 GLY B O 1
ATOM 4186 N N . ALA B 1 237 ? 13.914 15.68 6.941 1 98.69 237 ALA B N 1
ATOM 4187 C CA . ALA B 1 237 ? 14.828 16.484 6.141 1 98.69 237 ALA B CA 1
ATOM 4188 C C . ALA B 1 237 ? 14.195 17.828 5.758 1 98.69 237 ALA B C 1
ATOM 4190 O O . ALA B 1 237 ? 12.977 17.984 5.848 1 98.69 237 ALA B O 1
ATOM 4191 N N . ILE B 1 238 ? 15.016 18.781 5.434 1 98.81 238 ILE B N 1
ATOM 4192 C CA . ILE B 1 238 ? 14.531 20.016 4.812 1 98.81 238 ILE B CA 1
ATOM 4193 C C . ILE B 1 238 ? 13.867 19.672 3.477 1 98.81 238 ILE B C 1
ATOM 4195 O O . ILE B 1 238 ? 14.422 18.938 2.666 1 98.81 238 ILE B O 1
ATOM 4199 N N . VAL B 1 239 ? 12.656 20.203 3.279 1 98.75 239 VAL B N 1
ATOM 4200 C CA . VAL B 1 239 ? 11.969 20 2.012 1 98.75 239 VAL B CA 1
ATOM 4201 C C . VAL B 1 239 ? 12.906 20.328 0.853 1 98.75 239 VAL B C 1
ATOM 4203 O O . VAL B 1 239 ? 13.422 21.438 0.765 1 98.75 239 VAL B O 1
ATOM 4206 N N . GLY B 1 240 ? 13.156 19.344 -0.007 1 98.56 240 GLY B N 1
ATOM 4207 C CA . GLY B 1 240 ? 14.039 19.531 -1.146 1 98.56 240 GLY B CA 1
ATOM 4208 C C . GLY B 1 240 ? 15.406 18.906 -0.948 1 98.56 240 GLY B C 1
ATOM 4209 O O . GLY B 1 240 ? 16.172 18.75 -1.904 1 98.56 240 GLY B O 1
ATOM 4210 N N . HIS B 1 241 ? 15.758 18.547 0.282 1 98.69 241 HIS B N 1
ATOM 4211 C CA . HIS B 1 241 ? 17.094 18.016 0.563 1 98.69 241 HIS B CA 1
ATOM 4212 C C . HIS B 1 241 ? 17.031 16.5 0.784 1 98.69 241 HIS B C 1
ATOM 4214 O O . HIS B 1 241 ? 18.078 15.836 0.761 1 98.69 241 HIS B O 1
ATOM 4220 N N . GLY B 1 242 ? 15.867 15.969 1.044 1 98.69 242 GLY B N 1
ATOM 4221 C CA . GLY B 1 242 ? 15.742 14.562 1.397 1 98.69 242 GLY B CA 1
ATOM 4222 C C . GLY B 1 242 ? 15.609 13.648 0.191 1 98.69 242 GLY B C 1
ATOM 4223 O O . GLY B 1 242 ? 16.141 13.953 -0.881 1 98.69 242 GLY B O 1
ATOM 4224 N N . ASP B 1 243 ? 15.039 12.484 0.417 1 98.69 243 ASP B N 1
ATOM 4225 C CA . ASP B 1 243 ? 15.016 11.43 -0.592 1 98.69 243 ASP B CA 1
ATOM 4226 C C . ASP B 1 243 ? 13.656 11.367 -1.29 1 98.69 243 ASP B C 1
ATOM 4228 O O . ASP B 1 243 ? 13.469 10.578 -2.217 1 98.69 243 ASP B O 1
ATOM 4232 N N . ILE B 1 244 ? 12.656 12.141 -0.868 1 98.69 244 ILE B N 1
ATOM 4233 C CA . ILE B 1 244 ? 11.367 12.188 -1.557 1 98.69 244 ILE B CA 1
ATOM 4234 C C . ILE B 1 244 ? 11.516 12.953 -2.871 1 98.69 244 ILE B C 1
ATOM 4236 O O . ILE B 1 244 ? 12.164 14 -2.92 1 98.69 244 ILE B O 1
ATOM 4240 N N . PRO B 1 245 ? 11 12.406 -3.992 1 98.06 245 PRO B N 1
ATOM 4241 C CA . PRO B 1 245 ? 11.039 13.156 -5.25 1 98.06 245 PRO B CA 1
ATOM 4242 C C . PRO B 1 245 ? 10.078 14.352 -5.254 1 98.06 245 PRO B C 1
ATOM 4244 O O . PRO B 1 245 ? 9.094 14.352 -5.996 1 98.06 245 PRO B O 1
ATOM 4247 N N . ILE B 1 246 ? 10.445 15.359 -4.617 1 98.31 246 ILE B N 1
ATOM 4248 C CA . ILE B 1 246 ? 9.578 16.484 -4.316 1 98.31 246 ILE B CA 1
ATOM 4249 C C . ILE B 1 246 ? 9.172 17.188 -5.613 1 98.31 246 ILE B C 1
ATOM 4251 O O . ILE B 1 246 ? 8.023 17.625 -5.758 1 98.31 246 ILE B O 1
ATOM 4255 N N . ARG B 1 247 ? 10.086 17.312 -6.555 1 98.06 247 ARG B N 1
ATOM 4256 C CA . ARG B 1 247 ? 9.789 18 -7.801 1 98.06 247 ARG B CA 1
ATOM 4257 C C . ARG B 1 247 ? 8.68 17.297 -8.57 1 98.06 247 ARG B C 1
ATOM 4259 O O . ARG B 1 247 ? 7.793 17.953 -9.133 1 98.06 247 ARG B O 1
ATOM 4266 N N . LYS B 1 248 ? 8.734 15.977 -8.625 1 98.25 248 LYS B N 1
ATOM 4267 C CA . LYS B 1 248 ? 7.676 15.219 -9.281 1 98.25 248 LYS B CA 1
ATOM 4268 C C . LYS B 1 248 ? 6.332 15.43 -8.586 1 98.25 248 LYS B C 1
ATOM 4270 O O . LYS B 1 248 ? 5.301 15.57 -9.242 1 98.25 248 LYS B O 1
ATOM 4275 N N . ILE B 1 249 ? 6.336 15.484 -7.277 1 98.56 249 ILE B N 1
ATOM 4276 C CA . ILE B 1 249 ? 5.117 15.625 -6.488 1 98.56 249 ILE B CA 1
ATOM 4277 C C . ILE B 1 249 ? 4.539 17.016 -6.676 1 98.56 249 ILE B C 1
ATOM 4279 O O . ILE B 1 249 ? 3.328 17.188 -6.836 1 98.56 249 ILE B O 1
ATOM 4283 N N . VAL B 1 250 ? 5.406 18.031 -6.688 1 98.38 250 VAL B N 1
ATOM 4284 C CA . VAL B 1 250 ? 4.953 19.391 -6.945 1 98.38 250 VAL B CA 1
ATOM 4285 C C . VAL B 1 250 ? 4.258 19.453 -8.305 1 98.38 250 VAL B C 1
ATOM 4287 O O . VAL B 1 250 ? 3.18 20.031 -8.43 1 98.38 250 VAL B O 1
ATOM 4290 N N . LYS B 1 251 ? 4.84 18.875 -9.305 1 98 251 LYS B N 1
ATOM 4291 C CA . LYS B 1 251 ? 4.254 18.859 -10.641 1 98 251 LYS B CA 1
ATOM 4292 C C . LYS B 1 251 ? 2.896 18.156 -10.641 1 98 251 LYS B C 1
ATOM 4294 O O . LYS B 1 251 ? 1.943 18.656 -11.25 1 98 251 LYS B O 1
ATOM 4299 N N . LEU B 1 252 ? 2.803 16.984 -9.969 1 98.19 252 LEU B N 1
ATOM 4300 C CA . LEU B 1 252 ? 1.543 16.266 -9.867 1 98.19 252 LEU B CA 1
ATOM 4301 C C . LEU B 1 252 ? 0.456 17.141 -9.25 1 98.19 252 LEU B C 1
ATOM 4303 O O . LEU B 1 252 ? -0.667 17.188 -9.758 1 98.19 252 LEU B O 1
ATOM 4307 N N . ILE B 1 253 ? 0.772 17.797 -8.18 1 98.19 253 ILE B N 1
ATOM 4308 C CA . ILE B 1 253 ? -0.19 18.641 -7.469 1 98.19 253 ILE B CA 1
ATOM 4309 C C . ILE B 1 253 ? -0.605 19.812 -8.352 1 98.19 253 ILE B C 1
ATOM 4311 O O . ILE B 1 253 ? -1.797 20.094 -8.508 1 98.19 253 ILE B O 1
ATOM 4315 N N . LYS B 1 254 ? 0.343 20.453 -8.93 1 97.25 254 LYS B N 1
ATOM 4316 C CA . LYS B 1 254 ? 0.06 21.594 -9.805 1 97.25 254 LYS B CA 1
ATOM 4317 C C . LYS B 1 254 ? -0.802 21.172 -10.992 1 97.25 254 LYS B C 1
ATOM 4319 O O . LYS B 1 254 ? -1.791 21.828 -11.312 1 97.25 254 LYS B O 1
ATOM 4324 N N . ASP B 1 255 ? -0.511 20.078 -11.672 1 97.25 255 ASP B N 1
ATOM 4325 C CA . ASP B 1 255 ? -1.227 19.578 -12.844 1 97.25 255 ASP B CA 1
ATOM 4326 C C . ASP B 1 255 ? -2.658 19.188 -12.484 1 97.25 255 ASP B C 1
ATOM 4328 O O . ASP B 1 255 ? -3.535 19.156 -13.352 1 97.25 255 ASP B O 1
ATOM 4332 N N . SER B 1 256 ? -2.863 18.844 -11.234 1 96.81 256 SER B N 1
ATOM 4333 C CA . SER B 1 256 ? -4.195 18.438 -10.797 1 96.81 256 SER B CA 1
ATOM 4334 C C . SER B 1 256 ? -5.137 19.641 -10.719 1 96.81 256 SER B C 1
ATOM 4336 O O . SER B 1 256 ? -6.355 19.484 -10.633 1 96.81 256 SER B O 1
ATOM 4338 N N . GLY B 1 257 ? -4.582 20.828 -10.633 1 96.06 257 GLY B N 1
ATOM 4339 C CA . GLY B 1 257 ? -5.379 22.031 -10.469 1 96.06 257 GLY B CA 1
ATOM 4340 C C . GLY B 1 257 ? -5.605 22.391 -9.016 1 96.06 257 GLY B C 1
ATOM 4341 O O . GLY B 1 257 ? -6.41 23.281 -8.711 1 96.06 257 GLY B O 1
ATOM 4342 N N . TYR B 1 258 ? -4.961 21.703 -8.133 1 95 258 TYR B N 1
ATOM 4343 C CA . TYR B 1 258 ? -5.062 22.047 -6.715 1 95 258 TYR B CA 1
ATOM 4344 C C . TYR B 1 258 ? -4.668 23.5 -6.473 1 95 258 TYR B C 1
ATOM 4346 O O . TYR B 1 258 ? -3.613 23.953 -6.926 1 95 258 TYR B O 1
ATOM 4354 N N . ASP B 1 259 ? -5.461 24.203 -5.781 1 89.88 259 ASP B N 1
ATOM 4355 C CA . ASP B 1 259 ? -5.195 25.625 -5.547 1 89.88 259 ASP B CA 1
ATOM 4356 C C . ASP B 1 259 ? -5.312 25.969 -4.066 1 89.88 259 ASP B C 1
ATOM 4358 O O . ASP B 1 259 ? -5.422 27.141 -3.701 1 89.88 259 ASP B O 1
ATOM 4362 N N . GLY B 1 260 ? -5.293 25 -3.225 1 90.94 260 GLY B N 1
ATOM 4363 C CA . GLY B 1 260 ? -5.363 25.219 -1.789 1 90.94 260 GLY B CA 1
ATOM 4364 C C . GLY B 1 260 ? -4.012 25.516 -1.166 1 90.94 260 GLY B C 1
ATOM 4365 O O . GLY B 1 260 ? -3.025 25.719 -1.877 1 90.94 260 GLY B O 1
ATOM 4366 N N . ASN B 1 261 ? -3.977 25.688 0.141 1 95.06 261 ASN B N 1
ATOM 4367 C CA . ASN B 1 261 ? -2.768 26 0.895 1 95.06 261 ASN B CA 1
ATOM 4368 C C . ASN B 1 261 ? -1.795 24.828 0.913 1 95.06 261 ASN B C 1
ATOM 4370 O O . ASN B 1 261 ? -2.209 23.672 1.044 1 95.06 261 ASN B O 1
ATOM 4374 N N . ILE B 1 262 ? -0.596 25.125 0.722 1 97.5 262 ILE B N 1
ATOM 4375 C CA . ILE B 1 262 ? 0.488 24.172 0.902 1 97.5 262 ILE B CA 1
ATOM 4376 C C . ILE B 1 262 ? 1.323 24.547 2.121 1 97.5 262 ILE B C 1
ATOM 4378 O O . ILE B 1 262 ? 1.794 25.688 2.223 1 97.5 262 ILE B O 1
ATOM 4382 N N . THR B 1 263 ? 1.46 23.656 2.998 1 98.75 263 THR B N 1
ATOM 4383 C CA . THR B 1 263 ? 2.082 23.953 4.285 1 98.75 263 THR B CA 1
ATOM 4384 C C . THR B 1 263 ? 3.361 23.141 4.465 1 98.75 263 THR B C 1
ATOM 4386 O O . THR B 1 263 ? 3.354 21.922 4.301 1 98.75 263 THR B O 1
ATOM 4389 N N . VAL B 1 264 ? 4.465 23.812 4.777 1 98.81 264 VAL B N 1
ATOM 4390 C CA . VAL B 1 264 ? 5.707 23.125 5.137 1 98.81 264 VAL B CA 1
ATOM 4391 C C . VAL B 1 264 ? 5.625 22.625 6.578 1 98.81 264 VAL B C 1
ATOM 4393 O O . VAL B 1 264 ? 5.234 23.375 7.48 1 98.81 264 VAL B O 1
ATOM 4396 N N . GLU B 1 265 ? 5.91 21.391 6.711 1 98.56 265 GLU B N 1
ATOM 4397 C CA . GLU B 1 265 ? 6.059 20.781 8.031 1 98.56 265 GLU B CA 1
ATOM 4398 C C . GLU B 1 265 ? 7.445 20.172 8.203 1 98.56 265 GLU B C 1
ATOM 4400 O O . GLU B 1 265 ? 7.676 19.016 7.824 1 98.56 265 GLU B O 1
ATOM 4405 N N . PHE B 1 266 ? 8.297 20.953 8.805 1 98.38 266 PHE B N 1
ATOM 4406 C CA . PHE B 1 266 ? 9.68 20.547 8.992 1 98.38 266 PHE B CA 1
ATOM 4407 C C . PHE B 1 266 ? 9.844 19.719 10.266 1 98.38 266 PHE B C 1
ATOM 4409 O O . PHE B 1 266 ? 9.32 20.094 11.32 1 98.38 266 PHE B O 1
ATOM 4416 N N . GLU B 1 267 ? 10.57 18.609 10.117 1 95.69 267 GLU B N 1
ATOM 4417 C CA . GLU B 1 267 ? 10.766 17.719 11.266 1 95.69 267 GLU B CA 1
ATOM 4418 C C . GLU B 1 267 ? 12.195 17.188 11.305 1 95.69 267 GLU B C 1
ATOM 4420 O O . GLU B 1 267 ? 12.43 16.094 11.836 1 95.69 267 GLU B O 1
ATOM 4425 N N . GLY B 1 268 ? 13.148 17.859 10.68 1 96.62 268 GLY B N 1
ATOM 4426 C CA . GLY B 1 268 ? 14.531 17.406 10.664 1 96.62 268 GLY B CA 1
ATOM 4427 C C . GLY B 1 268 ? 15.305 17.844 11.898 1 96.62 268 GLY B C 1
ATOM 4428 O O . GLY B 1 268 ? 14.719 18.266 12.891 1 96.62 268 GLY B O 1
ATOM 4429 N N . MET B 1 269 ? 16.625 17.594 11.844 1 96.69 269 MET B N 1
ATOM 4430 C CA . MET B 1 269 ? 17.5 17.844 12.992 1 96.69 269 MET B CA 1
ATOM 4431 C C . MET B 1 269 ? 18.188 19.188 12.867 1 96.69 269 MET B C 1
ATOM 4433 O O . MET B 1 269 ? 18.844 19.641 13.805 1 96.69 269 MET B O 1
ATOM 4437 N N . GLU B 1 270 ? 18.047 19.844 11.781 1 97.5 270 GLU B N 1
ATOM 4438 C CA . GLU B 1 270 ? 18.688 21.141 11.547 1 97.5 270 GLU B CA 1
ATOM 4439 C C . GLU B 1 270 ? 18.078 22.234 12.414 1 97.5 270 GLU B C 1
ATOM 4441 O O . GLU B 1 270 ? 17 22.047 12.992 1 97.5 270 GLU B O 1
ATOM 4446 N N . GLU B 1 271 ? 18.797 23.344 12.523 1 97.88 271 GLU B N 1
ATOM 4447 C CA . GLU B 1 271 ? 18.219 24.516 13.195 1 97.88 271 GLU B CA 1
ATOM 4448 C C . GLU B 1 271 ? 16.906 24.922 12.547 1 97.88 271 GLU B C 1
ATOM 4450 O O . GLU B 1 271 ? 16.844 25.141 11.328 1 97.88 271 GLU B O 1
ATOM 4455 N N . CYS B 1 272 ? 15.836 25 13.336 1 98.06 272 CYS B N 1
ATOM 4456 C CA . CYS B 1 272 ? 14.469 24.953 12.828 1 98.06 272 CYS B CA 1
ATOM 4457 C C . CYS B 1 272 ? 14.148 26.188 12.008 1 98.06 272 CYS B C 1
ATOM 4459 O O . CYS B 1 272 ? 13.438 26.109 11.008 1 98.06 272 CYS B O 1
ATOM 4461 N N . LYS B 1 273 ? 14.594 27.422 12.398 1 98.5 273 LYS B N 1
ATOM 4462 C CA . LYS B 1 273 ? 14.273 28.625 11.641 1 98.5 273 LYS B CA 1
ATOM 4463 C C . LYS B 1 273 ? 14.914 28.594 10.258 1 98.5 273 LYS B C 1
ATOM 4465 O O . LYS B 1 273 ? 14.234 28.797 9.25 1 98.5 273 LYS B O 1
ATOM 4470 N N . SER B 1 274 ? 16.188 28.344 10.258 1 98.38 274 SER B N 1
ATOM 4471 C CA . SER B 1 274 ? 16.891 28.281 8.984 1 98.38 274 SER B CA 1
ATOM 4472 C C . SER B 1 274 ? 16.328 27.172 8.094 1 98.38 274 SER B C 1
ATOM 4474 O O . SER B 1 274 ? 16.141 27.375 6.891 1 98.38 274 SER B O 1
ATOM 4476 N N . ALA B 1 275 ? 16.094 26.047 8.641 1 98.69 275 ALA B N 1
ATOM 4477 C CA . ALA B 1 275 ? 15.555 24.906 7.902 1 98.69 275 ALA B CA 1
ATOM 4478 C C . ALA B 1 275 ? 14.188 25.234 7.309 1 98.69 275 ALA B C 1
ATOM 4480 O O . ALA B 1 275 ? 13.914 24.938 6.148 1 98.69 275 ALA B O 1
ATOM 4481 N N . SER B 1 276 ? 13.352 25.859 8.086 1 98.81 276 SER B N 1
ATOM 4482 C CA . SER B 1 276 ? 12 26.219 7.652 1 98.81 276 SER B CA 1
ATOM 4483 C C . SER B 1 276 ? 12.031 27.234 6.52 1 98.81 276 SER B C 1
ATOM 4485 O O . SER B 1 276 ? 11.266 27.125 5.559 1 98.81 276 SER B O 1
ATOM 4487 N N . LYS B 1 277 ? 12.875 28.203 6.699 1 98.81 277 LYS B N 1
ATOM 4488 C CA . LYS B 1 277 ? 13.008 29.203 5.633 1 98.81 277 LYS B CA 1
ATOM 4489 C C . LYS B 1 277 ? 13.453 28.547 4.328 1 98.81 277 LYS B C 1
ATOM 4491 O O . LYS B 1 277 ? 12.891 28.812 3.268 1 98.81 277 LYS B O 1
ATOM 4496 N N . ILE B 1 278 ? 14.484 27.734 4.371 1 98.75 278 ILE B N 1
ATOM 4497 C CA . ILE B 1 278 ? 15 27.031 3.195 1 98.75 278 ILE B CA 1
ATOM 4498 C C . ILE B 1 278 ? 13.898 26.188 2.562 1 98.75 278 ILE B C 1
ATOM 4500 O O . ILE B 1 278 ? 13.727 26.203 1.342 1 98.75 278 ILE B O 1
ATOM 4504 N N . ALA B 1 279 ? 13.148 25.531 3.41 1 98.81 279 ALA B N 1
ATOM 4505 C CA . ALA B 1 279 ? 12.078 24.656 2.934 1 98.81 279 ALA B CA 1
ATOM 4506 C C . ALA B 1 279 ? 11.016 25.453 2.174 1 98.81 279 ALA B C 1
ATOM 4508 O O . ALA B 1 279 ? 10.609 25.062 1.079 1 98.81 279 ALA B O 1
ATOM 4509 N N . MET B 1 280 ? 10.57 26.547 2.74 1 98.75 280 MET B N 1
ATOM 4510 C CA . MET B 1 280 ? 9.57 27.391 2.07 1 98.75 280 MET B CA 1
ATOM 4511 C C . MET B 1 280 ? 10.117 27.938 0.759 1 98.75 280 MET B C 1
ATOM 4513 O O . MET B 1 280 ? 9.422 27.953 -0.257 1 98.75 280 MET B O 1
ATOM 4517 N N . ASP B 1 281 ? 11.344 28.359 0.757 1 98.5 281 ASP B N 1
ATOM 4518 C CA . ASP B 1 281 ? 11.977 28.875 -0.451 1 98.5 281 ASP B CA 1
ATOM 4519 C C . ASP B 1 281 ? 12.07 27.797 -1.53 1 98.5 281 ASP B C 1
ATOM 4521 O O . ASP B 1 281 ? 11.797 28.062 -2.703 1 98.5 281 ASP B O 1
ATOM 4525 N N . ASN B 1 282 ? 12.5 26.641 -1.127 1 98.56 282 ASN B N 1
ATOM 4526 C CA . ASN B 1 282 ? 12.594 25.531 -2.068 1 98.56 282 ASN B CA 1
ATOM 4527 C C . ASN B 1 282 ? 11.242 25.203 -2.693 1 98.56 282 ASN B C 1
ATOM 4529 O O . ASN B 1 282 ? 11.141 25.016 -3.906 1 98.56 282 ASN B O 1
ATOM 4533 N N . LEU B 1 283 ? 10.273 25.156 -1.843 1 97.94 283 LEU B N 1
ATOM 4534 C CA . LEU B 1 283 ? 8.945 24.812 -2.334 1 97.94 283 LEU B CA 1
ATOM 4535 C C . LEU B 1 283 ? 8.461 25.844 -3.354 1 97.94 283 LEU B C 1
ATOM 4537 O O . LEU B 1 283 ? 7.902 25.484 -4.391 1 97.94 283 LEU B O 1
ATOM 4541 N N . ARG B 1 284 ? 8.711 27.094 -3.102 1 96.75 284 ARG B N 1
ATOM 4542 C CA . ARG B 1 284 ? 8.367 28.141 -4.055 1 96.75 284 ARG B CA 1
ATOM 4543 C C . ARG B 1 284 ? 9.117 27.953 -5.367 1 96.75 284 ARG B C 1
ATOM 4545 O O . ARG B 1 284 ? 8.539 28.078 -6.445 1 96.75 284 ARG B O 1
ATOM 4552 N N . ARG B 1 285 ? 10.375 27.672 -5.246 1 97.19 285 ARG B N 1
ATOM 4553 C CA . ARG B 1 285 ? 11.203 27.469 -6.434 1 97.19 285 ARG B CA 1
ATOM 4554 C C . ARG B 1 285 ? 10.688 26.297 -7.258 1 97.19 285 ARG B C 1
ATOM 4556 O O . ARG B 1 285 ? 10.531 26.391 -8.477 1 97.19 285 ARG B O 1
ATOM 4563 N N . PHE B 1 286 ? 10.453 25.172 -6.562 1 97.62 286 PHE B N 1
ATOM 4564 C CA . PHE B 1 286 ? 9.992 23.969 -7.254 1 97.62 286 PHE B CA 1
ATOM 4565 C C . PHE B 1 286 ? 8.648 24.219 -7.93 1 97.62 286 PHE B C 1
ATOM 4567 O O . PHE B 1 286 ? 8.398 23.719 -9.031 1 97.62 286 PHE B O 1
ATOM 4574 N N . TRP B 1 287 ? 7.781 24.953 -7.242 1 96.31 287 TRP B N 1
ATOM 4575 C CA . TRP B 1 287 ? 6.48 25.297 -7.816 1 96.31 287 TRP B CA 1
ATOM 4576 C C . TRP B 1 287 ? 6.645 26.109 -9.094 1 96.31 287 TRP B C 1
ATOM 4578 O O . TRP B 1 287 ? 5.957 25.875 -10.086 1 96.31 287 TRP B O 1
ATOM 4588 N N . GLU B 1 288 ? 7.543 27.062 -9.094 1 95.81 288 GLU B N 1
ATOM 4589 C CA . GLU B 1 288 ? 7.797 27.922 -10.25 1 95.81 288 GLU B CA 1
ATOM 4590 C C . GLU B 1 288 ? 8.391 27.125 -11.406 1 95.81 288 GLU B C 1
ATOM 4592 O O . GLU B 1 288 ? 8.062 27.375 -12.57 1 95.81 288 GLU B O 1
ATOM 4597 N N . GLU B 1 289 ? 9.156 26.203 -11.086 1 96.62 289 GLU B N 1
ATOM 4598 C CA . GLU B 1 289 ? 9.844 25.391 -12.094 1 96.62 289 GLU B CA 1
ATOM 4599 C C . GLU B 1 289 ? 8.883 24.406 -12.75 1 96.62 289 GLU B C 1
ATOM 4601 O O . GLU B 1 289 ? 9.133 23.953 -13.867 1 96.62 289 GLU B O 1
ATOM 4606 N N . ALA B 1 290 ? 7.902 24.062 -11.992 1 93.75 290 ALA B N 1
ATOM 4607 C CA . ALA B 1 290 ? 6.984 23.031 -12.461 1 93.75 290 ALA B CA 1
ATOM 4608 C C . ALA B 1 290 ? 5.984 23.594 -13.469 1 93.75 290 ALA B C 1
ATOM 4610 O O . ALA B 1 290 ? 5.598 22.906 -14.414 1 93.75 290 ALA B O 1
#

Sequence (580 aa):
MKVGLSTYSLLNDLKSGEMTVLDVIDWIAANGGEHMEMVPYGYTVEDNHELADAIRERAASAGIELSNYSMPANFVQETEEAFEEEMARVKRHIDVVHRMGVKHMRHDVTAFTLPKENMTIAWFEQHLPLMVRGSQIIADYAAQFGITTTIENHGFSVQASDRVQRVLQAVDRPNFKTTLDIGNFMCVDENPIIGVMKNLPYASLVHFKDFYFRPYDEHPGAGEWFTTSNGNFLRGAIVGHGDIPIRKIVKLIKDSGYDGNITVEFEGMEECKSASKIAMDNLRRFWEEAMKVGLSTYSLLNDLKSGEMTVLDVIDWIAANGGEHMEMVPYGYTVEDNHELADAIRERAASAGIELSNYSMPANFVQETEEAFEEEMARVKRHIDVVHRMGVKHMRHDVTAFTLPKENMTIAWFEQHLPLMVRGSQIIADYAAQFGITTTIENHGFSVQASDRVQRVLQAVDRPNFKTTLDIGNFMCVDENPIIGVMKNLPYASLVHFKDFYFRPYDEHPGAGEWFTTSNGNFLRGAIVGHGDIPIRKIVKLIKDSGYDGNITVEFEGMEECKSASKIAMDNLRRFWEEA

Foldseek 3Di:
DFEAAEVLLVLVCLQVVVDPVLRVLLLRLVLRHQAYEYEQRSHDCLPPVVVLVVNLVSNVVSNYHHAEYEYEAELQDPDPVVNVVRLVVLLSVLVSCLSSVYQEYEYEHHDQEDDLVCLDPVNLVVRLVSSLVSLLSNCVSNVVSNHAYAYELGRNNNNALVSVVVSCVSNPDPSYFYAYELASNVLQPDQSLVSCLRRVVRHQHYEYWAKAWAQQVDDPDDDDWDAHSVRIIIATAQRPPHDRPNLSSLVVNVVVVDDHYYYYNGGHDDNSSVSRSSNSVVSVVSNVVD/DFEAAEVLLVLVCLQVVVDPVLRVLLLRLVLRHQAYEYEQRSHDCLPPVVVLVVNLVSNVVSNYHHAEYEYEAELQDPDPVVNVVRLVVLLSVLVSCLVSVYQEYEYEHHDQEDPLVCLDPVNLVVRLVSSLVSLLSNCVSNVVSNHAYAYELGRNNNNALVSVVVSCVSNPDPSYFYAYELASNVLQPDQSLVSCLRRVVRHQHYEYWAKAWAQQVDDPDDDDWDAHSVRIIIATAQRPPHDRPNLSSLVVNVVVVDDHYYYYNGGHDDNSSVSRSSNSVVSVVSNVVD

Secondary structure (DSSP, 8-state):
-EEEEEGGGGHHHHHHTS--HHHHHHHHHHTT--EEEE--SS---TT-HHHHHHHHHHHHHHT-EEEEEEE------SSHHHHHHHHHHHHHHHHHHHHTT--EEEE-SS-SS--GGGSSHHHHHHHHHHHHHHHHHHHHHHHTTTPEEEEESBTTTB-SHHHHHHHHHHH--TTEEEEEETTGGGGGT--HHHHHHHHGGGEEEEEE-EEEEE-TTS---SSS-EE-TTS-EEEEE-TTTSSS-HHHHHHHHHHHT--SEEEE---SSS-HHHHHHHHHHHHHHHHHH-/-EEEEEGGGGHHHHHHTS--HHHHHHHHHHTT--EEEE--SS---TT-HHHHHHHHHHHHHHT-EEEEEEE------SSHHHHHHHHHHHHHHHHHHHHTT--EEEE-SS-SS--GGGSSHHHHHHHHHHHHHHHHHHHHHHHTTTPEEEEESBTTTBTSHHHHHHHHHHH--TTEEEEEETTGGGGGT--HHHHHHHHGGGEEEEEE-EEEEE-TTS---SSS-EE-TTS-EEEEE-TTTSSS-HHHHHHHHHHHT--SEEEE---SSS-HHHHHHHHHHHHHHHHHH-